Protein AF-A0A8S1M165-F1 (afdb_monomer_lite)

Structure (mmCIF, N/CA/C/O backbone):
data_AF-A0A8S1M165-F1
#
_entry.id   AF-A0A8S1M165-F1
#
loop_
_atom_site.group_PDB
_atom_site.id
_atom_site.type_symbol
_atom_site.label_atom_id
_atom_site.label_alt_id
_atom_site.label_comp_id
_atom_site.label_asym_id
_atom_site.label_entity_id
_atom_site.label_seq_id
_atom_site.pdbx_PDB_ins_code
_atom_site.Cartn_x
_atom_site.Cartn_y
_atom_site.Cartn_z
_atom_site.occupancy
_atom_site.B_iso_or_equiv
_atom_site.auth_seq_id
_atom_site.auth_comp_id
_atom_site.auth_asym_id
_atom_site.auth_atom_id
_atom_site.pdbx_PDB_model_num
ATOM 1 N N . MET A 1 1 ? 0.242 -37.759 -35.349 1.00 85.38 1 MET A N 1
ATOM 2 C CA . MET A 1 1 ? -0.205 -36.376 -35.624 1.00 85.38 1 MET A CA 1
ATOM 3 C C . MET A 1 1 ? 0.015 -35.544 -34.368 1.00 85.38 1 MET A C 1
ATOM 5 O O . MET A 1 1 ? -0.413 -35.962 -33.298 1.00 85.38 1 MET A O 1
ATOM 9 N N . LEU A 1 2 ? 0.739 -34.436 -34.485 1.00 94.19 2 LEU A N 1
ATOM 10 C CA . LEU A 1 2 ? 1.015 -33.481 -33.417 1.00 94.19 2 LEU A CA 1
ATOM 11 C C . LEU A 1 2 ? -0.098 -32.427 -33.395 1.00 94.19 2 LEU A C 1
ATOM 13 O O . LEU A 1 2 ? -0.348 -31.721 -34.373 1.00 94.19 2 LEU A O 1
ATOM 17 N N . THR A 1 3 ? -0.787 -32.370 -32.271 1.00 96.94 3 THR A N 1
ATOM 18 C CA . THR A 1 3 ? -1.912 -31.498 -31.935 1.00 96.94 3 THR A CA 1
ATOM 19 C C . THR A 1 3 ? -1.492 -30.553 -30.809 1.00 96.94 3 THR A C 1
ATOM 21 O O . THR A 1 3 ? -0.460 -30.761 -30.172 1.00 96.94 3 THR A O 1
ATOM 24 N N . LEU A 1 4 ? -2.322 -29.553 -30.507 1.00 96.88 4 LEU A N 1
ATOM 25 C CA . LEU A 1 4 ? -2.114 -28.652 -29.363 1.00 96.88 4 LEU A CA 1
ATOM 26 C C . LEU A 1 4 ? -2.026 -29.371 -27.999 1.00 96.88 4 LEU A C 1
ATOM 28 O O . LEU A 1 4 ? -1.458 -28.811 -27.069 1.00 96.88 4 LEU A O 1
ATOM 32 N N . GLU A 1 5 ? -2.543 -30.598 -27.873 1.00 96.19 5 GLU A N 1
ATOM 33 C CA . GLU A 1 5 ? -2.545 -31.364 -26.613 1.00 96.19 5 GLU A CA 1
ATOM 34 C C . GLU A 1 5 ? -1.280 -32.215 -26.424 1.00 96.19 5 GLU A C 1
ATOM 36 O O . GLU A 1 5 ? -0.883 -32.486 -25.295 1.00 96.19 5 GLU A O 1
ATOM 41 N N . ASN A 1 6 ? -0.639 -32.646 -27.517 1.00 96.38 6 ASN A N 1
ATOM 42 C CA . ASN A 1 6 ? 0.440 -33.642 -27.483 1.00 96.38 6 ASN A CA 1
ATOM 43 C C . ASN A 1 6 ? 1.737 -33.199 -28.184 1.00 96.38 6 ASN A C 1
ATOM 45 O O . ASN A 1 6 ? 2.637 -34.020 -28.370 1.00 96.38 6 ASN A O 1
ATOM 49 N N . PHE A 1 7 ? 1.856 -31.932 -28.591 1.00 97.31 7 PHE A N 1
ATOM 50 C CA . PHE A 1 7 ? 3.114 -31.423 -29.134 1.00 97.31 7 PHE A CA 1
ATOM 51 C C . PHE A 1 7 ? 4.170 -31.242 -28.039 1.00 97.31 7 PHE A C 1
ATOM 53 O O . PHE A 1 7 ? 3.879 -30.920 -26.884 1.00 97.31 7 PHE A O 1
ATOM 60 N N . ASN A 1 8 ? 5.435 -31.437 -28.408 1.00 96.19 8 ASN A N 1
ATOM 61 C CA . ASN A 1 8 ? 6.540 -31.232 -27.484 1.00 96.19 8 ASN A CA 1
ATOM 62 C C . ASN A 1 8 ? 6.800 -29.730 -27.316 1.00 96.19 8 ASN A C 1
ATOM 64 O O . ASN A 1 8 ? 7.435 -29.106 -28.164 1.00 96.19 8 ASN A O 1
ATOM 68 N N . GLN A 1 9 ? 6.367 -29.178 -26.184 1.00 96.19 9 GLN A N 1
ATOM 69 C CA . GLN A 1 9 ? 6.498 -27.755 -25.863 1.00 96.19 9 GLN A CA 1
ATOM 70 C C . GLN A 1 9 ? 7.952 -27.267 -25.755 1.00 96.19 9 GLN A C 1
ATOM 72 O O . GLN A 1 9 ? 8.159 -26.071 -25.630 1.00 96.19 9 GLN A O 1
ATOM 77 N N . ILE A 1 10 ? 8.960 -28.144 -25.754 1.00 95.31 10 ILE A N 1
ATOM 78 C CA . ILE A 1 10 ? 10.381 -27.780 -25.600 1.00 95.31 10 ILE A CA 1
ATOM 79 C C . ILE A 1 10 ? 11.141 -27.913 -26.934 1.00 95.31 10 ILE A C 1
ATOM 81 O O . ILE A 1 10 ? 12.233 -27.370 -27.095 1.00 95.31 10 ILE A O 1
ATOM 85 N N . SER A 1 11 ? 10.587 -28.637 -27.909 1.00 93.19 11 SER A N 1
ATOM 86 C CA . SER A 1 11 ? 11.270 -28.945 -29.166 1.00 93.19 11 SER A CA 1
ATOM 87 C C . SER A 1 11 ? 10.949 -27.924 -30.253 1.00 93.19 11 SER A C 1
ATOM 89 O O . SER A 1 11 ? 9.800 -27.788 -30.653 1.00 93.19 11 SER A O 1
ATOM 91 N N . PHE A 1 12 ? 11.990 -27.312 -30.821 1.00 92.38 12 PHE A N 1
ATOM 92 C CA . PHE A 1 12 ? 11.902 -26.451 -32.011 1.00 92.38 12 PHE A CA 1
ATOM 93 C C . PHE A 1 12 ? 11.950 -27.218 -33.340 1.00 92.38 12 PHE A C 1
ATOM 95 O O . PHE A 1 12 ? 12.007 -26.603 -34.400 1.00 92.38 12 PHE A O 1
ATOM 102 N N . LYS A 1 13 ? 11.972 -28.559 -33.314 1.00 93.56 13 LYS A N 1
ATOM 103 C CA . LYS A 1 13 ? 12.016 -29.363 -34.544 1.00 93.56 13 LYS A CA 1
ATOM 104 C C . LYS A 1 13 ? 10.663 -29.295 -35.274 1.00 93.56 13 LYS A C 1
ATOM 106 O O . LYS A 1 13 ? 9.666 -29.705 -34.677 1.00 93.56 13 LYS A O 1
ATOM 111 N N . PRO A 1 14 ? 10.609 -28.830 -36.536 1.00 89.12 14 PRO A N 1
ATOM 112 C CA . PRO A 1 14 ? 9.386 -28.870 -37.327 1.00 89.12 14 PRO A CA 1
ATOM 113 C C . PRO A 1 14 ? 9.046 -30.312 -37.767 1.00 89.12 14 PRO A C 1
ATOM 115 O O . PRO A 1 14 ? 9.956 -31.127 -37.933 1.00 89.12 14 PRO A O 1
ATOM 118 N N . PRO A 1 15 ? 7.760 -30.632 -38.003 1.00 87.56 15 PRO A N 1
ATOM 119 C CA . PRO A 1 15 ? 6.600 -29.786 -37.729 1.00 87.56 15 PRO A CA 1
ATOM 120 C C . PRO A 1 15 ? 6.274 -29.770 -36.228 1.00 87.56 15 PRO A C 1
ATOM 122 O O . PRO A 1 15 ? 6.202 -30.816 -35.593 1.00 87.56 15 PRO A O 1
ATOM 125 N N . ILE A 1 16 ? 6.049 -28.580 -35.669 1.00 93.00 16 ILE A N 1
ATOM 126 C CA . ILE A 1 16 ? 5.735 -28.404 -34.240 1.00 93.00 16 ILE A CA 1
ATOM 127 C C . ILE A 1 16 ? 4.311 -28.901 -33.968 1.00 93.00 16 ILE A C 1
ATOM 129 O O . ILE A 1 16 ? 4.068 -29.697 -33.067 1.00 93.00 16 ILE A O 1
ATOM 133 N N . ILE A 1 17 ? 3.375 -28.470 -34.811 1.00 96.50 17 ILE A N 1
ATOM 134 C CA . ILE A 1 17 ? 1.977 -28.892 -34.835 1.00 96.50 17 ILE A CA 1
ATOM 135 C C . ILE A 1 17 ? 1.651 -29.204 -36.294 1.00 96.50 17 ILE A C 1
ATOM 137 O O . ILE A 1 17 ? 1.947 -28.400 -37.173 1.00 96.50 17 ILE A O 1
ATOM 141 N N . ASN A 1 18 ? 1.056 -30.366 -36.566 1.00 96.38 18 ASN A N 1
ATOM 142 C CA . ASN A 1 18 ? 0.672 -30.767 -37.927 1.00 96.38 18 ASN A CA 1
ATOM 143 C C . ASN A 1 18 ? -0.808 -31.149 -38.066 1.00 96.38 18 ASN A C 1
ATOM 145 O O . ASN A 1 18 ? -1.246 -31.546 -39.141 1.00 96.38 18 ASN A O 1
ATOM 149 N N . SER A 1 19 ? -1.593 -31.028 -36.996 1.00 97.06 19 SER A N 1
ATOM 150 C CA . SER A 1 19 ? -3.038 -31.218 -37.065 1.00 97.06 19 SER A CA 1
ATOM 151 C C . SER A 1 19 ? -3.718 -29.997 -37.705 1.00 97.06 19 SER A C 1
ATOM 153 O O . SER A 1 19 ? -3.606 -28.909 -37.138 1.00 97.06 19 SER A O 1
ATOM 155 N N . PRO A 1 20 ? -4.478 -30.135 -38.815 1.00 96.50 20 PRO A N 1
ATOM 156 C CA . PRO A 1 20 ? -5.150 -29.018 -39.480 1.00 96.50 20 PRO A CA 1
ATOM 157 C C . PRO A 1 20 ? -6.078 -28.240 -38.551 1.00 96.50 20 PRO A C 1
ATOM 159 O O . PRO A 1 20 ? -6.105 -27.016 -38.589 1.00 96.50 20 PRO A O 1
ATOM 162 N N . ARG A 1 21 ? -6.789 -28.935 -37.652 1.00 96.81 21 ARG A N 1
ATOM 163 C CA . ARG A 1 21 ? -7.673 -28.295 -36.664 1.00 96.81 21 ARG A CA 1
ATOM 164 C C . ARG A 1 21 ? -6.884 -27.460 -35.657 1.00 96.81 21 ARG A C 1
ATOM 166 O O . ARG A 1 21 ? -7.301 -26.363 -35.308 1.00 96.81 21 ARG A O 1
ATOM 173 N N . SER A 1 22 ? -5.730 -27.959 -35.214 1.00 97.81 22 SER A N 1
ATOM 174 C CA . SER A 1 22 ? -4.823 -27.208 -34.342 1.00 97.81 22 SER A CA 1
ATOM 175 C C . SER A 1 22 ? -4.198 -26.008 -35.054 1.00 97.81 22 SER A C 1
ATOM 177 O O . SER A 1 22 ? -4.137 -24.936 -34.468 1.00 97.81 22 SER A O 1
ATOM 179 N N . ILE A 1 23 ? -3.797 -26.160 -36.319 1.00 97.62 23 ILE A N 1
ATOM 180 C CA . ILE A 1 23 ? -3.259 -25.060 -37.132 1.00 97.62 23 ILE A CA 1
ATOM 181 C C . ILE A 1 23 ? -4.326 -23.978 -37.341 1.00 97.62 23 ILE A C 1
ATOM 183 O O . ILE A 1 23 ? -4.050 -22.802 -37.116 1.00 97.62 23 ILE A O 1
ATOM 187 N N . LYS A 1 24 ? -5.561 -24.366 -37.687 1.00 97.12 24 LYS A N 1
ATOM 188 C CA . LYS A 1 24 ? -6.696 -23.443 -37.836 1.00 97.12 24 LYS A CA 1
ATOM 189 C C . LYS A 1 24 ? -7.010 -22.721 -36.521 1.00 97.12 24 LYS A C 1
ATOM 191 O O . LYS A 1 24 ? -7.273 -21.525 -36.541 1.00 97.12 24 LYS A O 1
ATOM 196 N N . ALA A 1 25 ? -6.920 -23.402 -35.375 1.00 97.88 25 ALA A N 1
ATOM 197 C CA . ALA A 1 25 ? -7.085 -22.765 -34.067 1.00 97.88 25 ALA A CA 1
ATOM 198 C C . ALA A 1 25 ? -6.016 -21.692 -33.800 1.00 97.88 25 ALA A C 1
ATOM 200 O O . ALA A 1 25 ? -6.363 -20.583 -33.401 1.00 97.88 25 ALA A O 1
ATOM 201 N N . CYS A 1 26 ? -4.741 -21.985 -34.082 1.00 97.56 26 CYS A N 1
ATOM 202 C CA . CYS A 1 26 ? -3.658 -21.004 -33.969 1.00 97.56 26 CYS A CA 1
ATOM 203 C C . CYS A 1 26 ? -3.875 -19.797 -34.899 1.00 97.56 26 CYS A C 1
ATOM 205 O O . CYS A 1 26 ? -3.722 -18.657 -34.468 1.00 97.56 26 CYS A O 1
ATOM 207 N N . GLN A 1 27 ? -4.310 -20.035 -36.144 1.00 97.44 27 GLN A N 1
ATOM 208 C CA . GLN A 1 27 ? -4.636 -18.974 -37.106 1.00 97.44 27 GLN A CA 1
ATOM 209 C C . GLN A 1 27 ? -5.774 -18.068 -36.618 1.00 97.44 27 GLN A C 1
ATOM 211 O O . GLN A 1 27 ? -5.649 -16.851 -36.705 1.00 97.44 27 GLN A O 1
ATOM 216 N N . ILE A 1 28 ? -6.852 -18.637 -36.061 1.00 96.88 28 ILE A N 1
ATOM 217 C CA . ILE A 1 28 ? -7.971 -17.863 -35.489 1.00 96.88 28 ILE A CA 1
ATOM 218 C C . ILE A 1 28 ? -7.503 -17.004 -34.308 1.00 96.88 28 ILE A C 1
ATOM 220 O O . ILE A 1 28 ? -7.963 -15.876 -34.153 1.00 96.88 28 ILE A O 1
ATOM 224 N N . CYS A 1 29 ? -6.587 -17.516 -33.484 1.00 97.00 29 CYS A N 1
ATOM 225 C CA . CYS A 1 29 ? -6.006 -16.758 -32.375 1.00 97.00 29 CYS A CA 1
ATOM 226 C C . CYS A 1 29 ? -4.960 -15.719 -32.817 1.00 97.00 29 CYS A C 1
ATOM 228 O O . CYS A 1 29 ? -4.547 -14.910 -31.991 1.00 97.00 29 CYS A O 1
ATOM 230 N N . GLY A 1 30 ? -4.514 -15.735 -34.079 1.00 96.75 30 GLY A N 1
ATOM 231 C CA . GLY A 1 30 ? -3.434 -14.873 -34.568 1.00 96.75 30 GLY A CA 1
ATOM 232 C C . GLY A 1 30 ? -2.058 -15.227 -33.994 1.00 96.75 30 GLY A C 1
ATOM 233 O O . GLY A 1 30 ? -1.243 -14.336 -33.783 1.00 96.75 30 GLY A O 1
ATOM 234 N N . VAL A 1 31 ? -1.817 -16.510 -33.706 1.00 97.12 31 VAL A N 1
ATOM 235 C CA . VAL A 1 31 ? -0.613 -17.012 -33.022 1.00 97.12 31 VAL A CA 1
ATOM 236 C C . VAL A 1 31 ? 0.120 -17.991 -33.930 1.00 97.12 31 VAL A C 1
ATOM 238 O O . VAL A 1 31 ? -0.502 -18.853 -34.556 1.00 97.12 31 VAL A O 1
ATOM 241 N N . LEU A 1 32 ? 1.447 -17.901 -33.985 1.00 96.94 32 LEU A N 1
ATOM 242 C CA . LEU A 1 32 ? 2.264 -18.863 -34.728 1.00 96.94 32 LEU A CA 1
ATOM 243 C C . LEU A 1 32 ? 2.535 -20.123 -33.879 1.00 96.94 32 LEU A C 1
ATOM 245 O O . LEU A 1 32 ? 2.792 -20.002 -32.679 1.00 96.94 32 LEU A O 1
ATOM 249 N N . PRO A 1 33 ? 2.531 -21.347 -34.448 1.00 97.19 33 PRO A N 1
ATOM 250 C CA . PRO A 1 33 ? 2.866 -22.568 -33.702 1.00 97.19 33 PRO A CA 1
ATOM 251 C C . PRO A 1 33 ? 4.210 -22.496 -32.955 1.00 97.19 33 PRO A C 1
ATOM 253 O O . PRO A 1 33 ? 4.350 -23.059 -31.870 1.00 97.19 33 PRO A O 1
ATOM 256 N N . GLU A 1 34 ? 5.182 -21.767 -33.504 1.00 96.50 34 GLU A N 1
ATOM 257 C CA . GLU A 1 34 ? 6.499 -21.504 -32.921 1.00 96.50 34 GLU A CA 1
ATOM 258 C C . GLU A 1 34 ? 6.432 -20.706 -31.611 1.00 96.50 34 GLU A C 1
ATOM 260 O O . GLU A 1 34 ? 7.295 -20.867 -30.746 1.00 96.50 34 GLU A O 1
ATOM 265 N N . GLU A 1 35 ? 5.418 -19.856 -31.435 1.00 95.31 35 GLU A N 1
ATOM 266 C CA . GLU A 1 35 ? 5.234 -19.027 -30.236 1.00 95.31 35 GLU A CA 1
ATOM 267 C C . GLU A 1 35 ? 4.712 -19.834 -29.047 1.00 95.31 35 GLU A C 1
ATOM 269 O O . GLU A 1 35 ? 4.896 -19.433 -27.898 1.00 95.31 35 GLU A O 1
ATOM 274 N N . LEU A 1 36 ? 4.111 -20.999 -29.306 1.00 97.00 36 LEU A N 1
ATOM 275 C CA . LEU A 1 36 ? 3.617 -21.907 -28.272 1.00 97.00 36 LEU A CA 1
ATOM 276 C C . LEU A 1 36 ? 4.732 -22.757 -27.643 1.00 97.00 36 LEU A C 1
ATOM 278 O O . LEU A 1 36 ? 4.492 -23.425 -26.629 1.00 97.00 36 LEU A O 1
ATOM 282 N N . ILE A 1 37 ? 5.948 -22.719 -28.200 1.00 97.12 37 ILE A N 1
ATOM 283 C CA . ILE A 1 37 ? 7.124 -23.406 -27.661 1.00 97.12 37 ILE A CA 1
ATOM 284 C C . ILE A 1 37 ? 7.704 -22.619 -26.484 1.00 97.12 37 ILE A C 1
ATOM 286 O O . ILE A 1 37 ? 7.906 -21.405 -26.515 1.00 97.12 37 ILE A O 1
ATOM 290 N N . ARG A 1 38 ? 8.035 -23.347 -25.423 1.00 97.06 38 ARG A N 1
ATOM 291 C CA . ARG A 1 38 ? 8.764 -22.859 -24.262 1.00 97.06 38 ARG A CA 1
ATOM 292 C C . ARG A 1 38 ? 10.209 -22.532 -24.636 1.00 97.06 38 ARG A C 1
ATOM 294 O O . ARG A 1 38 ? 11.060 -23.410 -24.761 1.00 97.06 38 ARG A O 1
ATOM 301 N N . ILE A 1 39 ? 10.498 -21.241 -24.730 1.00 96.88 39 ILE A N 1
ATOM 302 C CA . ILE A 1 39 ? 11.848 -20.718 -24.955 1.00 96.88 39 ILE A CA 1
ATOM 303 C C . ILE A 1 39 ? 12.683 -20.726 -23.669 1.00 96.88 39 ILE A C 1
ATOM 305 O O . ILE A 1 39 ? 12.184 -20.541 -22.554 1.00 96.88 39 ILE A O 1
ATOM 309 N N . SER A 1 40 ? 13.995 -20.905 -23.809 1.00 97.50 40 SER A N 1
ATOM 310 C CA . SER A 1 40 ? 14.926 -20.804 -22.677 1.00 97.50 40 SER A CA 1
ATOM 311 C C . SER A 1 40 ? 15.275 -19.344 -22.353 1.00 97.50 40 SER A C 1
ATOM 313 O O . SER A 1 40 ? 15.199 -18.464 -23.209 1.00 97.50 40 SER A O 1
ATOM 315 N N . ILE A 1 41 ? 15.765 -19.065 -21.136 1.00 97.12 41 ILE A N 1
ATOM 316 C CA . ILE A 1 41 ? 16.264 -17.719 -20.775 1.00 97.12 41 ILE A CA 1
ATOM 317 C C . ILE A 1 41 ? 17.387 -17.258 -21.724 1.00 97.12 41 ILE A C 1
ATOM 319 O O . ILE A 1 41 ? 17.506 -16.067 -22.001 1.00 97.12 41 ILE A O 1
ATOM 323 N N . LYS A 1 42 ? 18.232 -18.179 -22.211 1.00 97.06 42 LYS A N 1
ATOM 324 C CA . LYS A 1 42 ? 19.320 -17.850 -23.148 1.00 97.06 42 LYS A CA 1
ATOM 325 C C . LYS A 1 42 ? 18.772 -17.371 -24.492 1.00 97.06 42 LYS A C 1
ATOM 327 O O . LYS A 1 42 ? 19.297 -16.421 -25.056 1.00 97.06 42 LYS A O 1
ATOM 332 N N . GLU A 1 43 ? 17.705 -17.996 -24.965 1.00 96.06 43 GLU A N 1
ATOM 333 C CA . GLU A 1 43 ? 17.059 -17.643 -26.225 1.00 96.06 43 GLU A CA 1
ATOM 334 C C . GLU A 1 43 ? 16.247 -16.348 -26.106 1.00 96.06 43 GLU A C 1
ATOM 336 O O . GLU A 1 43 ? 16.339 -15.478 -26.966 1.00 96.06 43 GLU A O 1
ATOM 341 N N . LEU A 1 44 ? 15.543 -16.152 -24.986 1.00 96.44 44 LEU A N 1
ATOM 342 C CA . LEU A 1 44 ? 14.832 -14.903 -24.701 1.00 96.44 44 LEU A CA 1
ATOM 343 C C . LEU A 1 44 ? 15.779 -13.687 -24.691 1.00 96.44 44 LEU A C 1
ATOM 345 O O . LEU A 1 44 ? 15.412 -12.615 -25.175 1.00 96.44 44 LEU A O 1
ATOM 349 N N . LYS A 1 45 ? 17.007 -13.872 -24.183 1.00 97.00 45 LYS A N 1
ATOM 350 C CA . LYS A 1 45 ? 18.090 -12.875 -24.251 1.00 97.00 45 LYS A CA 1
ATOM 351 C C . LYS A 1 45 ? 18.524 -12.573 -25.677 1.00 97.00 45 LYS A C 1
ATOM 353 O O . LYS A 1 45 ? 18.789 -11.420 -25.990 1.00 97.00 45 LYS A O 1
ATOM 358 N N . LEU A 1 46 ? 18.610 -13.602 -26.518 1.00 96.75 46 LEU A N 1
ATOM 359 C CA . LEU A 1 46 ? 19.000 -13.463 -27.917 1.00 96.75 46 LEU A CA 1
ATOM 360 C C . LEU A 1 46 ? 17.946 -12.682 -28.714 1.00 96.75 46 LEU A C 1
ATOM 362 O O . LEU A 1 46 ? 18.310 -11.850 -29.535 1.00 96.75 46 LEU A O 1
ATOM 366 N N . ARG A 1 47 ? 16.654 -12.906 -28.429 1.00 94.94 47 ARG A N 1
ATOM 367 C CA . ARG A 1 47 ? 15.539 -12.185 -29.071 1.00 94.94 47 ARG A CA 1
ATOM 368 C C . ARG A 1 47 ? 15.431 -10.718 -28.645 1.00 94.94 47 ARG A C 1
ATOM 370 O O . ARG A 1 47 ? 14.897 -9.919 -29.400 1.00 94.94 47 ARG A O 1
ATOM 377 N N . ASN A 1 48 ? 15.925 -10.359 -27.458 1.00 95.44 48 ASN A N 1
ATOM 378 C CA . ASN A 1 48 ? 15.831 -8.999 -26.915 1.00 95.44 48 ASN A CA 1
ATOM 379 C C . ASN A 1 48 ? 17.214 -8.459 -26.497 1.00 95.44 48 ASN A C 1
ATOM 381 O O . ASN A 1 48 ? 17.442 -8.223 -25.305 1.00 95.44 48 ASN A O 1
ATOM 385 N N . PRO A 1 49 ? 18.153 -8.267 -27.444 1.00 95.62 49 PRO A N 1
ATOM 386 C CA . PRO A 1 49 ? 19.534 -7.901 -27.123 1.00 95.62 49 PRO A CA 1
ATOM 387 C C . PRO A 1 49 ? 19.661 -6.501 -26.499 1.00 95.62 49 PRO A C 1
ATOM 389 O O . PRO A 1 49 ? 20.594 -6.248 -25.734 1.00 95.62 49 PRO A O 1
ATOM 392 N N . ASP A 1 50 ? 18.706 -5.609 -26.770 1.00 95.81 50 ASP A N 1
ATOM 393 C CA . ASP A 1 50 ? 18.722 -4.224 -26.287 1.00 95.81 50 ASP A CA 1
ATOM 394 C C . ASP A 1 50 ? 18.399 -4.107 -24.789 1.00 95.81 50 ASP A C 1
ATOM 396 O O . ASP A 1 50 ? 18.787 -3.143 -24.119 1.00 95.81 50 ASP A O 1
ATOM 400 N N . LEU A 1 51 ? 17.731 -5.116 -24.219 1.00 94.19 51 LEU A N 1
ATOM 401 C CA . LEU A 1 51 ? 17.352 -5.130 -22.812 1.00 94.19 51 LEU A CA 1
ATOM 402 C C . LEU A 1 51 ? 18.546 -5.521 -21.933 1.00 94.19 51 LEU A C 1
ATOM 404 O O . LEU A 1 51 ? 18.855 -6.691 -21.719 1.00 94.19 51 LEU A O 1
ATOM 408 N N . ARG A 1 52 ? 19.203 -4.531 -21.324 1.00 93.25 52 ARG A N 1
ATOM 409 C CA . ARG A 1 52 ? 20.283 -4.760 -20.344 1.00 93.25 52 ARG A CA 1
ATOM 410 C C . ARG A 1 52 ? 19.744 -5.120 -18.954 1.00 93.25 52 ARG A C 1
ATOM 412 O O . ARG A 1 52 ? 19.971 -4.407 -17.979 1.00 93.25 52 ARG A O 1
ATOM 419 N N . LEU A 1 53 ? 19.023 -6.238 -18.851 1.00 94.62 53 LEU A N 1
ATOM 420 C CA . LEU A 1 53 ? 18.473 -6.735 -17.586 1.00 94.62 53 LEU A CA 1
ATOM 421 C C . LEU A 1 53 ? 19.502 -7.553 -16.789 1.00 94.62 53 LEU A C 1
ATOM 423 O O . LEU A 1 53 ? 20.323 -8.291 -17.340 1.00 94.62 53 LEU A O 1
ATOM 427 N N . ASN A 1 54 ? 19.425 -7.469 -15.459 1.00 95.69 54 ASN A N 1
ATOM 428 C CA . ASN A 1 54 ? 20.205 -8.332 -14.569 1.00 95.69 54 ASN A CA 1
ATOM 429 C C . ASN A 1 54 ? 19.661 -9.783 -14.578 1.00 95.69 54 ASN A C 1
ATOM 431 O O . ASN A 1 54 ? 18.586 -10.067 -15.112 1.00 95.69 54 ASN A O 1
ATOM 435 N N . LYS A 1 55 ? 20.384 -10.734 -13.962 1.00 95.69 55 LYS A N 1
ATOM 436 C CA . LYS A 1 55 ? 19.992 -12.165 -13.920 1.00 95.69 55 LYS A CA 1
ATOM 437 C C . LYS A 1 55 ? 18.565 -12.389 -13.392 1.00 95.69 55 LYS A C 1
ATOM 439 O O . LYS A 1 55 ? 17.923 -13.355 -13.789 1.00 95.69 55 LYS A O 1
ATOM 444 N N . GLN A 1 56 ? 18.079 -11.528 -12.499 1.00 93.19 56 GLN A N 1
ATOM 445 C CA . GLN A 1 56 ? 16.738 -11.637 -11.919 1.00 93.19 56 GLN A CA 1
ATOM 446 C C . GLN A 1 56 ? 15.665 -11.048 -12.836 1.00 93.19 56 GLN A C 1
ATOM 448 O O . GLN A 1 56 ? 14.639 -11.689 -13.028 1.00 93.19 56 GLN A O 1
ATOM 453 N N . GLY A 1 57 ? 15.930 -9.903 -13.467 1.00 94.81 57 GLY A N 1
ATOM 454 C CA . GLY A 1 57 ? 15.056 -9.300 -14.472 1.00 94.81 57 GLY A CA 1
ATOM 455 C C . GLY A 1 57 ? 14.787 -10.263 -15.622 1.00 94.81 57 GLY A C 1
ATOM 456 O O . GLY A 1 57 ? 13.637 -10.468 -15.985 1.00 94.81 57 GLY A O 1
ATOM 457 N N . TRP A 1 58 ? 15.815 -10.978 -16.090 1.00 96.81 58 TRP A N 1
ATOM 458 C CA . TRP A 1 58 ? 15.642 -12.039 -17.087 1.00 96.81 58 TRP A CA 1
ATOM 459 C C . TRP A 1 58 ? 14.781 -13.211 -16.607 1.00 96.81 58 TRP A C 1
ATOM 461 O O . TRP A 1 58 ? 14.019 -13.758 -17.395 1.00 96.81 58 TRP A O 1
ATOM 471 N N . LYS A 1 59 ? 14.867 -13.599 -15.326 1.00 95.94 59 LYS A N 1
ATOM 472 C CA . LYS A 1 59 ? 13.985 -14.636 -14.761 1.00 95.94 59 LYS A CA 1
ATOM 473 C C . LYS A 1 59 ? 12.531 -14.167 -14.699 1.00 95.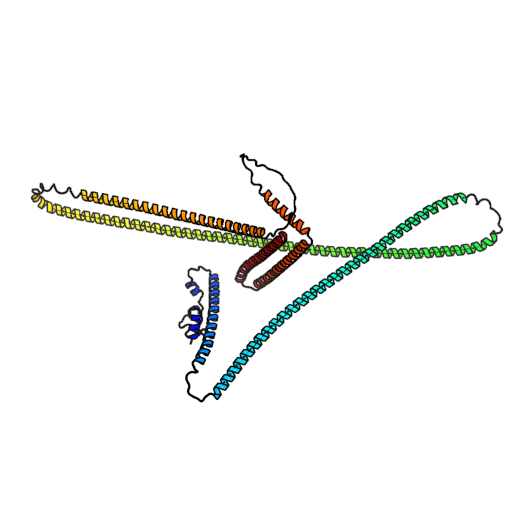94 59 LYS A C 1
ATOM 475 O O . LYS A 1 59 ? 11.646 -14.960 -14.986 1.00 95.94 59 LYS A O 1
ATOM 480 N N . ILE A 1 60 ? 12.290 -12.911 -14.319 1.00 94.12 60 ILE A N 1
ATOM 481 C CA . ILE A 1 60 ? 10.941 -12.329 -14.247 1.00 94.12 60 ILE A CA 1
ATOM 482 C C . ILE A 1 60 ? 10.344 -12.218 -15.647 1.00 94.12 60 ILE A C 1
ATOM 484 O O . ILE A 1 60 ? 9.241 -12.696 -15.876 1.00 94.12 60 ILE A O 1
ATOM 488 N N . MET A 1 61 ? 11.098 -11.657 -16.592 1.00 95.88 61 MET A N 1
ATOM 489 C CA . MET A 1 61 ? 10.670 -11.529 -17.982 1.00 95.88 61 MET A CA 1
ATOM 490 C C . MET A 1 61 ? 10.380 -12.899 -18.605 1.00 95.88 61 MET A C 1
ATOM 492 O O . MET A 1 61 ? 9.374 -13.063 -19.283 1.00 95.88 61 MET A O 1
ATOM 496 N N . TRP A 1 62 ? 11.207 -13.906 -18.311 1.00 97.56 62 TRP A N 1
ATOM 497 C CA . TRP A 1 62 ? 10.959 -15.282 -18.736 1.00 97.56 62 TRP A CA 1
ATOM 498 C C . TRP A 1 62 ? 9.703 -15.886 -18.100 1.00 97.56 62 TRP A C 1
ATOM 500 O O . TRP A 1 62 ? 8.918 -16.498 -18.811 1.00 97.56 62 TRP A O 1
ATOM 510 N N . LYS A 1 63 ? 9.461 -15.676 -16.797 1.00 96.56 63 LYS A N 1
ATOM 511 C CA . LYS A 1 63 ? 8.215 -16.113 -16.141 1.00 96.56 63 LYS A CA 1
ATOM 512 C C . LYS A 1 63 ? 6.986 -15.457 -16.766 1.00 96.56 63 LYS A C 1
ATOM 514 O O . LYS A 1 63 ? 6.002 -16.139 -17.007 1.00 96.56 63 LYS A O 1
ATOM 519 N N . HIS A 1 64 ? 7.052 -14.153 -17.033 1.00 96.62 64 HIS A N 1
ATOM 520 C CA . HIS A 1 64 ? 5.968 -13.424 -17.684 1.00 96.62 64 HIS A CA 1
ATOM 521 C C . HIS A 1 64 ? 5.707 -13.959 -19.097 1.00 96.62 64 HIS A C 1
ATOM 523 O O . HIS A 1 64 ? 4.563 -14.211 -19.453 1.00 96.62 64 HIS A O 1
ATOM 529 N N . HIS A 1 65 ? 6.764 -14.202 -19.875 1.00 96.62 65 HIS A N 1
ATOM 530 C CA . HIS A 1 65 ? 6.645 -14.797 -21.203 1.00 96.62 65 HIS A CA 1
ATOM 531 C C . HIS A 1 65 ? 6.076 -16.225 -21.152 1.00 96.62 65 HIS A C 1
ATOM 533 O O . HIS A 1 65 ? 5.257 -16.583 -21.990 1.00 96.62 65 HIS A O 1
ATOM 539 N N . GLU A 1 66 ? 6.482 -17.044 -20.178 1.00 97.62 66 GLU A N 1
ATOM 540 C CA . GLU A 1 66 ? 5.945 -18.398 -19.990 1.00 97.62 66 GLU A CA 1
ATOM 541 C C . GLU A 1 66 ? 4.466 -18.371 -19.596 1.00 97.62 66 GLU A C 1
ATOM 543 O O . GLU A 1 66 ? 3.685 -19.157 -20.118 1.00 97.62 66 GLU A O 1
ATOM 548 N N . PHE A 1 67 ? 4.074 -17.439 -18.728 1.00 97.19 67 PHE A N 1
ATOM 549 C CA . PHE A 1 67 ? 2.679 -17.241 -18.346 1.00 97.19 67 PHE A CA 1
ATOM 550 C C . PHE A 1 67 ? 1.824 -16.834 -19.553 1.00 97.19 67 PHE A C 1
ATOM 552 O O . PHE A 1 67 ? 0.838 -17.495 -19.855 1.00 97.19 67 PHE A O 1
ATOM 559 N N . ARG A 1 68 ? 2.261 -15.826 -20.322 1.00 97.06 68 ARG A N 1
ATOM 560 C CA . ARG A 1 68 ? 1.569 -15.395 -21.549 1.00 97.06 68 ARG A CA 1
ATOM 561 C C . ARG A 1 68 ? 1.465 -16.524 -22.570 1.00 97.06 68 ARG A C 1
ATOM 563 O O . ARG A 1 68 ? 0.418 -16.708 -23.170 1.00 97.06 68 ARG A O 1
ATOM 570 N N . ARG A 1 69 ? 2.522 -17.325 -22.731 1.00 97.19 69 ARG A N 1
ATOM 571 C CA . ARG A 1 69 ? 2.503 -18.517 -23.590 1.00 97.19 69 ARG A CA 1
ATOM 572 C C . ARG A 1 69 ? 1.442 -19.527 -23.140 1.00 97.19 69 ARG A C 1
ATOM 574 O O . ARG A 1 69 ? 0.761 -20.086 -23.993 1.00 97.19 69 ARG A O 1
ATOM 581 N N . GLN A 1 70 ? 1.311 -19.776 -21.835 1.00 97.50 70 GLN A N 1
ATOM 582 C CA . GLN A 1 70 ? 0.304 -20.694 -21.290 1.00 97.50 70 GLN A CA 1
ATOM 583 C C . GLN A 1 70 ? -1.121 -20.191 -21.542 1.00 97.50 70 GLN A C 1
ATOM 585 O O . GLN A 1 70 ? -1.930 -20.964 -22.046 1.00 97.50 70 GLN A O 1
ATOM 590 N N . GLU A 1 71 ? -1.394 -18.905 -21.296 1.00 97.38 71 GLU A N 1
ATOM 591 C CA . GLU A 1 71 ? -2.691 -18.281 -21.616 1.00 97.38 71 GLU A CA 1
ATOM 592 C C . GLU A 1 71 ? -3.026 -18.431 -23.107 1.00 97.38 71 GLU A C 1
ATOM 594 O O . GLU A 1 71 ? -4.120 -18.854 -23.483 1.00 97.38 71 GLU A O 1
ATOM 599 N N . THR A 1 72 ? -2.057 -18.139 -23.977 1.00 97.12 72 THR A N 1
ATOM 600 C CA . THR A 1 72 ? -2.228 -18.262 -25.426 1.00 97.12 72 THR A CA 1
ATOM 601 C C . THR A 1 72 ? -2.468 -19.712 -25.857 1.00 97.12 72 THR A C 1
ATOM 603 O O . THR A 1 72 ? -3.302 -19.971 -26.727 1.00 97.12 72 THR A O 1
ATOM 606 N N . LEU A 1 73 ? -1.760 -20.672 -25.254 1.00 97.69 73 LEU A N 1
ATOM 607 C CA . LEU A 1 73 ? -1.950 -22.098 -25.518 1.00 97.69 73 LEU A CA 1
ATOM 608 C C . LEU A 1 73 ? -3.355 -22.557 -25.110 1.00 97.69 73 LEU A C 1
ATOM 610 O O . LEU A 1 73 ? -4.005 -23.266 -25.875 1.00 97.69 73 LEU A O 1
ATOM 614 N N . GLU A 1 74 ? -3.831 -22.135 -23.940 1.00 97.81 74 GLU A N 1
ATOM 615 C CA . GLU A 1 74 ? -5.175 -22.443 -23.452 1.00 97.81 74 GLU A CA 1
ATOM 616 C C . GLU A 1 74 ? -6.252 -21.874 -24.383 1.00 97.81 74 GLU A C 1
ATOM 618 O O . GLU A 1 74 ? -7.169 -22.593 -24.785 1.00 97.81 74 GLU A O 1
ATOM 623 N N . LEU A 1 75 ? -6.088 -20.628 -24.832 1.00 97.38 75 LEU A N 1
ATOM 624 C CA . LEU A 1 75 ? -6.985 -20.015 -25.809 1.00 97.38 75 LEU A CA 1
ATOM 625 C C . LEU A 1 75 ? -7.017 -20.806 -27.129 1.00 97.38 75 LEU A C 1
ATOM 627 O O . LEU A 1 75 ? -8.089 -21.074 -27.677 1.00 97.38 75 LEU A O 1
ATOM 631 N N . CYS A 1 76 ? -5.854 -21.236 -27.631 1.00 97.75 76 CYS A N 1
ATOM 632 C CA . CYS A 1 76 ? -5.772 -22.076 -28.829 1.00 97.75 76 CYS A CA 1
ATOM 633 C C . CYS A 1 76 ? -6.443 -23.445 -28.619 1.00 97.75 76 CYS A C 1
ATOM 635 O O . CYS A 1 76 ? -7.105 -23.948 -29.529 1.00 97.75 76 CYS A O 1
ATOM 637 N N . LEU A 1 77 ? -6.313 -24.052 -27.434 1.00 97.88 77 LEU A N 1
ATOM 638 C CA . LEU A 1 77 ? -6.995 -25.303 -27.088 1.00 97.88 77 LEU A CA 1
ATOM 639 C C . LEU A 1 77 ? -8.517 -25.132 -27.098 1.00 97.88 77 LEU A C 1
ATOM 641 O O . LEU A 1 77 ? -9.212 -25.938 -27.719 1.00 97.88 77 LEU A O 1
ATOM 645 N N . GLN A 1 78 ? -9.031 -24.054 -26.504 1.00 97.44 78 GLN A N 1
ATOM 646 C CA . GLN A 1 78 ? -10.459 -23.729 -26.525 1.00 97.44 78 GLN A CA 1
ATOM 647 C C . GLN A 1 78 ? -10.972 -23.530 -27.958 1.00 97.44 78 GLN A C 1
ATOM 649 O O . GLN A 1 78 ? -11.987 -24.113 -28.343 1.00 97.44 78 GLN A O 1
ATOM 654 N N . LYS A 1 79 ? -10.245 -22.779 -28.798 1.00 97.38 79 LYS A N 1
ATOM 655 C CA . LYS A 1 79 ? -10.615 -22.597 -30.214 1.00 97.38 79 LYS A CA 1
ATOM 656 C C . LYS A 1 79 ? -10.550 -23.892 -31.015 1.00 97.38 79 LYS A C 1
ATOM 658 O O . LYS A 1 79 ? -11.396 -24.111 -31.877 1.00 97.38 79 LYS A O 1
ATOM 663 N N . ARG A 1 80 ? -9.602 -24.785 -30.723 1.00 96.62 80 ARG A N 1
ATOM 664 C CA . ARG A 1 80 ? -9.569 -26.121 -31.333 1.00 96.62 80 ARG A CA 1
ATOM 665 C C . ARG A 1 80 ? -10.801 -26.937 -30.954 1.00 96.62 80 ARG A C 1
ATOM 667 O O . ARG A 1 80 ? -11.361 -27.581 -31.835 1.00 96.62 80 ARG A O 1
ATOM 674 N N . LEU A 1 81 ? -11.203 -26.934 -29.682 1.00 96.38 81 LEU A N 1
ATOM 675 C CA . LEU A 1 81 ? -12.412 -27.633 -29.235 1.00 96.38 81 LEU A CA 1
ATOM 676 C C . LEU A 1 81 ? -13.651 -27.092 -29.949 1.00 96.38 81 LEU A C 1
ATOM 678 O O . LEU A 1 81 ? -14.433 -27.883 -30.466 1.00 96.38 81 LEU A O 1
ATOM 682 N N . PHE A 1 82 ? -13.755 -25.769 -30.081 1.00 96.06 82 PHE A N 1
ATOM 683 C CA . PHE A 1 82 ? -14.817 -25.130 -30.852 1.00 96.06 82 PHE A CA 1
ATOM 684 C C . PHE A 1 82 ? -14.836 -25.601 -32.315 1.00 96.06 82 PHE A C 1
ATOM 686 O O . PHE A 1 82 ? -15.872 -26.041 -32.790 1.00 96.06 82 PHE A O 1
ATOM 693 N N . ILE A 1 83 ? -13.689 -25.622 -33.011 1.00 95.44 83 ILE A N 1
ATOM 694 C CA . ILE A 1 83 ? -13.601 -26.130 -34.398 1.00 95.44 83 ILE A CA 1
ATOM 695 C C . ILE A 1 83 ? -14.023 -27.604 -34.496 1.00 95.44 83 ILE A C 1
ATOM 697 O O . ILE A 1 83 ? -14.604 -28.015 -35.497 1.00 95.44 83 ILE A O 1
ATOM 701 N N . ILE A 1 84 ? -13.680 -28.424 -33.498 1.00 93.19 84 ILE A N 1
ATOM 702 C CA . ILE A 1 84 ? -14.080 -29.837 -33.470 1.00 93.19 84 ILE A CA 1
ATOM 703 C C . ILE A 1 84 ? -15.599 -29.953 -33.319 1.00 93.19 84 ILE A C 1
ATOM 705 O O . ILE A 1 84 ? -16.192 -30.777 -34.005 1.00 93.19 84 ILE A O 1
ATOM 709 N N . GLN A 1 85 ? -16.205 -29.137 -32.456 1.00 91.25 85 GLN A N 1
ATOM 710 C CA . GLN A 1 85 ? -17.650 -29.118 -32.233 1.00 91.25 85 GLN A CA 1
ATOM 711 C C . GLN A 1 85 ? -18.399 -28.624 -33.474 1.00 91.25 85 GLN A C 1
ATOM 713 O O . GLN A 1 85 ? -19.262 -29.336 -33.973 1.00 91.25 85 GLN A O 1
ATOM 718 N N . THR A 1 86 ? -18.007 -27.483 -34.047 1.00 87.50 86 THR A N 1
ATOM 719 C CA . THR A 1 86 ? -18.675 -26.939 -35.241 1.00 87.50 86 THR A CA 1
ATOM 720 C C . THR A 1 86 ? -18.472 -27.822 -36.470 1.00 87.50 86 THR A C 1
ATOM 722 O O . THR A 1 86 ? -19.391 -28.007 -37.257 1.00 87.50 86 THR A O 1
ATOM 725 N N . GLY A 1 87 ? -17.289 -28.427 -36.629 1.00 81.19 87 GLY A N 1
ATOM 726 C CA . GLY A 1 87 ? -17.036 -29.365 -37.725 1.00 81.19 87 GLY A CA 1
ATOM 727 C C . GLY A 1 87 ? -17.885 -30.639 -37.640 1.00 81.19 87 GLY A C 1
ATOM 728 O O . GLY A 1 87 ? -18.223 -31.205 -38.670 1.00 81.19 87 GLY A O 1
ATOM 729 N N . GLN A 1 88 ? -18.267 -31.080 -36.435 1.00 77.31 88 GLN A N 1
ATOM 730 C CA . GLN A 1 88 ? -19.182 -32.218 -36.270 1.00 77.31 88 GLN A CA 1
ATOM 731 C C . GLN A 1 88 ? -20.623 -31.878 -36.669 1.00 77.31 88 GLN A C 1
ATOM 733 O O . GLN A 1 88 ? -21.335 -32.763 -37.134 1.00 77.31 88 GLN A O 1
ATOM 738 N N . GLU A 1 89 ? -21.043 -30.622 -36.519 1.00 69.50 89 GLU A N 1
ATOM 739 C CA . GLU A 1 89 ? -22.367 -30.154 -36.946 1.00 69.50 89 GLU A CA 1
ATOM 740 C C . GLU A 1 89 ? -22.435 -29.992 -38.475 1.00 69.50 89 GLU A C 1
ATOM 742 O O . GLU A 1 89 ? -23.414 -30.399 -39.098 1.00 69.50 89 GLU A O 1
ATOM 747 N N . GLU A 1 90 ? -21.369 -29.488 -39.105 1.00 62.72 90 GLU A N 1
ATOM 748 C CA . GLU A 1 90 ? -21.289 -29.357 -40.569 1.00 62.72 90 GLU A CA 1
ATOM 749 C C . GLU A 1 90 ? -21.212 -30.726 -41.280 1.00 62.72 90 GLU A C 1
ATOM 751 O O . GLU A 1 90 ? -21.902 -30.933 -42.282 1.00 62.72 90 GLU A O 1
ATOM 756 N N . AS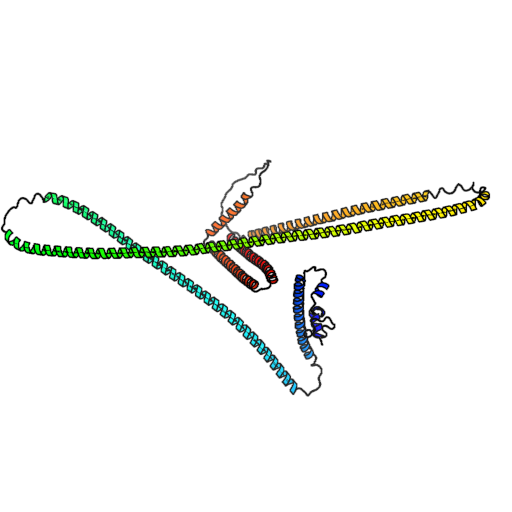P A 1 91 ? -20.466 -31.697 -40.733 1.00 54.81 91 ASP A N 1
ATOM 757 C CA . ASP A 1 91 ? -20.384 -33.062 -41.285 1.00 54.81 91 ASP A CA 1
ATOM 758 C C . ASP A 1 91 ? -21.716 -33.840 -41.142 1.00 54.81 91 ASP A C 1
ATOM 760 O O . ASP A 1 91 ? -22.009 -34.724 -41.951 1.00 54.81 91 ASP A O 1
ATOM 764 N N . GLN A 1 92 ? -22.568 -33.495 -40.165 1.00 54.38 92 GLN A N 1
ATOM 765 C CA . GLN A 1 92 ? -23.919 -34.066 -40.029 1.00 54.38 92 GLN A CA 1
ATOM 766 C C . GLN A 1 92 ? -24.924 -33.473 -41.027 1.00 54.38 92 GLN A C 1
ATOM 768 O O . GLN A 1 92 ? -25.837 -34.173 -41.462 1.00 54.38 92 GLN A O 1
ATOM 773 N N . ILE A 1 93 ? -24.733 -32.222 -41.454 1.00 52.56 93 ILE A N 1
ATOM 774 C CA . ILE A 1 93 ? -25.591 -31.571 -42.457 1.00 52.56 93 ILE A CA 1
ATOM 775 C C . ILE A 1 93 ? -25.203 -32.006 -43.883 1.00 52.56 93 ILE A C 1
ATOM 777 O O . ILE A 1 93 ? -26.053 -32.025 -44.776 1.00 52.56 93 ILE A O 1
ATOM 781 N N . HIS A 1 94 ? -23.947 -32.411 -44.116 1.00 45.91 94 HIS A N 1
ATOM 782 C CA . HIS A 1 94 ? -23.480 -32.806 -45.451 1.00 45.91 94 HIS A CA 1
ATOM 783 C C . HIS A 1 94 ? -23.610 -34.305 -45.782 1.00 45.91 94 HIS A C 1
ATOM 785 O O . HIS A 1 94 ? -23.598 -34.652 -46.960 1.00 45.91 94 HIS A O 1
ATOM 791 N N . ASN A 1 95 ? -23.846 -35.181 -44.796 1.00 42.12 95 ASN A N 1
ATOM 792 C CA . ASN A 1 95 ? -24.074 -36.621 -45.018 1.00 42.12 95 ASN A CA 1
ATOM 793 C C . ASN A 1 95 ? -25.556 -37.043 -45.134 1.00 42.12 95 ASN A C 1
ATOM 795 O O . ASN A 1 95 ? -25.846 -38.233 -45.221 1.00 42.12 95 ASN A O 1
ATOM 799 N N . GLN A 1 96 ? -26.504 -36.098 -45.204 1.00 44.25 96 GLN A N 1
ATOM 800 C CA . GLN A 1 96 ? -27.918 -36.363 -45.545 1.00 44.25 96 GLN A CA 1
ATOM 801 C C . GLN A 1 96 ? -28.268 -36.028 -47.010 1.00 44.25 96 GLN A C 1
ATOM 803 O O . GLN A 1 96 ? -29.417 -35.737 -47.342 1.00 44.25 96 GLN A O 1
ATOM 808 N N . LYS A 1 97 ? -27.280 -36.086 -47.913 1.00 40.53 97 LYS A N 1
ATOM 809 C CA . LYS A 1 97 ? -27.480 -36.032 -49.373 1.00 40.53 97 LYS A CA 1
ATOM 810 C C . LYS A 1 97 ? -26.628 -37.071 -50.115 1.00 40.53 97 LYS A C 1
ATOM 812 O O . LYS A 1 97 ? -25.890 -36.736 -51.032 1.00 40.53 97 LYS A O 1
ATOM 817 N N . SER A 1 98 ? -26.757 -38.338 -49.739 1.00 36.69 98 SER A N 1
ATOM 818 C CA . SER A 1 98 ? -26.491 -39.466 -50.645 1.00 36.69 98 SER A CA 1
ATOM 819 C C . SER A 1 98 ? -27.082 -40.738 -50.044 1.00 36.69 98 SER A C 1
ATOM 821 O O . SER A 1 98 ? -26.535 -41.305 -49.101 1.00 36.69 98 SER A O 1
ATOM 823 N N . GLU A 1 99 ? -28.247 -41.110 -50.565 1.00 38.22 99 GLU A N 1
ATOM 824 C CA . GLU A 1 99 ? -28.963 -42.361 -50.324 1.00 38.22 99 GLU A CA 1
ATOM 825 C C . GLU A 1 99 ? -28.159 -43.604 -50.752 1.00 38.22 99 GLU A C 1
ATOM 827 O O . GLU A 1 99 ? -27.219 -43.502 -51.540 1.00 38.22 99 GLU A O 1
ATOM 832 N N . SER A 1 100 ? -28.656 -44.763 -50.293 1.00 35.53 100 SER A N 1
ATOM 833 C CA . SER A 1 100 ? -28.274 -46.161 -50.578 1.00 35.53 100 SER A CA 1
ATOM 834 C C . SER A 1 100 ? -27.115 -46.706 -49.727 1.00 35.53 100 SER A C 1
ATOM 836 O O . SER A 1 100 ? -25.997 -46.231 -49.834 1.00 35.53 100 SER A O 1
ATOM 838 N N . GLU A 1 101 ? -27.245 -47.707 -48.846 1.00 34.72 101 GLU A N 1
ATOM 839 C CA . GLU A 1 101 ? -28.219 -48.795 -48.629 1.00 34.72 101 GLU A CA 1
ATOM 840 C C . GLU A 1 101 ? -28.147 -49.184 -47.129 1.00 34.72 101 GLU A C 1
ATOM 842 O O . GLU A 1 101 ? -27.069 -49.376 -46.574 1.00 34.72 101 GLU A O 1
ATOM 847 N N . PHE A 1 102 ? -29.224 -49.115 -46.345 1.00 46.56 102 PHE A N 1
ATOM 848 C CA . PHE A 1 102 ? -30.227 -50.175 -46.170 1.00 46.56 102 PHE A CA 1
ATOM 849 C C . PHE A 1 102 ? -29.665 -51.522 -45.662 1.00 46.56 102 PHE A C 1
ATOM 851 O O . PHE A 1 102 ? -29.81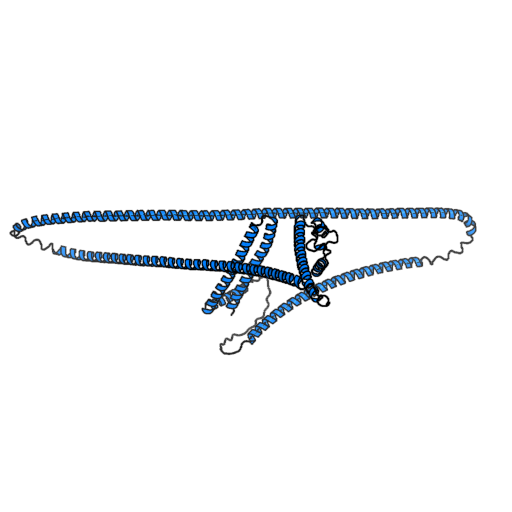2 -52.506 -46.370 1.00 46.56 102 PHE A O 1
ATOM 858 N N . GLN A 1 103 ? -29.051 -51.595 -44.457 1.00 42.59 103 GLN A N 1
ATOM 859 C CA . GLN A 1 103 ? -29.046 -52.832 -43.620 1.00 42.59 103 GLN A CA 1
ATOM 860 C C . GLN A 1 103 ? -28.347 -52.789 -42.233 1.00 42.59 103 GLN A C 1
ATOM 862 O O . GLN A 1 103 ? -28.045 -53.844 -41.682 1.00 42.59 103 GLN A O 1
ATOM 867 N N . MET A 1 104 ? -28.113 -51.632 -41.595 1.00 43.28 104 MET A N 1
ATOM 868 C CA . MET A 1 104 ? -27.489 -51.598 -40.247 1.00 43.28 104 MET A CA 1
ATOM 869 C C . MET A 1 104 ? -28.165 -50.652 -39.235 1.00 43.28 104 MET A C 1
ATOM 871 O O . MET A 1 104 ? -27.536 -50.202 -38.280 1.00 43.28 104 MET A O 1
ATOM 875 N N . GLN A 1 105 ? -29.463 -50.370 -39.392 1.00 44.44 105 GLN A N 1
ATOM 876 C CA . GLN A 1 105 ? -30.175 -49.415 -38.527 1.00 44.44 105 GLN A CA 1
ATOM 877 C C . GLN A 1 105 ? -30.346 -49.880 -37.062 1.00 44.44 105 GLN A C 1
ATOM 879 O O . GLN A 1 105 ? -30.251 -49.071 -36.150 1.00 44.44 105 GLN A O 1
ATOM 884 N N . SER A 1 106 ? -30.526 -51.173 -36.768 1.00 48.56 106 SER A N 1
ATOM 885 C CA . SER A 1 106 ? -30.950 -51.566 -35.407 1.00 48.56 106 SER A CA 1
ATOM 886 C C . SER A 1 106 ? -29.845 -51.551 -34.335 1.00 48.56 106 SER A C 1
ATOM 888 O O . SER A 1 106 ? -30.162 -51.457 -33.149 1.00 48.56 106 SER A O 1
ATOM 890 N N . ALA A 1 107 ? -28.566 -51.678 -34.709 1.00 49.97 107 ALA A N 1
ATOM 891 C CA . ALA A 1 107 ? -27.456 -51.758 -33.748 1.00 49.97 107 ALA A CA 1
ATOM 892 C C . ALA A 1 107 ? -26.799 -50.393 -33.479 1.00 49.97 107 ALA A C 1
ATOM 894 O O . ALA A 1 107 ? -26.320 -50.142 -32.370 1.00 49.97 107 ALA A O 1
ATOM 895 N N . PHE A 1 108 ? -26.806 -49.498 -34.472 1.00 51.38 108 PHE A N 1
ATOM 896 C CA . PHE A 1 108 ? -26.309 -48.132 -34.308 1.00 51.38 108 PHE A CA 1
ATOM 897 C C . PHE A 1 108 ? -27.281 -47.268 -33.507 1.00 51.38 108 PHE A C 1
ATOM 899 O O . PHE A 1 108 ? -26.824 -46.547 -32.622 1.00 51.38 108 PHE A O 1
ATOM 906 N N . ASP A 1 109 ? -28.593 -47.444 -33.686 1.00 54.72 109 ASP A N 1
ATOM 907 C CA . ASP A 1 109 ? -29.597 -46.716 -32.903 1.00 54.72 109 ASP A CA 1
ATOM 908 C C . ASP A 1 109 ? -29.487 -47.036 -31.401 1.00 54.72 109 ASP A C 1
ATOM 910 O O . ASP A 1 109 ? -29.570 -46.138 -30.569 1.00 54.72 109 ASP A O 1
ATOM 914 N N . GLN A 1 110 ? -29.180 -48.282 -31.013 1.00 56.50 110 GLN A N 1
ATOM 915 C CA . GLN A 1 110 ? -28.949 -48.625 -29.599 1.00 56.50 110 GLN A CA 1
ATOM 916 C C . GLN A 1 110 ? -27.661 -48.003 -29.033 1.00 56.50 110 GLN A C 1
ATOM 918 O O . GLN A 1 110 ? -27.638 -47.576 -27.875 1.00 56.50 110 GLN A O 1
ATOM 923 N N . GLN A 1 111 ? -26.590 -47.909 -29.829 1.00 64.88 111 GLN A N 1
ATOM 924 C CA . GLN A 1 111 ? -25.352 -47.251 -29.399 1.00 64.88 111 GLN A CA 1
ATOM 925 C C . GLN A 1 111 ? -25.478 -45.726 -29.356 1.00 64.88 111 GLN A C 1
ATOM 927 O O . GLN A 1 111 ? -24.883 -45.092 -28.481 1.00 64.88 111 GLN A O 1
ATOM 932 N N . GLU A 1 112 ? -26.242 -45.122 -30.264 1.00 70.44 112 GLU A N 1
ATOM 933 C CA . GLU A 1 112 ? -26.552 -43.695 -30.221 1.00 70.44 112 GLU A CA 1
ATOM 934 C C . GLU A 1 112 ? -27.467 -43.365 -29.048 1.00 70.44 112 GLU A C 1
ATOM 936 O O . GLU A 1 112 ? -27.154 -42.444 -28.295 1.00 70.44 112 GLU A O 1
ATOM 941 N N . ILE A 1 113 ? -28.498 -44.174 -28.790 1.00 69.06 113 ILE A N 1
ATOM 942 C CA . ILE A 1 113 ? -29.341 -44.037 -27.598 1.00 69.06 113 ILE A CA 1
ATOM 943 C C . ILE A 1 113 ? -28.491 -44.148 -26.326 1.00 69.06 113 ILE A C 1
ATOM 945 O O . ILE A 1 113 ? -28.627 -43.308 -25.439 1.00 69.06 113 ILE A O 1
ATOM 949 N N . HIS A 1 114 ? -27.551 -45.096 -26.241 1.00 71.62 114 HIS A N 1
ATOM 950 C CA . HIS A 1 114 ? -26.661 -45.210 -25.079 1.00 71.62 114 HIS A CA 1
ATOM 951 C C . HIS A 1 114 ? -25.718 -44.001 -24.935 1.00 71.62 114 HIS A C 1
ATOM 953 O O . HIS A 1 114 ? -25.469 -43.527 -23.828 1.00 71.62 114 HIS A O 1
ATOM 959 N N . LYS A 1 115 ? -25.197 -43.451 -26.039 1.00 79.69 115 LYS A N 1
ATOM 960 C CA . LYS A 1 115 ? -24.355 -42.239 -26.013 1.00 79.69 115 LYS A CA 1
ATOM 961 C C . LYS A 1 115 ? -25.151 -40.990 -25.637 1.00 79.69 115 LYS A C 1
ATOM 963 O O . LYS A 1 115 ? -24.627 -40.140 -24.917 1.00 79.69 115 LYS A O 1
ATOM 968 N N . ILE A 1 116 ? -26.400 -40.884 -26.083 1.00 74.56 116 ILE A N 1
ATOM 969 C CA . ILE A 1 116 ? -27.334 -39.825 -25.686 1.00 74.56 116 ILE A CA 1
ATOM 970 C C . ILE A 1 116 ? -27.658 -39.966 -24.193 1.00 74.56 116 ILE A C 1
ATOM 972 O O . ILE A 1 116 ? -27.560 -38.994 -23.448 1.00 74.56 116 ILE A O 1
ATOM 976 N N . GLN A 1 117 ? -27.936 -41.178 -23.712 1.00 74.19 117 GLN A N 1
ATOM 977 C CA . GLN A 1 117 ? -28.134 -41.458 -22.287 1.00 74.19 117 GLN A CA 1
ATOM 978 C C . GLN A 1 117 ? -26.888 -41.137 -21.447 1.00 74.19 117 GLN A C 1
ATOM 980 O O . GLN A 1 117 ? -27.001 -40.549 -20.375 1.00 74.19 117 GLN A O 1
ATOM 985 N N . GLU A 1 118 ? -25.679 -41.439 -21.924 1.00 81.06 118 GLU A N 1
ATOM 986 C CA . GLU A 1 118 ? -24.453 -41.036 -21.229 1.00 81.06 118 GLU A CA 1
ATOM 987 C C . GLU A 1 118 ? -24.226 -39.522 -21.231 1.00 81.06 118 GLU A C 1
ATOM 989 O O . GLU A 1 118 ? -23.804 -38.977 -20.209 1.00 81.06 118 GLU A O 1
ATOM 994 N N . ARG A 1 119 ? -24.490 -38.830 -22.348 1.00 79.44 119 ARG A N 1
ATOM 995 C CA . ARG A 1 119 ? -24.385 -37.363 -22.416 1.00 79.44 119 ARG A CA 1
ATOM 996 C C . ARG A 1 119 ? -25.371 -36.703 -21.470 1.00 79.44 119 ARG A C 1
ATOM 998 O O . ARG A 1 119 ? -24.940 -35.946 -20.609 1.00 79.44 119 ARG A O 1
ATOM 1005 N N . THR A 1 120 ? -26.643 -37.077 -21.547 1.00 74.56 120 THR A N 1
ATOM 1006 C CA . THR A 1 120 ? -27.674 -36.588 -20.624 1.00 74.56 120 THR A CA 1
ATOM 1007 C C . THR A 1 120 ? -27.332 -36.917 -19.172 1.00 74.56 120 THR A C 1
ATOM 1009 O O . THR A 1 120 ? -27.481 -36.058 -18.314 1.00 74.56 120 THR A O 1
ATOM 1012 N N . LYS A 1 121 ? -26.766 -38.095 -18.866 1.00 81.56 121 LYS A N 1
ATOM 1013 C CA . LYS A 1 121 ? -26.287 -38.426 -17.513 1.00 81.56 121 LYS A CA 1
ATOM 1014 C C . LYS A 1 121 ? -25.129 -37.529 -17.062 1.00 81.56 121 LYS A C 1
ATOM 1016 O O . LYS A 1 121 ? -25.108 -37.115 -15.906 1.00 81.56 121 LYS A O 1
ATOM 1021 N N . ARG A 1 122 ? -24.168 -37.208 -17.935 1.00 83.19 122 ARG A N 1
ATOM 1022 C CA . ARG A 1 122 ? -23.057 -36.288 -17.612 1.00 83.19 122 ARG A CA 1
ATOM 1023 C C . ARG A 1 122 ? -23.532 -34.850 -17.453 1.00 83.19 122 ARG A C 1
ATOM 1025 O O . ARG A 1 122 ? -23.102 -34.190 -16.514 1.00 83.19 122 ARG A O 1
ATOM 1032 N N . GLU A 1 123 ? -24.422 -34.385 -18.318 1.00 76.75 123 GLU A N 1
ATOM 1033 C CA . GLU A 1 123 ? -25.049 -33.064 -18.222 1.00 76.75 123 GLU A CA 1
ATOM 1034 C C . GLU A 1 123 ? -25.877 -32.949 -16.943 1.00 76.75 123 GLU A C 1
ATOM 1036 O O . GLU A 1 123 ? -25.763 -31.963 -16.222 1.00 76.75 123 GLU A O 1
ATOM 1041 N N . LEU A 1 124 ? -26.623 -33.997 -16.588 1.00 83.19 124 LEU A N 1
ATOM 1042 C CA . LEU A 1 124 ? -27.389 -34.062 -15.348 1.00 83.19 124 LEU A CA 1
ATOM 1043 C C . LEU A 1 124 ? -26.472 -34.070 -14.117 1.00 83.19 124 LEU A C 1
ATOM 1045 O O . LEU A 1 124 ? -26.760 -33.377 -13.146 1.00 83.19 124 LEU A O 1
ATOM 1049 N N . LEU A 1 125 ? -25.324 -34.756 -14.165 1.00 84.94 125 LEU A N 1
ATOM 1050 C CA . LEU A 1 125 ? -24.311 -34.699 -13.103 1.00 84.94 125 LEU A CA 1
ATOM 1051 C C . LEU A 1 125 ? -23.639 -33.324 -12.996 1.00 84.94 125 LEU A C 1
ATOM 1053 O O . LEU A 1 125 ? -23.411 -32.843 -11.886 1.00 84.94 125 LEU A O 1
ATOM 1057 N N . GLN A 1 126 ? -23.333 -32.674 -14.121 1.00 77.69 126 GLN A N 1
ATOM 1058 C CA . GLN A 1 126 ? -22.784 -31.316 -14.130 1.00 77.69 126 GLN A CA 1
ATOM 1059 C C . GLN A 1 126 ? -23.798 -30.310 -13.586 1.00 77.69 126 GLN A C 1
ATOM 1061 O O . GLN A 1 126 ? -23.452 -29.493 -12.737 1.00 77.69 126 GLN A O 1
ATOM 1066 N N . MET A 1 127 ? -25.060 -30.419 -13.995 1.00 79.88 127 MET A N 1
ATOM 1067 C CA . MET A 1 127 ? -26.151 -29.595 -13.487 1.00 79.88 127 MET A CA 1
ATOM 1068 C C . MET A 1 127 ? -26.362 -29.821 -11.987 1.00 79.88 127 MET A C 1
ATOM 1070 O O . MET A 1 127 ? -26.464 -28.858 -11.232 1.00 79.88 127 MET A O 1
ATOM 1074 N N . GLN A 1 128 ? -26.329 -31.074 -11.526 1.00 85.19 128 GLN A N 1
ATOM 1075 C CA . GLN A 1 128 ? -26.413 -31.411 -10.105 1.00 85.19 128 GLN A CA 1
ATOM 1076 C C . GLN A 1 128 ? -25.211 -30.864 -9.319 1.00 85.19 128 GLN A C 1
ATOM 1078 O O . GLN A 1 128 ? -25.366 -30.432 -8.177 1.00 85.19 128 GLN A O 1
ATOM 1083 N N . HIS A 1 129 ? -24.014 -30.846 -9.909 1.00 83.19 129 HIS A N 1
ATOM 1084 C CA . HIS A 1 129 ? -22.834 -30.254 -9.284 1.00 83.19 129 HIS A CA 1
ATOM 1085 C C . HIS A 1 129 ? -22.948 -28.731 -9.174 1.00 83.19 129 HIS A C 1
ATOM 1087 O O . HIS A 1 129 ? -22.708 -28.192 -8.096 1.00 83.19 129 HIS A O 1
ATOM 1093 N N . VAL A 1 130 ? -23.384 -28.051 -10.239 1.00 85.38 130 VAL A N 1
ATOM 1094 C CA . VAL A 1 130 ? -23.663 -26.607 -10.222 1.00 85.38 130 VAL A CA 1
ATOM 1095 C C . VAL A 1 130 ? -24.746 -26.286 -9.194 1.00 85.38 130 VAL A C 1
ATOM 1097 O O . VAL A 1 130 ? -24.586 -25.354 -8.412 1.00 85.38 130 VAL A O 1
ATOM 1100 N N . GLN A 1 131 ? -25.804 -27.095 -9.114 1.00 84.88 131 GLN A N 1
ATOM 1101 C CA . GLN A 1 131 ? -26.867 -26.936 -8.123 1.00 84.88 131 GLN A CA 1
ATOM 1102 C C . GLN A 1 131 ? -26.348 -27.109 -6.689 1.00 84.88 131 GLN A C 1
ATOM 1104 O O . GLN A 1 131 ? -26.701 -26.312 -5.823 1.00 84.88 131 GLN A O 1
ATOM 1109 N N . LYS A 1 132 ? -25.470 -28.090 -6.435 1.00 86.00 132 LYS A N 1
ATOM 1110 C CA . LYS A 1 132 ? -24.798 -28.252 -5.135 1.00 86.00 132 LYS A CA 1
ATOM 1111 C C . LYS A 1 132 ? -23.902 -27.061 -4.804 1.00 86.00 132 LYS A C 1
ATOM 1113 O O . LYS A 1 132 ? -23.955 -26.567 -3.686 1.00 86.00 132 LYS A O 1
ATOM 1118 N N . LEU A 1 133 ? -23.134 -26.555 -5.769 1.00 85.12 133 LEU A N 1
ATOM 1119 C CA . LEU A 1 133 ? -22.297 -25.369 -5.570 1.00 85.12 133 LEU A CA 1
ATOM 1120 C C . LEU A 1 133 ? -23.150 -24.134 -5.251 1.00 85.12 133 LEU A C 1
ATOM 1122 O O . LEU A 1 133 ? -22.822 -23.365 -4.351 1.00 85.12 133 LEU A O 1
ATOM 1126 N N . GLN A 1 134 ? -24.278 -23.975 -5.945 1.00 81.19 134 GLN A N 1
ATOM 1127 C CA . GLN A 1 134 ? -25.240 -22.908 -5.687 1.00 81.19 134 GLN A CA 1
ATOM 1128 C C . GLN A 1 134 ? -25.853 -23.040 -4.285 1.00 81.19 134 GLN A C 1
ATOM 1130 O O . GLN A 1 134 ? -25.974 -22.044 -3.575 1.00 81.19 134 GLN A O 1
ATOM 1135 N N . GLN A 1 135 ? -26.199 -24.260 -3.859 1.00 82.50 135 GLN A N 1
ATOM 1136 C CA . GLN A 1 135 ? -26.673 -24.542 -2.501 1.00 82.50 135 GLN A CA 1
ATOM 1137 C C . GLN A 1 135 ? -25.603 -24.216 -1.454 1.00 82.50 135 GLN A C 1
ATOM 1139 O O . GLN A 1 135 ? -25.909 -23.517 -0.496 1.00 82.50 135 GLN A O 1
ATOM 1144 N N . GLU A 1 136 ? -24.345 -24.608 -1.658 1.00 84.81 136 GLU A N 1
ATOM 1145 C CA . GLU A 1 136 ? -23.244 -24.275 -0.746 1.00 84.81 136 GLU A CA 1
ATOM 1146 C C . GLU A 1 136 ? -22.995 -22.765 -0.647 1.00 84.81 136 GLU A C 1
ATOM 1148 O O . GLU A 1 136 ? -22.733 -22.244 0.441 1.00 84.81 136 GLU A O 1
ATOM 1153 N N . ILE A 1 137 ? -23.079 -22.040 -1.767 1.00 80.81 137 ILE A N 1
ATOM 1154 C CA . ILE A 1 137 ? -22.982 -20.574 -1.784 1.00 80.81 137 ILE A CA 1
ATOM 1155 C C . ILE A 1 137 ? -24.142 -19.970 -0.989 1.00 80.81 137 ILE A C 1
ATOM 1157 O O . ILE A 1 137 ? -23.920 -19.105 -0.138 1.00 80.81 137 ILE A O 1
ATOM 1161 N N . ASN A 1 138 ? -25.363 -20.455 -1.210 1.00 83.12 138 ASN A N 1
ATOM 1162 C CA . ASN A 1 138 ? -26.545 -19.993 -0.493 1.00 83.12 138 ASN A CA 1
ATOM 1163 C C . ASN A 1 138 ? -26.453 -20.299 1.009 1.00 83.12 138 ASN A C 1
ATOM 1165 O O . ASN A 1 138 ? -26.746 -19.427 1.820 1.00 83.12 138 ASN A O 1
ATOM 1169 N N . GLU A 1 139 ? -25.972 -21.479 1.402 1.00 87.62 139 GLU A N 1
ATOM 1170 C CA . GLU A 1 139 ? -25.751 -21.850 2.802 1.00 87.62 139 GLU A CA 1
ATOM 1171 C C . GLU A 1 139 ? -24.661 -21.004 3.464 1.00 87.62 139 GLU A C 1
ATOM 1173 O O . GLU A 1 139 ? -24.819 -20.580 4.610 1.00 87.62 139 GLU A O 1
ATOM 1178 N N . LYS A 1 140 ? -23.556 -20.717 2.765 1.00 82.81 140 LYS A N 1
ATOM 1179 C CA . LYS A 1 140 ? -22.502 -19.821 3.268 1.00 82.81 140 LYS A CA 1
ATOM 1180 C C . LYS A 1 140 ? -23.025 -18.401 3.451 1.00 82.81 140 LYS A C 1
ATOM 1182 O O . LYS A 1 140 ? -22.744 -17.780 4.478 1.00 82.81 140 LYS A O 1
ATOM 1187 N N . ASN A 1 141 ? -23.809 -17.907 2.498 1.00 80.44 141 ASN A N 1
ATOM 1188 C CA . ASN A 1 141 ? -24.441 -16.595 2.588 1.00 80.44 141 ASN A CA 1
ATOM 1189 C C . ASN A 1 141 ? -25.460 -16.545 3.733 1.00 80.44 141 ASN A C 1
ATOM 1191 O O . ASN A 1 141 ? -25.426 -15.605 4.526 1.00 80.44 141 ASN A O 1
ATOM 1195 N N . LEU A 1 142 ? -26.278 -17.589 3.896 1.00 88.00 142 LEU A N 1
ATOM 1196 C CA . LEU A 1 142 ? -27.240 -17.709 4.991 1.00 88.00 142 LEU A CA 1
ATOM 1197 C C . LEU A 1 142 ? -26.537 -17.766 6.353 1.00 88.00 142 LEU A C 1
ATOM 1199 O O . LEU A 1 142 ? -26.905 -17.023 7.256 1.00 88.00 142 LEU A O 1
ATOM 1203 N N . LYS A 1 143 ? -25.469 -18.562 6.501 1.00 83.88 143 LYS A N 1
ATOM 1204 C CA . LYS A 1 143 ? -24.652 -18.605 7.728 1.00 83.88 143 LYS A CA 1
ATOM 1205 C C . LYS A 1 143 ? -24.016 -17.251 8.035 1.00 83.88 143 LYS A C 1
ATOM 1207 O O . LYS A 1 143 ? -23.982 -16.833 9.190 1.00 83.88 143 LYS A O 1
ATOM 1212 N N . LYS A 1 144 ? -23.530 -16.535 7.015 1.00 81.00 144 LYS A N 1
ATOM 1213 C CA . LYS A 1 144 ? -22.971 -15.185 7.179 1.00 81.00 144 LYS A CA 1
ATOM 1214 C C . LYS A 1 144 ? -24.046 -14.188 7.621 1.00 81.00 144 LYS A C 1
ATOM 1216 O O . LYS A 1 144 ? -23.776 -13.363 8.490 1.00 81.00 144 LYS A O 1
ATOM 1221 N N . GLN A 1 145 ? -25.256 -14.289 7.073 1.00 80.94 145 GLN A N 1
ATOM 1222 C CA . GLN A 1 145 ? -26.402 -13.471 7.465 1.00 80.94 145 GLN A CA 1
ATOM 1223 C C . GLN A 1 145 ? -26.863 -13.782 8.895 1.00 80.94 145 GLN A C 1
ATOM 1225 O O . GLN A 1 145 ? -27.023 -12.858 9.686 1.00 80.94 145 GLN A O 1
ATOM 1230 N N . GLN A 1 146 ? -26.983 -15.058 9.266 1.00 84.56 146 GLN A N 1
ATOM 1231 C CA . GLN A 1 146 ? -27.313 -15.484 10.629 1.00 84.56 146 GLN A CA 1
ATOM 1232 C C . GLN A 1 146 ? -26.271 -15.002 11.639 1.00 84.56 146 GLN A C 1
ATOM 1234 O O . GLN A 1 146 ? -26.630 -14.482 12.688 1.00 84.56 146 GLN A O 1
ATOM 1239 N N . LYS A 1 147 ? -24.977 -15.089 11.306 1.00 84.81 147 LYS A N 1
ATOM 1240 C CA . LYS A 1 147 ? -23.910 -14.570 12.169 1.00 84.81 147 LYS A CA 1
ATOM 1241 C C . LYS A 1 147 ? -24.004 -13.051 12.350 1.00 84.81 147 LYS A C 1
ATOM 1243 O O . LYS A 1 147 ? -23.779 -12.560 13.449 1.00 84.81 147 LYS A O 1
ATOM 1248 N N . ARG A 1 148 ? -24.366 -12.301 11.300 1.00 76.75 148 ARG A N 1
ATOM 1249 C CA . ARG A 1 148 ? -24.623 -10.853 11.409 1.00 76.75 148 ARG A CA 1
ATOM 1250 C C . ARG A 1 148 ? -25.817 -10.559 12.315 1.00 76.75 148 ARG A C 1
ATOM 1252 O O . ARG A 1 148 ? -25.697 -9.708 13.185 1.00 76.75 148 ARG A O 1
ATOM 1259 N N . GLN A 1 149 ? -26.911 -11.303 12.159 1.00 81.38 149 GLN A N 1
ATOM 1260 C CA . GLN A 1 149 ? -28.091 -11.175 13.018 1.00 81.38 149 GLN A CA 1
ATOM 1261 C C . GLN A 1 149 ? -27.785 -11.525 14.480 1.00 81.38 149 GLN A C 1
ATOM 1263 O O . GLN A 1 149 ? -28.254 -10.829 15.370 1.00 81.38 149 GLN A O 1
ATOM 1268 N N . GLN A 1 150 ? -26.970 -12.551 14.743 1.00 82.38 150 GLN A N 1
ATOM 1269 C CA . GLN A 1 150 ? -26.533 -12.902 16.099 1.00 82.38 150 GLN A CA 1
ATOM 1270 C C . GLN A 1 150 ? -25.704 -11.784 16.733 1.00 82.38 150 GLN A C 1
ATOM 1272 O O . GLN A 1 150 ? -26.011 -11.362 17.841 1.00 82.38 150 GLN A O 1
ATOM 1277 N N . ILE A 1 151 ? -24.715 -11.245 16.012 1.00 83.75 151 ILE A N 1
ATOM 1278 C CA . ILE A 1 151 ? -23.899 -10.118 16.494 1.00 83.75 151 ILE A CA 1
ATOM 1279 C C . ILE A 1 151 ? -24.775 -8.885 16.761 1.00 83.75 151 ILE A C 1
ATOM 1281 O O . ILE A 1 151 ? -24.571 -8.162 17.733 1.00 83.75 151 ILE A O 1
ATOM 1285 N N . GLU A 1 152 ? -25.771 -8.632 15.914 1.00 81.12 152 GLU A N 1
ATOM 1286 C CA . GLU A 1 152 ? -26.700 -7.518 16.094 1.00 81.12 152 GLU A CA 1
ATOM 1287 C C . GLU A 1 152 ? -27.628 -7.723 17.301 1.00 81.12 152 GLU A C 1
ATOM 1289 O O . GLU A 1 152 ? -27.826 -6.792 18.082 1.00 81.12 152 GLU A O 1
ATOM 1294 N N . GLN A 1 153 ? -28.124 -8.944 17.518 1.00 81.50 153 GLN A N 1
ATOM 1295 C CA . GLN A 1 153 ? -28.885 -9.310 18.716 1.00 81.50 153 GLN A CA 1
ATOM 1296 C C . GLN A 1 153 ? -28.041 -9.181 19.988 1.00 81.50 153 GLN A C 1
ATOM 1298 O O . GLN A 1 153 ? -28.517 -8.623 20.975 1.00 81.50 153 GLN A O 1
ATOM 1303 N N . GLU A 1 154 ? -26.783 -9.626 19.969 1.00 81.81 154 GLU A N 1
ATOM 1304 C CA . GLU A 1 154 ? -25.841 -9.452 21.081 1.00 81.81 154 GLU A CA 1
ATOM 1305 C C . GLU A 1 154 ? -25.614 -7.966 21.380 1.00 81.81 154 GLU A C 1
ATOM 1307 O O . GLU A 1 154 ? -25.699 -7.545 22.533 1.00 81.81 154 GLU A O 1
ATOM 1312 N N . ARG A 1 155 ? -25.432 -7.138 20.344 1.00 81.06 155 ARG A N 1
ATOM 1313 C CA . ARG A 1 155 ? -25.290 -5.683 20.491 1.00 81.06 155 ARG A CA 1
ATOM 1314 C C . ARG A 1 155 ? -26.543 -5.043 21.094 1.00 81.06 155 ARG A C 1
ATOM 1316 O O . ARG A 1 155 ? -26.429 -4.155 21.939 1.00 81.06 155 ARG A O 1
ATOM 1323 N N . GLN A 1 156 ? -27.737 -5.483 20.694 1.00 80.56 156 GLN A N 1
ATOM 1324 C CA . GLN A 1 156 ? -29.001 -5.010 21.270 1.00 80.56 156 GLN A CA 1
ATOM 1325 C C . GLN A 1 156 ? -29.164 -5.446 22.736 1.00 80.56 156 GLN A C 1
ATOM 1327 O O . GLN A 1 156 ? -29.576 -4.640 23.573 1.00 80.56 156 GLN A O 1
ATOM 1332 N N . GLN A 1 157 ? -28.793 -6.683 23.077 1.00 81.81 157 GLN A N 1
ATOM 1333 C CA . GLN A 1 157 ? -28.793 -7.174 24.459 1.00 81.81 157 GLN A CA 1
ATOM 1334 C C . GLN A 1 157 ? -27.790 -6.415 25.333 1.00 81.81 157 GLN A C 1
ATOM 1336 O O . GLN A 1 157 ? -28.118 -6.036 26.457 1.00 81.81 157 GLN A O 1
ATOM 1341 N N . GLU A 1 158 ? -26.597 -6.123 24.816 1.00 82.94 158 GLU A N 1
ATOM 1342 C CA . GLU A 1 158 ? -25.593 -5.321 25.514 1.00 82.94 158 GLU A CA 1
ATOM 1343 C C . GLU A 1 158 ? -26.098 -3.891 25.762 1.00 82.94 158 GLU A C 1
ATOM 1345 O O . GLU A 1 158 ? -25.953 -3.357 26.864 1.00 82.94 158 GLU A O 1
ATOM 1350 N N . GLN A 1 159 ? -26.763 -3.279 24.776 1.00 79.56 159 GLN A N 1
ATOM 1351 C CA . GLN A 1 159 ? -27.398 -1.970 24.943 1.00 79.56 159 GLN A CA 1
ATOM 1352 C C . GLN A 1 159 ? -28.507 -1.992 26.001 1.00 79.56 159 GLN A C 1
ATOM 1354 O O . GLN A 1 159 ? -28.590 -1.062 26.806 1.00 79.56 159 GLN A O 1
ATOM 1359 N N . LEU A 1 160 ? -29.330 -3.043 26.041 1.00 83.69 160 LEU A N 1
ATOM 1360 C CA . LEU A 1 160 ? -30.358 -3.223 27.069 1.00 83.69 160 LEU A CA 1
ATOM 1361 C C . LEU A 1 160 ? -29.747 -3.398 28.461 1.00 83.69 160 LEU A C 1
ATOM 1363 O O . LEU A 1 160 ? -30.166 -2.717 29.393 1.00 83.69 160 LEU A O 1
ATOM 1367 N N . LEU A 1 161 ? -28.716 -4.233 28.606 1.00 85.19 161 LEU A N 1
ATOM 1368 C CA . LEU A 1 161 ? -27.992 -4.403 29.869 1.00 85.19 161 LEU A CA 1
ATOM 1369 C C . LEU A 1 161 ? -27.352 -3.092 30.333 1.00 85.19 161 LEU A C 1
ATOM 1371 O O . LEU A 1 161 ? -27.385 -2.769 31.520 1.00 85.19 161 LEU A O 1
ATOM 1375 N N . LYS A 1 162 ? -26.806 -2.304 29.403 1.00 83.50 162 LYS A N 1
ATOM 1376 C CA . LYS A 1 162 ? -26.226 -0.994 29.704 1.00 83.50 162 LYS A CA 1
ATOM 1377 C C . LYS A 1 162 ? -27.289 0.012 30.153 1.00 83.50 162 LYS A C 1
ATOM 1379 O O . LYS A 1 162 ? -27.042 0.741 31.113 1.00 83.50 162 LYS A O 1
ATOM 1384 N N . LYS A 1 163 ? -28.467 0.026 29.515 1.00 81.50 163 LYS A N 1
ATOM 1385 C CA . LYS A 1 163 ? -29.619 0.837 29.948 1.00 81.50 163 LYS A CA 1
ATOM 1386 C C . LYS A 1 163 ? -30.107 0.415 31.333 1.00 81.50 163 LYS A C 1
ATOM 1388 O O . LYS A 1 163 ? -30.183 1.263 32.213 1.00 81.50 163 LYS A O 1
ATOM 1393 N N . LEU A 1 164 ? -30.308 -0.884 31.560 1.00 85.38 164 LEU A N 1
ATOM 1394 C CA . LEU A 1 164 ? -30.746 -1.430 32.847 1.00 85.38 164 LEU A CA 1
ATOM 1395 C C . LEU A 1 164 ? -29.761 -1.089 33.974 1.00 85.38 164 LEU A C 1
ATOM 1397 O O . LEU A 1 164 ? -30.165 -0.693 35.063 1.00 85.38 164 LEU A O 1
ATOM 1401 N N . LYS A 1 165 ? -28.454 -1.196 33.711 1.00 85.75 165 LYS A N 1
ATOM 1402 C CA . LYS A 1 165 ? -27.414 -0.822 34.676 1.00 85.75 165 LYS A CA 1
ATOM 1403 C C . LYS A 1 165 ? -27.420 0.680 34.967 1.00 85.75 165 LYS A C 1
ATOM 1405 O O . LYS A 1 165 ? -27.317 1.073 36.123 1.00 85.75 165 LYS A O 1
ATOM 1410 N N . SER A 1 166 ? -27.589 1.510 33.937 1.00 76.12 166 SER A N 1
ATOM 1411 C CA . SER A 1 166 ? -27.722 2.963 34.090 1.00 76.12 166 SER A CA 1
ATOM 1412 C C . SER A 1 166 ? -28.957 3.336 34.913 1.00 76.12 166 SER A C 1
ATOM 1414 O O . SER A 1 166 ? -28.866 4.204 35.776 1.00 76.12 166 SER A O 1
ATOM 1416 N N . GLU A 1 167 ? -30.089 2.668 34.688 1.00 82.31 167 GLU A N 1
ATOM 1417 C CA . GLU A 1 167 ? -31.322 2.859 35.458 1.00 82.31 167 GLU A CA 1
ATOM 1418 C C . GLU A 1 167 ? -31.166 2.394 36.908 1.00 82.31 167 GLU A C 1
ATOM 1420 O O . GLU A 1 167 ? -31.571 3.111 37.818 1.00 82.31 167 GLU A O 1
ATOM 1425 N N . GLN A 1 168 ? -30.517 1.252 37.159 1.00 78.69 168 GLN A N 1
ATOM 1426 C CA . GLN A 1 168 ? -30.194 0.802 38.518 1.00 78.69 168 GLN A CA 1
ATOM 1427 C C . GLN A 1 168 ? -29.263 1.778 39.245 1.00 78.69 168 GLN A C 1
ATOM 1429 O O . GLN A 1 168 ? -29.483 2.086 40.417 1.00 78.69 168 GLN A O 1
ATOM 1434 N N . ASP A 1 169 ? -28.244 2.298 38.560 1.00 77.88 169 ASP A N 1
ATOM 1435 C CA . ASP A 1 169 ? -27.334 3.299 39.116 1.00 77.88 169 ASP A CA 1
ATOM 1436 C C . ASP A 1 169 ? -28.040 4.645 39.349 1.00 77.88 169 ASP A C 1
ATOM 1438 O O . ASP A 1 169 ? -27.685 5.391 40.263 1.00 77.88 169 ASP A O 1
ATOM 1442 N N . GLN A 1 170 ? -29.047 4.982 38.543 1.00 83.69 170 GLN A N 1
ATOM 1443 C CA . GLN A 1 170 ? -29.881 6.165 38.747 1.00 83.69 170 GLN A CA 1
ATOM 1444 C C . GLN A 1 170 ? -30.828 5.981 39.938 1.00 83.69 170 GLN A C 1
ATOM 1446 O O . GLN A 1 170 ? -30.795 6.793 40.856 1.00 83.69 170 GLN A O 1
ATOM 1451 N N . MET A 1 171 ? -31.530 4.849 40.015 1.00 78.56 171 MET A N 1
ATOM 1452 C CA . MET A 1 171 ? -32.352 4.449 41.162 1.00 78.56 171 MET A CA 1
ATOM 1453 C C . MET A 1 171 ? -31.558 4.437 42.470 1.00 78.56 171 MET A C 1
ATOM 1455 O O . MET A 1 171 ? -32.034 4.945 43.481 1.00 78.56 171 MET A O 1
ATOM 1459 N N . ARG A 1 172 ? -30.325 3.913 42.469 1.00 84.25 172 ARG A N 1
ATOM 1460 C CA . ARG A 1 172 ? -29.447 3.964 43.646 1.00 84.25 172 ARG A CA 1
ATOM 1461 C C . ARG A 1 172 ? -29.115 5.393 44.057 1.00 84.25 172 ARG A C 1
ATOM 1463 O O . ARG A 1 172 ? -29.155 5.695 45.245 1.00 84.25 172 ARG A O 1
ATOM 1470 N N . ARG A 1 173 ? -28.784 6.257 43.093 1.00 79.12 173 ARG A N 1
ATOM 1471 C CA . ARG A 1 173 ? -28.485 7.673 43.357 1.00 79.12 173 ARG A CA 1
ATOM 1472 C C . ARG A 1 173 ? -29.703 8.410 43.901 1.00 79.12 173 ARG A C 1
ATOM 1474 O O . ARG A 1 173 ? -29.551 9.222 44.806 1.00 79.12 173 ARG A O 1
ATOM 1481 N N . ASP A 1 174 ? -30.892 8.102 43.401 1.00 77.69 174 ASP A N 1
ATOM 1482 C CA . ASP A 1 174 ? -32.130 8.728 43.858 1.00 77.69 174 ASP A CA 1
ATOM 1483 C C . ASP A 1 174 ? -32.547 8.214 45.248 1.00 77.69 174 ASP A C 1
ATOM 1485 O O . ASP A 1 174 ? -32.925 9.015 46.101 1.00 77.69 174 ASP A O 1
ATOM 1489 N N . GLN A 1 175 ? -32.368 6.921 45.544 1.00 76.50 175 GLN A N 1
ATOM 1490 C CA . GLN A 1 175 ? -32.550 6.366 46.896 1.00 76.50 175 GLN A CA 1
ATOM 1491 C C . GLN A 1 175 ? -31.554 6.953 47.906 1.00 76.50 175 GLN A C 1
ATOM 1493 O O . GLN A 1 175 ? -31.924 7.263 49.037 1.00 76.50 175 GLN A O 1
ATOM 1498 N N . GLU A 1 176 ? -30.293 7.132 47.508 1.00 80.62 176 GLU A N 1
ATOM 1499 C CA . GLU A 1 176 ? -29.261 7.741 48.351 1.00 80.62 176 GLU A CA 1
ATOM 1500 C C . GLU A 1 176 ? -29.548 9.227 48.610 1.00 80.62 176 GLU A C 1
ATOM 1502 O O . GLU A 1 176 ? -29.407 9.691 49.742 1.00 80.62 176 GLU A O 1
ATOM 1507 N N . LYS A 1 177 ? -30.032 9.962 47.598 1.00 81.94 177 LYS A N 1
ATOM 1508 C CA . LYS A 1 177 ? -30.516 11.341 47.762 1.00 81.94 177 LYS A CA 1
ATOM 1509 C C . LYS A 1 177 ? -31.696 11.416 48.725 1.00 81.94 177 LYS A C 1
ATOM 1511 O O . LYS A 1 177 ? -31.637 12.202 49.661 1.00 81.94 177 LYS A O 1
ATOM 1516 N N . GLN A 1 178 ? -32.712 10.568 48.559 1.00 78.19 178 GLN A N 1
ATOM 1517 C CA . GLN A 1 178 ? -33.870 10.541 49.460 1.00 78.19 178 GLN A CA 1
ATOM 1518 C C . GLN A 1 178 ? -33.474 10.202 50.903 1.00 78.19 178 GLN A C 1
ATOM 1520 O O . GLN A 1 178 ? -33.972 10.820 51.842 1.00 78.19 178 GLN A O 1
ATOM 1525 N N . LEU A 1 179 ? -32.554 9.253 51.102 1.00 80.69 179 LEU A N 1
ATOM 1526 C CA . LEU A 1 179 ? -32.057 8.905 52.433 1.00 80.69 179 LEU A CA 1
ATOM 1527 C C . LEU A 1 179 ? -31.274 10.066 53.067 1.00 80.69 179 LEU A C 1
ATOM 1529 O O . LEU A 1 179 ? -31.433 10.341 54.258 1.00 80.69 179 LEU A O 1
ATOM 1533 N N . ASN A 1 180 ? -30.457 10.766 52.278 1.00 78.81 180 ASN A N 1
ATOM 1534 C CA . ASN A 1 180 ? -29.719 11.938 52.739 1.00 78.81 180 ASN A CA 1
ATOM 1535 C C . ASN A 1 180 ? -30.650 13.107 53.075 1.00 78.81 180 ASN A C 1
ATOM 1537 O O . ASN A 1 180 ? -30.484 13.706 54.134 1.00 78.81 180 ASN A O 1
ATOM 1541 N N . GLU A 1 181 ? -31.666 13.377 52.254 1.00 78.50 181 GLU A N 1
ATOM 1542 C CA . GLU A 1 181 ? -32.690 14.386 52.545 1.00 78.50 181 GLU A CA 1
ATOM 1543 C C . GLU A 1 181 ? -33.462 14.051 53.829 1.00 78.50 181 GLU A C 1
ATOM 1545 O O . GLU A 1 181 ? -33.678 14.925 54.668 1.00 78.50 181 GLU A O 1
ATOM 1550 N N . GLN A 1 182 ? -33.821 12.782 54.055 1.00 75.19 182 GLN A N 1
ATOM 1551 C CA . GLN A 1 182 ? -34.465 12.353 55.303 1.00 75.19 182 GLN A CA 1
ATOM 1552 C C . GLN A 1 182 ? -33.551 12.526 56.523 1.00 75.19 182 GLN A C 1
ATOM 1554 O O . GLN A 1 182 ? -34.005 12.984 57.576 1.00 75.19 182 GLN A O 1
ATOM 1559 N N . LEU A 1 183 ? -32.265 12.187 56.400 1.00 78.56 183 LEU A N 1
ATOM 1560 C CA . LEU A 1 183 ? -31.275 12.388 57.461 1.00 78.56 183 LEU A CA 1
ATOM 1561 C C . LEU A 1 183 ? -31.045 13.875 57.751 1.00 78.56 183 LEU A C 1
ATOM 1563 O O . LEU A 1 183 ? -30.895 14.260 58.912 1.00 78.56 183 LEU A O 1
ATOM 1567 N N . GLU A 1 184 ? -31.037 14.716 56.722 1.00 76.38 184 GLU A N 1
ATOM 1568 C CA . GLU A 1 184 ? -30.882 16.160 56.856 1.00 76.38 184 GLU A CA 1
ATOM 1569 C C . GLU A 1 184 ? -32.116 16.799 57.504 1.00 76.38 184 GLU A C 1
ATOM 1571 O O . GLU A 1 184 ? -31.977 17.571 58.453 1.00 76.38 184 GLU A O 1
ATOM 1576 N N . GLN A 1 185 ? -33.324 16.383 57.114 1.00 75.25 185 GLN A N 1
ATOM 1577 C CA . GLN A 1 185 ? -34.565 16.786 57.780 1.00 75.25 185 GLN A CA 1
ATOM 1578 C C . GLN A 1 185 ? -34.613 16.328 59.245 1.00 75.25 185 GLN A C 1
ATOM 1580 O O . GLN A 1 185 ? -35.070 17.077 60.110 1.00 75.25 185 GLN A O 1
ATOM 1585 N N . GLN A 1 186 ? -34.126 15.124 59.565 1.00 73.38 186 GLN A N 1
ATOM 1586 C CA . GLN A 1 186 ? -34.019 14.670 60.956 1.00 73.38 186 GLN A CA 1
ATOM 1587 C C . GLN A 1 186 ? -33.014 15.504 61.755 1.00 73.38 186 GLN A C 1
ATOM 1589 O O . GLN A 1 186 ? -33.316 15.885 62.885 1.00 73.38 186 GLN A O 1
ATOM 1594 N N . LYS A 1 187 ? -31.858 15.843 61.171 1.00 79.00 187 LYS A N 1
ATOM 1595 C CA . LYS A 1 187 ? -30.881 16.741 61.804 1.00 79.00 187 LYS A CA 1
ATOM 1596 C C . LYS A 1 187 ? -31.463 18.130 62.046 1.00 79.00 187 LYS A C 1
ATOM 1598 O O . LYS A 1 187 ? -31.314 18.657 63.142 1.00 79.00 187 LYS A O 1
ATOM 1603 N N . GLN A 1 188 ? -32.172 18.701 61.074 1.00 70.88 188 GLN A N 1
ATOM 1604 C CA . GLN A 1 188 ? -32.831 19.999 61.240 1.00 70.88 188 GLN A CA 1
ATOM 1605 C C . GLN A 1 188 ? -33.905 19.960 62.337 1.00 70.88 188 GLN A C 1
ATOM 1607 O O . GLN A 1 188 ? -33.962 20.869 63.162 1.00 70.88 188 GLN A O 1
ATOM 1612 N N . LYS A 1 189 ? -34.699 18.883 62.422 1.00 76.50 189 LYS A N 1
ATOM 1613 C CA . LYS A 1 189 ? -35.666 18.691 63.518 1.00 76.50 189 LYS A CA 1
ATOM 1614 C C . LYS A 1 189 ? -34.989 18.561 64.884 1.00 76.50 189 LYS A C 1
ATOM 1616 O O . LYS A 1 189 ? -35.486 19.140 65.844 1.00 76.50 189 LYS A O 1
ATOM 1621 N N . GLN A 1 190 ? -33.866 17.848 64.980 1.00 70.50 190 GLN A N 1
ATOM 1622 C CA . GLN A 1 190 ? -33.098 17.739 66.227 1.00 70.50 190 GLN A CA 1
ATOM 1623 C C . GLN A 1 190 ? -32.525 19.091 66.661 1.00 70.50 190 GLN A C 1
ATOM 1625 O O . GLN A 1 190 ? -32.649 19.453 67.826 1.00 70.50 190 GLN A O 1
ATOM 1630 N N . ILE A 1 191 ? -31.977 19.868 65.722 1.00 73.94 191 ILE A N 1
ATOM 1631 C CA . ILE A 1 191 ? -31.454 21.213 65.997 1.00 73.94 191 ILE A CA 1
ATOM 1632 C C . ILE A 1 191 ? -32.580 22.147 66.465 1.00 73.94 191 ILE A C 1
ATOM 1634 O O . ILE A 1 191 ? -32.410 22.864 67.449 1.00 73.94 191 ILE A O 1
ATOM 1638 N N . ALA A 1 192 ? -33.750 22.106 65.821 1.00 73.44 192 ALA A N 1
ATOM 1639 C CA . ALA A 1 192 ? -34.908 22.904 66.225 1.00 73.44 192 ALA A CA 1
ATOM 1640 C C . ALA A 1 192 ? -35.442 22.502 67.615 1.00 73.44 192 ALA A C 1
ATOM 1642 O O . ALA A 1 192 ? -35.770 23.365 68.428 1.00 73.44 192 ALA A O 1
ATOM 1643 N N . GLN A 1 193 ? -35.485 21.201 67.923 1.00 71.56 193 GLN A N 1
ATOM 1644 C CA . GLN A 1 193 ? -35.870 20.705 69.249 1.00 71.56 193 GLN A CA 1
ATOM 1645 C C . GLN A 1 193 ? -34.872 21.121 70.334 1.00 71.56 193 GLN A C 1
ATOM 1647 O O . GLN A 1 193 ? -35.285 21.513 71.423 1.00 71.56 193 GLN A O 1
ATOM 1652 N N . GLU A 1 194 ? -33.572 21.083 70.040 1.00 75.19 194 GLU A N 1
ATOM 1653 C CA . GLU A 1 194 ? -32.526 21.514 70.969 1.00 75.19 194 GLU A CA 1
ATOM 1654 C C . GLU A 1 194 ? -32.596 23.027 71.236 1.00 75.19 194 GLU A C 1
ATOM 1656 O O . GLU A 1 194 ? -32.431 23.471 72.373 1.00 75.19 194 GLU A O 1
ATOM 1661 N N . GLN A 1 195 ? -32.893 23.831 70.210 1.00 68.38 195 GLN A N 1
ATOM 1662 C CA . GLN A 1 195 ? -33.108 25.273 70.363 1.00 68.38 195 GLN A CA 1
ATOM 1663 C C . GLN A 1 195 ? -34.347 25.576 71.215 1.00 68.38 195 GLN A C 1
ATOM 1665 O O . GLN A 1 195 ? -34.261 26.391 72.133 1.00 68.38 195 GLN A O 1
ATOM 1670 N N . TYR A 1 196 ? -35.452 24.861 70.990 1.00 73.00 196 TYR A N 1
ATOM 1671 C CA . TYR A 1 196 ? -36.675 25.000 71.783 1.00 73.00 196 TYR A CA 1
ATOM 1672 C C . TYR A 1 196 ? -36.478 24.592 73.255 1.00 73.00 196 TYR A C 1
ATOM 1674 O O . TYR A 1 196 ? -36.957 25.269 74.165 1.00 73.00 196 TYR A O 1
ATOM 1682 N N . GLN A 1 197 ? -35.712 23.527 73.520 1.00 68.25 197 GLN A N 1
ATOM 1683 C CA . GLN A 1 197 ? -35.370 23.114 74.888 1.00 68.25 197 GLN A CA 1
ATOM 1684 C C . GLN A 1 197 ? -34.502 24.153 75.608 1.00 68.25 197 GLN A C 1
ATOM 1686 O O . GLN A 1 197 ? -34.777 24.484 76.762 1.00 68.25 197 GLN A O 1
ATOM 1691 N N . LYS A 1 198 ? -33.508 24.730 74.921 1.00 71.44 198 LYS A N 1
ATOM 1692 C CA . LYS A 1 198 ? -32.672 25.808 75.478 1.00 71.44 198 LYS A CA 1
ATOM 1693 C C . LYS A 1 198 ? -33.470 27.078 75.773 1.00 71.44 198 LYS A C 1
ATOM 1695 O O . LYS A 1 198 ? -33.116 27.827 76.681 1.00 71.44 198 LYS A O 1
ATOM 1700 N N . GLU A 1 199 ? -34.530 27.340 75.018 1.00 66.62 199 GLU A N 1
ATOM 1701 C CA . GLU A 1 199 ? -35.412 28.484 75.245 1.00 66.62 199 GLU A CA 1
ATOM 1702 C C . GLU A 1 199 ? -36.347 28.254 76.445 1.00 66.62 199 GLU A C 1
ATOM 1704 O O . GLU A 1 199 ? -36.454 29.121 77.314 1.00 66.62 199 GLU A O 1
ATOM 1709 N N . LEU A 1 200 ? -36.911 27.049 76.585 1.00 65.88 200 LEU A N 1
ATOM 1710 C CA . LEU A 1 200 ? -37.678 26.648 77.771 1.00 65.88 200 LEU A CA 1
ATOM 1711 C C . LEU A 1 200 ? -36.838 26.675 79.057 1.00 65.88 200 LEU A C 1
ATOM 1713 O O . LEU A 1 200 ? -37.319 27.145 80.089 1.00 65.88 200 LEU A O 1
ATOM 1717 N N . GLU A 1 201 ? -35.579 26.231 79.011 1.00 63.50 201 GLU A N 1
ATOM 1718 C CA . GLU A 1 201 ? -34.676 26.296 80.169 1.00 63.50 201 GLU A CA 1
ATOM 1719 C C . GLU A 1 201 ? -34.368 27.738 80.591 1.00 63.50 201 GLU A C 1
ATOM 1721 O O . GLU A 1 201 ? -34.331 28.034 81.788 1.00 63.50 201 GLU A O 1
ATOM 1726 N N . LYS A 1 202 ? -34.221 28.666 79.636 1.00 61.38 202 LYS A N 1
ATOM 1727 C CA . LYS A 1 202 ? -34.034 30.095 79.936 1.00 61.38 202 LYS A CA 1
ATOM 1728 C C . LYS A 1 202 ? -35.265 30.710 80.604 1.00 61.38 202 LYS A C 1
ATOM 1730 O O . LYS A 1 202 ? -35.117 31.500 81.536 1.00 61.38 202 LYS A O 1
ATOM 1735 N N . VAL A 1 203 ? -36.468 30.314 80.187 1.00 60.44 203 VAL A N 1
ATOM 1736 C CA . VAL A 1 203 ? -37.729 30.771 80.798 1.00 60.44 203 VAL A CA 1
ATOM 1737 C C . VAL A 1 203 ? -37.912 30.182 82.204 1.00 60.44 203 VAL A C 1
ATOM 1739 O O . VAL A 1 203 ? -38.259 30.905 83.138 1.00 60.44 203 VAL A O 1
ATOM 1742 N N . GLN A 1 204 ? -37.596 28.899 82.408 1.00 55.88 204 GLN A N 1
ATOM 1743 C CA . GLN A 1 204 ? -37.704 28.247 83.721 1.00 55.88 204 GLN A CA 1
ATOM 1744 C C . GLN A 1 204 ? -36.675 28.760 84.742 1.00 55.88 204 GLN A C 1
ATOM 1746 O O . GLN A 1 204 ? -36.990 28.866 85.931 1.00 55.88 204 GLN A O 1
ATOM 1751 N N . GLN A 1 205 ? -35.468 29.132 84.305 1.00 53.94 205 GLN A N 1
ATOM 1752 C CA . GLN A 1 205 ? -34.472 29.770 85.177 1.00 53.94 205 GLN A CA 1
ATOM 1753 C C . GLN A 1 205 ? -34.858 31.206 85.570 1.00 53.94 205 GLN A C 1
ATOM 1755 O O . GLN A 1 205 ? -34.476 31.660 86.649 1.00 53.94 205 GLN A O 1
ATOM 1760 N N . GLY A 1 206 ? -35.656 31.901 84.751 1.00 55.28 206 GLY A N 1
ATOM 1761 C CA . GLY A 1 206 ? -36.238 33.202 85.096 1.00 55.28 206 GLY A CA 1
ATOM 1762 C C . GLY A 1 206 ? -37.314 33.111 86.185 1.00 55.28 206 GLY A C 1
ATOM 1763 O O . GLY A 1 206 ? -37.318 33.919 87.111 1.00 55.28 206 GLY A O 1
ATOM 1764 N N . ILE A 1 207 ? -38.170 32.084 86.126 1.00 54.47 207 ILE A N 1
ATOM 1765 C CA . ILE A 1 207 ? -39.257 31.864 87.099 1.00 54.47 207 ILE A CA 1
ATOM 1766 C C . ILE A 1 207 ? -38.713 31.406 88.465 1.00 54.47 207 ILE A C 1
ATOM 1768 O O . ILE A 1 207 ? -39.161 31.899 89.501 1.00 54.47 207 ILE A O 1
ATOM 1772 N N . LYS A 1 208 ? -37.688 30.538 88.493 1.00 54.16 208 LYS A N 1
ATOM 1773 C CA . LYS A 1 208 ? -37.061 30.078 89.751 1.00 54.16 208 LYS A CA 1
ATOM 1774 C C . LYS A 1 208 ? -36.404 31.206 90.550 1.00 54.16 208 LYS A C 1
ATOM 1776 O O . LYS A 1 208 ? -36.560 31.255 91.765 1.00 54.16 208 LYS A O 1
ATOM 1781 N N . ARG A 1 209 ? -35.766 32.169 89.877 1.00 52.47 209 ARG A N 1
ATOM 1782 C CA . ARG A 1 209 ? -35.145 33.331 90.540 1.00 52.47 209 ARG A CA 1
ATOM 1783 C C . ARG A 1 209 ? -36.159 34.293 91.172 1.00 52.47 209 ARG A C 1
ATOM 1785 O O . ARG A 1 209 ? -35.800 35.006 92.101 1.00 52.47 209 ARG A O 1
ATOM 1792 N N . GLN A 1 210 ? -37.412 34.312 90.705 1.00 49.16 210 GLN A N 1
ATOM 1793 C CA . GLN A 1 210 ? -38.485 35.117 91.310 1.00 49.16 210 GLN A CA 1
ATOM 1794 C C . GLN A 1 210 ? -39.191 34.410 92.477 1.00 49.16 210 GLN A C 1
ATOM 1796 O O . GLN A 1 210 ? -39.636 35.081 93.405 1.00 49.16 210 GLN A O 1
ATOM 1801 N N . GLN A 1 211 ? -39.269 33.077 92.459 1.00 51.00 211 GLN A N 1
ATOM 1802 C CA . GLN A 1 211 ? -39.898 32.291 93.529 1.00 51.00 211 GLN A CA 1
ATOM 1803 C C . GLN A 1 211 ? -38.981 32.114 94.754 1.00 51.00 211 GLN A C 1
ATOM 1805 O O . GLN A 1 211 ? -39.463 32.155 95.885 1.00 51.00 211 GLN A O 1
ATOM 1810 N N . GLU A 1 212 ? -37.660 32.030 94.558 1.00 49.78 212 GLU A N 1
ATOM 1811 C CA . GLU A 1 212 ? -36.683 31.917 95.657 1.00 49.78 212 GLU A CA 1
ATOM 1812 C C . GLU A 1 212 ? -36.631 33.174 96.549 1.00 49.78 212 GLU A C 1
ATOM 1814 O O . GLU A 1 212 ? -36.439 33.061 97.756 1.00 49.78 212 GLU A O 1
ATOM 1819 N N . LEU A 1 213 ? -36.927 34.360 96.002 1.00 48.69 213 LEU A N 1
ATOM 1820 C CA . LEU A 1 213 ? -37.011 35.619 96.761 1.00 48.69 213 LEU A CA 1
ATOM 1821 C C . LEU A 1 213 ? -38.307 35.773 97.586 1.00 48.69 213 LEU A C 1
ATOM 1823 O O . LEU A 1 213 ? -38.358 36.619 98.476 1.00 48.69 213 LEU A O 1
ATOM 1827 N N . GLN A 1 214 ? -39.353 34.976 97.326 1.00 48.44 214 GLN A N 1
ATOM 1828 C CA . GLN A 1 214 ? -40.638 35.052 98.046 1.00 48.44 214 GLN A CA 1
ATOM 1829 C C . GLN A 1 214 ? -40.815 33.978 99.132 1.00 48.44 214 GLN A C 1
ATOM 1831 O O . GLN A 1 214 ? -41.595 34.183 100.067 1.00 48.44 214 GLN A O 1
ATOM 1836 N N . GLU A 1 215 ? -40.110 32.847 99.049 1.00 51.78 215 GLU A N 1
ATOM 1837 C CA . GLU A 1 215 ? -40.292 31.728 99.986 1.00 51.78 215 GLU A CA 1
ATOM 1838 C C . GLU A 1 215 ? -39.431 31.804 101.257 1.00 51.78 215 GLU A C 1
ATOM 1840 O O . GLU A 1 215 ? -39.758 31.155 102.256 1.00 51.78 215 GLU A O 1
ATOM 1845 N N . GLU A 1 216 ? -38.391 32.639 101.280 1.00 46.16 216 GLU A N 1
ATOM 1846 C CA . GLU A 1 216 ? -37.525 32.797 102.458 1.00 46.16 216 GLU A CA 1
ATOM 1847 C C . GLU A 1 216 ? -38.186 33.626 103.583 1.00 46.16 216 GLU A C 1
ATOM 1849 O O . GLU A 1 216 ? -37.840 33.487 104.756 1.00 46.16 216 GLU A O 1
ATOM 1854 N N . CYS A 1 217 ? -39.231 34.402 103.263 1.00 45.28 217 CYS A N 1
ATOM 1855 C CA . CYS A 1 217 ? -39.968 35.223 104.231 1.00 45.28 217 CYS A CA 1
ATOM 1856 C C . CYS A 1 217 ? -41.088 34.491 104.997 1.00 45.28 217 CYS A C 1
ATOM 1858 O O . CYS A 1 217 ? -41.584 35.039 105.975 1.00 45.28 217 CYS A O 1
ATOM 1860 N N . LYS A 1 218 ? -41.509 33.278 104.598 1.00 47.44 218 LYS A N 1
ATOM 1861 C CA . LYS A 1 218 ? -42.713 32.620 105.168 1.00 47.44 218 LYS A CA 1
ATOM 1862 C C . LYS A 1 218 ? -42.447 31.428 106.094 1.00 47.44 218 LYS A C 1
ATOM 1864 O O . LYS A 1 218 ? -43.381 30.908 106.692 1.00 47.44 218 LYS A O 1
ATOM 1869 N N . ARG A 1 219 ? -41.198 30.968 106.236 1.00 48.34 219 ARG A N 1
ATOM 1870 C CA . ARG A 1 219 ? -40.890 29.707 106.950 1.00 48.34 219 ARG A CA 1
ATOM 1871 C C . ARG A 1 219 ? -40.536 29.857 108.436 1.00 48.34 219 ARG A C 1
ATOM 1873 O O . ARG A 1 219 ? -40.236 28.850 109.069 1.00 48.34 219 ARG A O 1
ATOM 1880 N N . LYS A 1 220 ? -40.575 31.068 109.006 1.00 44.84 220 LYS A N 1
ATOM 1881 C CA . LYS A 1 220 ? -40.173 31.309 110.407 1.00 44.84 220 LYS A CA 1
ATOM 1882 C C . LYS A 1 220 ? -41.313 31.373 111.437 1.00 44.84 220 LYS A C 1
ATOM 1884 O O . LYS A 1 220 ? -40.998 31.347 112.620 1.00 44.84 220 LYS A O 1
ATOM 1889 N N . ASP A 1 221 ? -42.588 31.344 111.036 1.00 38.31 221 ASP A N 1
ATOM 1890 C CA . ASP A 1 221 ? -43.693 31.634 111.976 1.00 38.31 221 ASP A CA 1
ATOM 1891 C C . ASP A 1 221 ? -44.486 30.446 112.532 1.00 38.31 221 ASP A C 1
ATOM 1893 O O . ASP A 1 221 ? -45.304 30.645 113.426 1.00 38.31 221 ASP A O 1
ATOM 1897 N N . GLU A 1 222 ? -44.223 29.202 112.129 1.00 43.81 222 GLU A N 1
ATOM 1898 C CA . GLU A 1 222 ? -44.939 28.058 112.713 1.00 43.81 222 GLU A CA 1
ATOM 1899 C C . GLU A 1 222 ? -43.985 26.940 113.148 1.00 43.81 222 GLU A C 1
ATOM 1901 O O . GLU A 1 222 ? -44.101 25.765 112.798 1.00 43.81 222 GLU A O 1
ATOM 1906 N N . GLU A 1 223 ? -43.093 27.292 114.085 1.00 45.09 223 GLU A N 1
ATOM 1907 C CA . GLU A 1 223 ? -43.091 26.486 115.304 1.00 45.09 223 GLU A CA 1
ATOM 1908 C C . GLU A 1 223 ? -44.556 26.294 115.693 1.00 45.09 223 GLU A C 1
ATOM 1910 O O . GLU A 1 223 ? -45.246 27.293 115.874 1.00 45.09 223 GLU A O 1
ATOM 1915 N N . LYS A 1 224 ? -44.987 25.047 115.883 1.00 45.69 224 LYS A N 1
ATOM 1916 C CA . LYS A 1 224 ? -46.058 24.612 116.798 1.00 45.69 224 LYS A CA 1
ATOM 1917 C C . LYS A 1 224 ? -47.079 23.712 116.094 1.00 45.69 224 LYS A C 1
ATOM 1919 O O . LYS A 1 224 ? -47.775 24.111 115.187 1.00 45.69 224 LYS A O 1
ATOM 1924 N N . LYS A 1 225 ? -47.322 22.489 116.544 1.00 41.47 225 LYS A N 1
ATOM 1925 C CA . LYS A 1 225 ? -46.875 21.879 117.797 1.00 41.47 225 LYS A CA 1
ATOM 1926 C C . LYS A 1 225 ? -47.179 20.379 117.720 1.00 41.47 225 LYS A C 1
ATOM 1928 O O . LYS A 1 225 ? -48.276 19.928 118.025 1.00 41.47 225 LYS A O 1
ATOM 1933 N N . ILE A 1 226 ? -46.168 19.611 117.323 1.00 51.59 226 ILE A N 1
ATOM 1934 C CA . ILE A 1 226 ? -45.611 18.511 118.135 1.00 51.59 226 ILE A CA 1
ATOM 1935 C C . ILE A 1 226 ? -46.473 17.236 118.350 1.00 51.59 226 ILE A C 1
ATOM 1937 O O . ILE A 1 226 ? -45.913 16.195 118.669 1.00 51.59 226 ILE A O 1
ATOM 1941 N N . LYS A 1 227 ? -47.782 17.199 118.061 1.00 45.81 227 LYS A N 1
ATOM 1942 C CA . LYS A 1 227 ? -48.598 15.963 118.186 1.00 45.81 227 LYS A CA 1
ATOM 1943 C C . LYS A 1 227 ? -48.681 15.098 116.919 1.00 45.81 227 LYS A C 1
ATOM 1945 O O . LYS A 1 227 ? -48.931 13.905 117.013 1.00 45.81 227 LYS A O 1
ATOM 1950 N N . LEU A 1 228 ? -48.364 15.648 115.745 1.00 44.91 228 LEU A N 1
ATOM 1951 C CA . LEU A 1 228 ? -48.249 14.890 114.482 1.00 44.91 228 LEU A CA 1
ATOM 1952 C C . LEU A 1 228 ? -46.899 14.141 114.359 1.00 44.91 228 LEU A C 1
ATOM 1954 O O . LEU A 1 228 ? -46.599 13.503 113.351 1.00 44.91 228 LEU A O 1
ATOM 1958 N N . GLN A 1 229 ? -46.044 14.258 115.378 1.00 46.38 229 GLN A N 1
ATOM 1959 C CA . GLN A 1 229 ? -44.639 13.860 115.335 1.00 46.38 229 GLN A CA 1
ATOM 1960 C C . GLN A 1 229 ? -44.422 12.366 115.636 1.00 46.38 229 GLN A C 1
ATOM 1962 O O . GLN A 1 229 ? -43.433 11.807 115.172 1.00 46.38 229 GLN A O 1
ATOM 1967 N N . GLN A 1 230 ? -45.366 11.706 116.318 1.00 48.81 230 GLN A N 1
ATOM 1968 C CA . GLN A 1 230 ? -45.262 10.284 116.685 1.00 48.81 230 GLN A CA 1
ATOM 1969 C C . GLN A 1 230 ? -45.762 9.337 115.575 1.00 48.81 230 GLN A C 1
ATOM 1971 O O . GLN A 1 230 ? -45.149 8.304 115.341 1.00 48.81 230 GLN A O 1
ATOM 1976 N N . PHE A 1 231 ? -46.769 9.733 114.786 1.00 48.62 231 PHE A N 1
ATOM 1977 C CA . PHE A 1 231 ? -47.233 8.960 113.616 1.00 48.62 231 PHE A CA 1
ATOM 1978 C C . PHE A 1 231 ? -46.277 9.069 112.409 1.00 48.62 231 PHE A C 1
ATOM 1980 O O . PHE A 1 231 ? -46.162 8.167 111.583 1.00 48.62 231 PHE A O 1
ATOM 1987 N N . ARG A 1 232 ? -45.523 10.173 112.323 1.00 50.78 232 ARG A N 1
ATOM 1988 C CA . ARG A 1 232 ? -44.522 10.400 111.271 1.00 50.78 232 ARG A CA 1
ATOM 1989 C C . ARG A 1 232 ? -43.288 9.506 111.386 1.00 50.78 232 ARG A C 1
ATOM 1991 O O . ARG A 1 232 ? -42.627 9.325 110.375 1.00 50.78 232 ARG A O 1
ATOM 1998 N N . GLN A 1 233 ? -42.933 8.984 112.560 1.00 52.88 233 GLN A N 1
ATOM 1999 C CA . GLN A 1 233 ? -41.713 8.174 112.705 1.00 52.88 233 GLN A CA 1
ATOM 2000 C C . GLN A 1 233 ? -41.859 6.765 112.109 1.00 52.88 233 GLN A C 1
ATOM 2002 O O . GLN A 1 233 ? -40.912 6.274 111.498 1.00 52.88 233 GLN A O 1
ATOM 2007 N N . GLU A 1 234 ? -43.044 6.151 112.181 1.00 54.94 234 GLU A N 1
ATOM 2008 C CA . GLU A 1 234 ? -43.296 4.840 111.559 1.00 54.94 234 GLU A CA 1
ATOM 2009 C C . GLU A 1 234 ? -43.456 4.923 110.033 1.00 54.94 234 GLU A C 1
ATOM 2011 O O . GLU A 1 234 ? -42.939 4.067 109.312 1.00 54.94 234 GLU A O 1
ATOM 2016 N N . LEU A 1 235 ? -44.096 5.984 109.527 1.00 56.66 235 LEU A N 1
ATOM 2017 C CA . LEU A 1 235 ? -44.167 6.271 108.089 1.00 56.66 235 LEU A CA 1
ATOM 2018 C C . LEU A 1 235 ? -42.792 6.633 107.515 1.00 56.66 235 LEU A C 1
ATOM 2020 O O . LEU A 1 235 ? -42.407 6.061 106.502 1.00 56.66 235 LEU A O 1
ATOM 2024 N N . LYS A 1 236 ? -41.997 7.460 108.209 1.00 56.19 236 LYS A N 1
ATOM 2025 C CA . LYS A 1 236 ? -40.635 7.818 107.779 1.00 56.19 236 LYS A CA 1
ATOM 2026 C C . LYS A 1 236 ? -39.702 6.624 107.670 1.00 56.19 236 LYS A C 1
ATOM 2028 O O . LYS A 1 236 ? -38.879 6.611 106.771 1.00 56.19 236 LYS A O 1
ATOM 2033 N N . ASN A 1 237 ? -39.808 5.626 108.545 1.00 63.25 237 ASN A N 1
ATOM 2034 C CA . ASN A 1 237 ? -38.935 4.454 108.456 1.00 63.25 237 ASN A CA 1
ATOM 2035 C C . ASN A 1 237 ? -39.289 3.563 107.252 1.00 63.25 237 ASN A C 1
ATOM 2037 O O . ASN A 1 237 ? -38.385 3.037 106.606 1.00 63.25 237 ASN A O 1
ATOM 2041 N N . LYS A 1 238 ? -40.578 3.444 106.899 1.00 62.00 238 LYS A N 1
ATOM 2042 C CA . LYS A 1 238 ? -41.019 2.729 105.686 1.00 62.00 238 LYS A CA 1
ATOM 2043 C C . LYS A 1 238 ? -40.768 3.526 104.404 1.00 62.00 238 LYS A C 1
ATOM 2045 O O . LYS A 1 238 ? -40.356 2.945 103.406 1.00 62.00 238 LYS A O 1
ATOM 2050 N N . GLU A 1 239 ? -40.968 4.841 104.433 1.00 60.12 239 GLU A N 1
ATOM 2051 C CA . GLU A 1 239 ? -40.637 5.747 103.328 1.00 60.12 239 GLU A CA 1
ATOM 2052 C C . GLU A 1 239 ? -39.129 5.777 103.083 1.00 60.12 239 GLU A C 1
ATOM 2054 O O . GLU A 1 239 ? -38.719 5.646 101.940 1.00 60.12 239 GLU A O 1
ATOM 2059 N N . LEU A 1 240 ? -38.302 5.825 104.132 1.00 70.56 240 LEU A N 1
ATOM 2060 C CA . LEU A 1 240 ? -36.844 5.793 104.018 1.00 70.56 240 LEU A CA 1
ATOM 2061 C C . LEU A 1 240 ? -36.344 4.456 103.455 1.00 70.56 240 LEU A C 1
ATOM 2063 O O . LEU A 1 240 ? -35.447 4.450 102.618 1.00 70.56 240 LEU A O 1
ATOM 2067 N N . GLN A 1 241 ? -36.933 3.324 103.859 1.00 68.75 241 GLN A N 1
ATOM 2068 C CA . GLN A 1 241 ? -36.610 2.016 103.272 1.00 68.75 241 GLN A CA 1
ATOM 2069 C C . GLN A 1 241 ? -37.030 1.930 101.799 1.00 68.75 241 GLN A C 1
ATOM 2071 O O . GLN A 1 241 ? -36.256 1.466 100.964 1.00 68.75 241 GLN A O 1
ATOM 2076 N N . HIS A 1 242 ? -38.219 2.427 101.451 1.00 72.50 242 HIS A N 1
ATOM 2077 C CA . HIS A 1 242 ? -38.686 2.443 100.066 1.00 72.50 242 HIS A CA 1
ATOM 2078 C C . HIS A 1 242 ? -37.886 3.418 99.186 1.00 72.50 242 HIS A C 1
ATOM 2080 O O . HIS A 1 242 ? -37.586 3.116 98.033 1.00 72.50 242 HIS A O 1
ATOM 2086 N N . GLU A 1 243 ? -37.484 4.562 99.736 1.00 74.31 243 GLU A N 1
ATOM 2087 C CA . GLU A 1 243 ? -36.642 5.563 99.083 1.00 74.31 243 GLU A CA 1
ATOM 2088 C C . GLU A 1 243 ? -35.226 5.021 98.853 1.00 74.31 243 GLU A C 1
ATOM 2090 O O . GLU A 1 243 ? -34.695 5.156 97.752 1.00 74.31 243 GLU A O 1
ATOM 2095 N N . GLN A 1 244 ? -34.652 4.305 99.826 1.00 72.69 244 GLN A N 1
ATOM 2096 C CA . GLN A 1 244 ? -33.376 3.600 99.664 1.00 72.69 244 GLN A CA 1
ATOM 2097 C C . GLN A 1 244 ? -33.458 2.484 98.609 1.00 72.69 244 GLN A C 1
ATOM 2099 O O . GLN A 1 244 ? -32.557 2.365 97.777 1.00 72.69 244 GLN A O 1
ATOM 2104 N N . GLU A 1 245 ? -34.545 1.706 98.562 1.00 75.00 245 GLU A N 1
ATOM 2105 C CA . GLU A 1 245 ? -34.757 0.690 97.519 1.00 75.00 245 GLU A CA 1
ATOM 2106 C C . GLU A 1 245 ? -34.954 1.293 96.121 1.00 75.00 245 GLU A C 1
ATOM 2108 O O . GLU A 1 245 ? -34.455 0.751 95.128 1.00 75.00 245 GLU A O 1
ATOM 2113 N N . LEU A 1 246 ? -35.676 2.413 96.015 1.00 72.88 246 LEU A N 1
ATOM 2114 C CA . LEU A 1 246 ? -35.872 3.134 94.758 1.00 72.88 246 LEU A CA 1
ATOM 2115 C C . LEU A 1 246 ? -34.567 3.762 94.266 1.00 72.88 246 LEU A C 1
ATOM 2117 O O . LEU A 1 246 ? -34.270 3.671 93.073 1.00 72.88 246 LEU A O 1
ATOM 2121 N N . LEU A 1 247 ? -33.768 4.340 95.166 1.00 75.31 247 LEU A N 1
ATOM 2122 C CA . LEU A 1 247 ? -32.437 4.856 94.854 1.00 75.31 247 LEU A CA 1
ATOM 2123 C C . LEU A 1 247 ? -31.516 3.732 94.375 1.00 75.31 247 LEU A C 1
ATOM 2125 O O . LEU A 1 247 ? -30.931 3.853 93.300 1.00 75.31 247 LEU A O 1
ATOM 2129 N N . TYR A 1 248 ? -31.489 2.595 95.072 1.00 79.75 248 TYR A N 1
ATOM 2130 C CA . TYR A 1 248 ? -30.693 1.437 94.666 1.00 79.75 248 TYR A CA 1
ATOM 2131 C C . TYR A 1 248 ? -31.124 0.872 93.300 1.00 79.75 248 TYR A C 1
ATOM 2133 O O . TYR A 1 248 ? -30.290 0.602 92.432 1.00 79.75 248 TYR A O 1
ATOM 2141 N N . LYS A 1 249 ? -32.435 0.748 93.038 1.00 80.69 249 LYS A N 1
ATOM 2142 C CA . LYS A 1 249 ? -32.952 0.337 91.716 1.00 80.69 249 LYS A CA 1
ATOM 2143 C C . LYS A 1 249 ? -32.603 1.341 90.617 1.00 80.69 249 LYS A C 1
ATOM 2145 O O . LYS A 1 249 ? -32.288 0.926 89.499 1.00 80.69 249 LYS A O 1
ATOM 2150 N N . LYS A 1 250 ? -32.647 2.641 90.914 1.00 75.88 250 LYS A N 1
ATOM 2151 C CA . LYS A 1 250 ? -32.299 3.714 89.975 1.00 75.88 250 LYS A CA 1
ATOM 2152 C C . LYS A 1 250 ? -30.807 3.697 89.643 1.00 75.88 250 LYS A C 1
ATOM 2154 O O . LYS A 1 250 ? -30.459 3.763 88.467 1.00 75.88 250 LYS A O 1
ATOM 2159 N N . GLU A 1 251 ? -29.941 3.515 90.635 1.00 79.19 251 GLU A N 1
ATOM 2160 C CA . GLU A 1 251 ? -28.495 3.356 90.440 1.00 79.19 251 GLU A CA 1
ATOM 2161 C C . GLU A 1 251 ? -28.163 2.095 89.634 1.00 79.19 251 GLU A C 1
ATOM 2163 O O . GLU A 1 251 ? -27.361 2.146 88.700 1.00 79.19 251 GLU A O 1
ATOM 2168 N N . LEU A 1 252 ? -28.840 0.975 89.910 1.00 81.50 252 LEU A N 1
ATOM 2169 C CA . LEU A 1 252 ? -28.663 -0.272 89.165 1.00 81.50 252 LEU A CA 1
ATOM 2170 C C . LEU A 1 252 ? -29.097 -0.140 87.694 1.00 81.50 252 LEU A C 1
ATOM 2172 O O . LEU A 1 252 ? -28.427 -0.660 86.795 1.00 81.50 252 LEU A O 1
ATOM 2176 N N . LEU A 1 253 ? -30.207 0.557 87.430 1.00 77.38 253 LEU A N 1
ATOM 2177 C CA . LEU A 1 253 ? -30.670 0.856 86.072 1.00 77.38 253 LEU A CA 1
ATOM 2178 C C . LEU A 1 253 ? -29.694 1.779 85.339 1.00 77.38 253 LEU A C 1
ATOM 2180 O O . LEU A 1 253 ? -29.287 1.449 84.226 1.00 77.38 253 LEU A O 1
ATOM 2184 N N . GLN A 1 254 ? -29.241 2.859 85.981 1.00 76.81 254 GLN A N 1
ATOM 2185 C CA . GLN A 1 254 ? -28.242 3.771 85.417 1.00 76.81 254 GLN A CA 1
ATOM 2186 C C . GLN A 1 254 ? -26.912 3.064 85.136 1.00 76.81 254 GLN A C 1
ATOM 2188 O O . GLN A 1 254 ? -26.270 3.322 84.118 1.00 76.81 254 GLN A O 1
ATOM 2193 N N . TYR A 1 255 ? -26.496 2.136 85.998 1.00 83.25 255 TYR A N 1
ATOM 2194 C CA . TYR A 1 255 ? -25.299 1.331 85.782 1.00 83.25 255 TYR A CA 1
ATOM 2195 C C . TYR A 1 255 ? -25.446 0.402 84.565 1.00 83.25 255 TYR A C 1
ATOM 2197 O O . TYR A 1 255 ? -24.562 0.352 83.705 1.00 83.25 255 TYR A O 1
ATOM 2205 N N . LYS A 1 256 ? -26.587 -0.291 84.429 1.00 82.88 256 LYS A N 1
ATOM 2206 C CA . LYS A 1 256 ? -26.882 -1.136 83.256 1.00 82.88 256 LYS A CA 1
ATOM 2207 C C . LYS A 1 256 ? -26.999 -0.320 81.966 1.00 82.88 256 LYS A C 1
ATOM 2209 O O . LYS A 1 256 ? -26.560 -0.783 80.914 1.00 82.88 256 LYS A O 1
ATOM 2214 N N . GLU A 1 257 ? -27.555 0.883 82.035 1.00 77.38 257 GLU A N 1
ATOM 2215 C CA . GLU A 1 257 ? -27.665 1.807 80.906 1.00 77.38 257 GLU A CA 1
ATOM 2216 C C . GLU A 1 257 ? -26.290 2.325 80.466 1.00 77.38 257 GLU A C 1
ATOM 2218 O O . GLU A 1 257 ? -25.956 2.237 79.284 1.00 77.38 257 GLU A O 1
ATOM 2223 N N . LYS A 1 258 ? -25.426 2.712 81.416 1.00 80.81 258 LYS A N 1
ATOM 2224 C CA . LYS A 1 258 ? -24.019 3.051 81.148 1.00 80.81 258 LYS A CA 1
ATOM 2225 C C . LYS A 1 258 ? -23.265 1.893 80.490 1.00 80.81 258 LYS A C 1
ATOM 2227 O O . LYS A 1 258 ? -22.537 2.121 79.528 1.00 80.81 258 LYS A O 1
ATOM 2232 N N . GLN A 1 259 ? -23.469 0.648 80.933 1.00 78.69 259 GLN A N 1
ATOM 2233 C CA . GLN A 1 259 ? -22.850 -0.519 80.288 1.00 78.69 259 GLN A CA 1
ATOM 2234 C C . GLN A 1 259 ? -23.360 -0.764 78.859 1.00 78.69 259 GLN A C 1
ATOM 2236 O O . GLN A 1 259 ? -22.573 -1.118 77.979 1.00 78.69 259 GLN A O 1
ATOM 2241 N N . ARG A 1 260 ? -24.664 -0.586 78.604 1.00 78.81 260 ARG A N 1
ATOM 2242 C CA . ARG A 1 260 ? -25.240 -0.711 77.253 1.00 78.81 260 ARG A CA 1
ATOM 2243 C C . ARG A 1 260 ? -24.691 0.363 76.319 1.00 78.81 260 ARG A C 1
ATOM 2245 O O . ARG A 1 260 ? -24.255 0.029 75.219 1.00 78.81 260 ARG A O 1
ATOM 2252 N N . LEU A 1 261 ? -24.641 1.611 76.785 1.00 80.12 261 LEU A N 1
ATOM 2253 C CA . LEU A 1 261 ? -24.096 2.739 76.034 1.00 80.12 261 LEU A CA 1
ATOM 2254 C C . LEU A 1 261 ? -22.601 2.547 75.745 1.00 80.12 261 LEU A C 1
ATOM 2256 O O . LEU A 1 261 ? -22.158 2.742 74.617 1.00 80.12 261 LEU A O 1
ATOM 2260 N N . PHE A 1 262 ? -21.831 2.075 76.730 1.00 86.75 262 PHE A N 1
ATOM 2261 C CA . PHE A 1 262 ? -20.416 1.750 76.555 1.00 86.75 262 PHE A CA 1
ATOM 2262 C C . PHE A 1 262 ? -20.204 0.671 75.482 1.00 86.75 262 PHE A C 1
ATOM 2264 O O . PHE A 1 262 ? -19.410 0.868 74.563 1.00 86.75 262 PHE A O 1
ATOM 2271 N N . LYS A 1 263 ? -20.969 -0.430 75.523 1.00 85.31 263 LYS A N 1
ATOM 2272 C CA . LYS A 1 263 ? -20.911 -1.492 74.499 1.00 85.31 263 LYS A CA 1
ATOM 2273 C C . LYS A 1 263 ? -21.329 -0.997 73.112 1.00 85.31 263 LYS A C 1
ATOM 2275 O O . LYS A 1 263 ? -20.736 -1.395 72.111 1.00 85.31 263 LYS A O 1
ATOM 2280 N N . GLN A 1 264 ? -22.337 -0.130 73.033 1.00 82.44 264 GLN A N 1
ATOM 2281 C CA . GLN A 1 264 ? -22.791 0.450 71.770 1.00 82.44 264 GLN A CA 1
ATOM 2282 C C . GLN A 1 264 ? -21.731 1.375 71.158 1.00 82.44 264 GLN A C 1
ATOM 2284 O O . GLN A 1 264 ? -21.447 1.263 69.964 1.00 82.44 264 GLN A O 1
ATOM 2289 N N . ASN A 1 265 ? -21.097 2.214 71.978 1.00 83.06 265 ASN A N 1
ATOM 2290 C CA . ASN A 1 265 ? -19.997 3.079 71.557 1.00 83.06 265 ASN A CA 1
ATOM 2291 C C . ASN A 1 265 ? -18.779 2.263 71.114 1.00 83.06 265 ASN A C 1
ATOM 2293 O O . ASN A 1 265 ? -18.203 2.551 70.068 1.00 83.06 265 ASN A O 1
ATOM 2297 N N . GLN A 1 266 ? -18.431 1.195 71.837 1.00 83.75 266 GLN A N 1
ATOM 2298 C CA . GLN A 1 266 ? -17.345 0.291 71.451 1.00 83.75 266 GLN A CA 1
ATOM 2299 C C . GLN A 1 266 ? -17.612 -0.352 70.080 1.00 83.75 266 GLN A C 1
ATOM 2301 O O . GLN A 1 266 ? -16.755 -0.314 69.198 1.00 83.75 266 GLN A O 1
ATOM 2306 N N . LYS A 1 267 ? -18.842 -0.827 69.844 1.00 84.88 267 LYS A N 1
ATOM 2307 C CA . LYS A 1 267 ? -19.259 -1.406 68.557 1.00 84.88 267 LYS A CA 1
ATOM 2308 C C . LYS A 1 267 ? -19.259 -0.383 67.413 1.00 84.88 267 LYS A C 1
ATOM 2310 O O . LYS A 1 267 ? -18.912 -0.722 66.282 1.00 84.88 267 LYS A O 1
ATOM 2315 N N . GLN A 1 268 ? -19.642 0.870 67.671 1.00 80.12 268 GLN A N 1
ATOM 2316 C CA . GLN A 1 268 ? -19.528 1.950 66.680 1.00 80.12 268 GLN A CA 1
ATOM 2317 C C . GLN A 1 268 ? -18.066 2.274 66.352 1.00 80.12 268 GLN A C 1
ATOM 2319 O O . GLN A 1 268 ? -17.733 2.503 65.186 1.00 80.12 268 GLN A O 1
ATOM 2324 N N . LEU A 1 269 ? -17.189 2.249 67.356 1.00 84.31 269 LEU A N 1
ATOM 2325 C CA . LEU A 1 269 ? -15.762 2.513 67.197 1.00 84.31 269 LEU A CA 1
ATOM 2326 C C . LEU A 1 269 ? -15.062 1.397 66.403 1.00 84.31 269 LEU A C 1
ATOM 2328 O O . LEU A 1 269 ? -14.216 1.665 65.553 1.00 84.31 269 LEU A O 1
ATOM 2332 N N . GLU A 1 270 ? -15.463 0.144 66.608 1.00 86.38 270 GLU A N 1
ATOM 2333 C CA . GLU A 1 270 ? -15.005 -0.998 65.807 1.00 86.38 270 GLU A CA 1
ATOM 2334 C C . GLU A 1 270 ? -15.488 -0.915 64.355 1.00 86.38 270 GLU A C 1
ATOM 2336 O O . GLU A 1 270 ? -14.696 -1.106 63.434 1.00 86.38 270 GLU A O 1
ATOM 2341 N N . ARG A 1 271 ? -16.756 -0.549 64.122 1.00 83.06 271 ARG A N 1
ATOM 2342 C CA . ARG A 1 271 ? -17.294 -0.348 62.763 1.00 83.06 271 ARG A CA 1
ATOM 2343 C C . ARG A 1 271 ? -16.578 0.770 62.014 1.00 83.06 271 ARG A C 1
ATOM 2345 O O . ARG A 1 271 ? -16.272 0.616 60.835 1.00 83.06 271 ARG A O 1
ATOM 2352 N N . THR A 1 272 ? -16.289 1.881 62.687 1.00 78.44 272 THR A N 1
ATOM 2353 C CA . THR A 1 272 ? -15.540 2.990 62.077 1.00 78.44 272 THR A CA 1
ATOM 2354 C C . THR A 1 272 ? -14.089 2.608 61.798 1.00 78.44 272 THR A C 1
ATOM 2356 O O . THR A 1 272 ? -13.581 2.957 60.735 1.00 78.44 272 THR A O 1
ATOM 2359 N N . LYS A 1 273 ? -13.431 1.839 62.677 1.00 85.88 273 LYS A N 1
ATOM 2360 C CA . LYS A 1 273 ? -12.094 1.281 62.408 1.00 85.88 273 LYS A CA 1
ATOM 2361 C C . LYS A 1 273 ? -12.095 0.325 61.212 1.00 85.88 273 LYS A C 1
ATOM 2363 O O . LYS A 1 273 ? -11.286 0.509 60.308 1.00 85.88 273 LYS A O 1
ATOM 2368 N N . ALA A 1 274 ? -13.031 -0.622 61.159 1.00 84.25 274 ALA A N 1
ATOM 2369 C CA . ALA A 1 274 ? -13.156 -1.567 60.049 1.00 84.25 274 ALA A CA 1
ATOM 2370 C C . ALA A 1 274 ? -13.458 -0.855 58.718 1.00 84.25 274 ALA A C 1
ATOM 2372 O O . ALA A 1 274 ? -12.855 -1.163 57.693 1.00 84.25 274 ALA A O 1
ATOM 2373 N N . SER A 1 275 ? -14.333 0.157 58.735 1.00 85.75 275 SER A N 1
ATOM 2374 C CA . SER A 1 275 ? -14.632 0.971 57.551 1.00 85.75 275 SER A CA 1
ATOM 2375 C C . SER A 1 275 ? -13.413 1.754 57.056 1.00 85.75 275 SER A C 1
ATOM 2377 O O . SER A 1 275 ? -13.207 1.845 55.847 1.00 85.75 275 SER A O 1
ATOM 2379 N N . LYS A 1 276 ? -12.603 2.317 57.965 1.00 85.12 276 LYS A N 1
ATOM 2380 C CA . LYS A 1 276 ? -11.362 3.019 57.601 1.00 85.12 276 LYS A CA 1
ATOM 2381 C C . LYS A 1 276 ? -10.338 2.064 56.990 1.00 85.12 276 LYS A C 1
ATOM 2383 O O . LYS A 1 276 ? -9.790 2.372 55.938 1.00 85.12 276 LYS A O 1
ATOM 2388 N N . GLN A 1 277 ? -10.150 0.885 57.582 1.00 85.62 277 GLN A N 1
ATOM 2389 C CA . GLN A 1 277 ? -9.252 -0.144 57.045 1.00 85.62 277 GLN A CA 1
ATOM 2390 C C . GLN A 1 277 ? -9.686 -0.612 55.648 1.00 85.62 277 GLN A C 1
ATOM 2392 O O . GLN A 1 277 ? -8.862 -0.684 54.740 1.00 85.62 277 GLN A O 1
ATOM 2397 N N . ALA A 1 278 ? -10.985 -0.838 55.433 1.00 83.56 278 ALA A N 1
ATOM 2398 C CA . ALA A 1 278 ? -11.511 -1.201 54.117 1.00 83.56 278 ALA A CA 1
ATOM 2399 C C . ALA A 1 278 ? -11.290 -0.094 53.065 1.00 83.56 278 ALA A C 1
ATOM 2401 O O . ALA A 1 278 ? -10.940 -0.385 51.920 1.00 83.56 278 ALA A O 1
ATOM 2402 N N . GLN A 1 279 ? -11.445 1.183 53.443 1.00 81.00 279 GLN A N 1
ATOM 2403 C CA . GLN A 1 279 ? -11.123 2.316 52.567 1.00 81.00 279 GLN A CA 1
ATOM 2404 C C . GLN A 1 279 ? -9.624 2.402 52.252 1.00 81.00 279 GLN A C 1
ATOM 2406 O O . GLN A 1 279 ? -9.254 2.658 51.107 1.00 81.00 279 GLN A O 1
ATOM 2411 N N . GLU A 1 280 ? -8.751 2.176 53.234 1.00 84.75 280 GLU A N 1
ATOM 2412 C CA . GLU A 1 280 ? -7.298 2.163 53.038 1.00 84.75 280 GLU A CA 1
ATOM 2413 C C . GLU A 1 280 ? -6.858 1.033 52.098 1.00 84.75 280 GLU A C 1
ATOM 2415 O O . GLU A 1 280 ? -6.067 1.272 51.181 1.00 84.75 280 GLU A O 1
ATOM 2420 N N . GLU A 1 281 ? -7.418 -0.170 52.243 1.00 87.69 281 GLU A N 1
ATOM 2421 C CA . GLU A 1 281 ? -7.157 -1.289 51.332 1.00 87.69 281 GLU A CA 1
ATOM 2422 C C . GLU A 1 281 ? -7.645 -1.011 49.908 1.00 87.69 281 GLU A C 1
ATOM 2424 O O . GLU A 1 281 ? -6.924 -1.279 48.941 1.00 87.69 281 GLU A O 1
ATOM 2429 N N . LEU A 1 282 ? -8.844 -0.439 49.758 1.00 87.31 282 LEU A N 1
ATOM 2430 C CA . LEU A 1 282 ? -9.375 -0.046 48.454 1.00 87.31 282 LEU A CA 1
ATOM 2431 C C . LEU A 1 282 ? -8.474 1.004 47.789 1.00 87.31 282 LEU A C 1
ATOM 2433 O O . LEU A 1 282 ? -8.127 0.874 46.614 1.00 87.31 282 LEU A O 1
ATOM 2437 N N . ASN A 1 283 ? -8.033 2.005 48.552 1.00 81.62 283 ASN A N 1
ATOM 2438 C CA . ASN A 1 283 ? -7.109 3.031 48.080 1.00 81.62 283 ASN A CA 1
ATOM 2439 C C . ASN A 1 283 ? -5.747 2.444 47.687 1.00 81.62 283 ASN A C 1
ATOM 2441 O O . ASN A 1 283 ? -5.164 2.865 46.686 1.00 81.62 283 ASN A O 1
ATOM 2445 N N . LYS A 1 284 ? -5.248 1.444 48.423 1.00 87.62 284 LYS A N 1
ATOM 2446 C CA . LYS A 1 284 ? -4.009 0.730 48.090 1.00 87.62 284 LYS A CA 1
ATOM 2447 C C . LYS A 1 284 ? -4.140 -0.032 46.768 1.00 87.62 284 LYS A C 1
ATOM 2449 O O . LYS A 1 284 ? -3.265 0.099 45.915 1.00 87.62 284 LYS A O 1
ATOM 2454 N N . LYS A 1 285 ? -5.254 -0.742 46.550 1.00 86.62 285 LYS A N 1
ATOM 2455 C CA . LYS A 1 285 ? -5.550 -1.422 45.274 1.00 86.62 285 LYS A CA 1
ATOM 2456 C C . LYS A 1 285 ? -5.671 -0.428 44.116 1.00 86.62 285 LYS A C 1
ATOM 2458 O O . LYS A 1 285 ? -5.095 -0.653 43.056 1.00 86.62 285 LYS A O 1
ATOM 2463 N N . LEU A 1 286 ? -6.346 0.704 44.325 1.00 81.44 286 LEU A N 1
ATOM 2464 C CA . LEU A 1 286 ? -6.449 1.775 43.327 1.00 81.44 286 LEU A CA 1
ATOM 2465 C C . LEU A 1 286 ? -5.081 2.359 42.950 1.00 81.44 286 LEU A C 1
ATOM 2467 O O . LEU A 1 286 ? -4.833 2.599 41.770 1.00 81.44 286 LEU A O 1
ATOM 2471 N N . ARG A 1 287 ? -4.178 2.562 43.919 1.00 85.94 287 ARG A N 1
ATOM 2472 C CA . ARG A 1 287 ? -2.801 3.002 43.635 1.00 85.94 287 ARG A CA 1
ATOM 2473 C C . ARG A 1 287 ? -2.033 1.965 42.819 1.00 85.94 287 ARG A C 1
ATOM 2475 O O . ARG A 1 287 ? -1.434 2.341 41.822 1.00 85.94 287 ARG A O 1
ATOM 2482 N N . GLN A 1 288 ? -2.123 0.684 43.175 1.00 86.56 288 GLN A N 1
ATOM 2483 C CA . GLN A 1 288 ? -1.467 -0.397 42.428 1.00 86.56 288 GLN A CA 1
ATOM 2484 C C . GLN A 1 288 ? -1.968 -0.492 40.981 1.00 86.56 288 GLN A C 1
ATOM 2486 O O . GLN A 1 288 ? -1.173 -0.654 40.060 1.00 86.56 288 GLN A O 1
ATOM 2491 N N . VAL A 1 289 ? -3.277 -0.342 40.753 1.00 86.19 289 VAL A N 1
ATOM 2492 C CA . VAL A 1 289 ? -3.844 -0.325 39.393 1.00 86.19 289 VAL A CA 1
ATOM 2493 C C . VAL A 1 289 ? -3.343 0.884 38.600 1.00 86.19 289 VAL A C 1
ATOM 2495 O O . VAL A 1 289 ? -2.962 0.728 37.440 1.00 86.19 289 VAL A O 1
ATOM 2498 N N . LYS A 1 290 ? -3.292 2.073 39.218 1.00 85.00 290 LYS A N 1
ATOM 2499 C CA . LYS A 1 290 ? -2.739 3.279 38.581 1.00 85.00 290 LYS A CA 1
ATOM 2500 C C . LYS A 1 290 ? -1.262 3.111 38.228 1.00 85.00 290 LYS A C 1
ATOM 2502 O O . LYS A 1 290 ? -0.871 3.450 37.119 1.00 85.00 290 LYS A O 1
ATOM 2507 N N . GLU A 1 291 ? -0.468 2.545 39.128 1.00 87.25 291 GLU A N 1
ATOM 2508 C CA . GLU A 1 291 ? 0.960 2.296 38.922 1.00 87.25 291 GLU A CA 1
ATOM 2509 C C . GLU A 1 291 ? 1.201 1.278 37.795 1.00 87.25 291 GLU A C 1
ATOM 2511 O O . GLU A 1 291 ? 2.027 1.504 36.912 1.00 87.25 291 GLU A O 1
ATOM 2516 N N . LEU A 1 292 ? 0.408 0.201 37.736 1.00 88.44 292 LEU A N 1
ATOM 2517 C CA . LEU A 1 292 ? 0.446 -0.759 36.628 1.00 88.44 292 LEU A CA 1
ATOM 2518 C C . LEU A 1 292 ? 0.054 -0.123 35.288 1.00 88.44 292 LEU A C 1
ATOM 2520 O O . LEU A 1 292 ? 0.699 -0.391 34.273 1.00 88.44 292 LEU A O 1
ATOM 2524 N N . GLN A 1 293 ? -0.977 0.728 35.267 1.00 82.38 293 GLN A N 1
ATOM 2525 C CA . GLN A 1 293 ? -1.358 1.471 34.063 1.00 82.38 293 GLN A CA 1
ATOM 2526 C C . GLN A 1 293 ? -0.256 2.437 33.622 1.00 82.38 293 GLN A C 1
ATOM 2528 O O . GLN A 1 293 ? 0.080 2.474 32.440 1.00 82.38 293 GLN A O 1
ATOM 2533 N N . GLN A 1 294 ? 0.349 3.166 34.559 1.00 84.50 294 GLN A N 1
ATOM 2534 C CA . GLN A 1 294 ? 1.427 4.111 34.279 1.00 84.50 294 GLN A CA 1
ATOM 2535 C C . GLN A 1 294 ? 2.674 3.398 33.737 1.00 84.50 294 GLN A C 1
ATOM 2537 O O . GLN A 1 294 ? 3.228 3.818 32.724 1.00 84.50 294 GLN A O 1
ATOM 2542 N N . ASN A 1 295 ? 3.041 2.252 34.315 1.00 89.25 295 ASN A N 1
ATOM 2543 C CA . ASN A 1 295 ? 4.123 1.404 33.808 1.00 89.25 295 ASN A CA 1
ATOM 2544 C C . ASN A 1 295 ? 3.826 0.847 32.409 1.00 89.25 295 ASN A C 1
ATOM 2546 O O . ASN A 1 295 ? 4.731 0.726 31.585 1.00 89.25 295 ASN A O 1
ATOM 2550 N N . LYS A 1 296 ? 2.563 0.523 32.106 1.00 87.31 296 LYS A N 1
ATOM 2551 C CA . LYS A 1 296 ? 2.163 0.069 30.766 1.00 87.31 296 LYS A CA 1
ATOM 2552 C C . LYS A 1 296 ? 2.271 1.193 29.731 1.00 87.31 296 LYS A C 1
ATOM 2554 O O . LYS A 1 296 ? 2.714 0.940 28.614 1.00 87.31 296 LYS A O 1
ATOM 2559 N N . ILE A 1 297 ? 1.911 2.421 30.107 1.00 84.69 297 ILE A N 1
ATOM 2560 C CA . ILE A 1 297 ? 2.078 3.612 29.260 1.00 84.69 297 ILE A CA 1
ATOM 2561 C C . ILE A 1 297 ? 3.565 3.886 29.008 1.00 84.69 297 ILE A C 1
ATOM 2563 O O . ILE A 1 297 ? 3.945 4.068 27.856 1.00 84.69 297 ILE A O 1
ATOM 2567 N N . LEU A 1 298 ? 4.407 3.837 30.045 1.00 89.75 298 LEU A N 1
ATOM 2568 C CA . LEU A 1 298 ? 5.857 4.020 29.908 1.00 89.75 298 LEU A CA 1
ATOM 2569 C C . LEU A 1 298 ? 6.485 2.974 28.979 1.00 89.75 298 LEU A C 1
ATOM 2571 O O . LEU A 1 298 ? 7.234 3.338 28.079 1.00 89.75 298 LEU A O 1
ATOM 2575 N N . LYS A 1 299 ? 6.112 1.695 29.112 1.00 90.12 299 LYS A N 1
ATOM 2576 C CA . LYS A 1 299 ? 6.579 0.642 28.194 1.00 90.12 299 LYS A CA 1
ATOM 2577 C C . LYS A 1 299 ? 6.156 0.890 26.747 1.00 90.12 299 LYS A C 1
ATOM 2579 O O . LYS A 1 299 ? 6.971 0.731 25.847 1.00 90.12 299 LYS A O 1
ATOM 2584 N N . MET A 1 300 ? 4.913 1.319 26.510 1.00 81.19 300 MET A N 1
ATOM 2585 C CA . MET A 1 300 ? 4.473 1.680 25.155 1.00 81.19 300 MET A CA 1
ATOM 2586 C C . MET A 1 300 ? 5.255 2.874 24.595 1.00 81.19 300 MET A C 1
ATOM 2588 O O . MET A 1 300 ? 5.571 2.884 23.407 1.00 81.19 300 MET A O 1
ATOM 2592 N N . GLN A 1 301 ? 5.583 3.866 25.428 1.00 84.25 301 GLN A N 1
ATOM 2593 C CA . GLN A 1 301 ? 6.406 5.008 25.024 1.00 84.25 301 GLN A CA 1
ATOM 2594 C C . GLN A 1 301 ? 7.837 4.580 24.675 1.00 84.25 301 GLN A C 1
ATOM 2596 O O . GLN A 1 301 ? 8.336 4.963 23.620 1.00 84.25 301 GLN A O 1
ATOM 2601 N N . GLU A 1 302 ? 8.471 3.733 25.492 1.00 88.50 302 GLU A N 1
ATOM 2602 C CA . GLU A 1 302 ? 9.797 3.172 25.195 1.00 88.50 302 GLU A CA 1
ATOM 2603 C C . GLU A 1 302 ? 9.793 2.337 23.909 1.00 88.50 302 GLU A C 1
ATOM 2605 O O . GLU A 1 302 ? 10.675 2.492 23.066 1.00 88.50 302 GLU A O 1
ATOM 2610 N N . GLU A 1 303 ? 8.791 1.476 23.707 1.00 87.31 303 GLU A N 1
ATOM 2611 C CA . GLU A 1 303 ? 8.653 0.685 22.479 1.00 87.31 303 GLU A CA 1
ATOM 2612 C C . GLU A 1 303 ? 8.466 1.569 21.244 1.00 87.31 303 GLU A C 1
ATOM 2614 O O . GLU A 1 303 ? 9.079 1.318 20.202 1.00 87.31 303 GLU A O 1
ATOM 2619 N N . TYR A 1 304 ? 7.644 2.613 21.353 1.00 88.44 304 TYR A N 1
ATOM 2620 C CA . TYR A 1 304 ? 7.449 3.587 20.285 1.00 88.44 304 TYR A CA 1
ATOM 2621 C C . TYR A 1 304 ? 8.757 4.308 19.948 1.00 88.44 304 TYR A C 1
ATOM 2623 O O . TYR A 1 304 ? 9.148 4.375 18.782 1.00 88.44 304 TYR A O 1
ATOM 2631 N N . GLN A 1 305 ? 9.486 4.769 20.962 1.00 86.62 305 GLN A N 1
ATOM 2632 C CA . GLN A 1 305 ? 10.743 5.483 20.776 1.00 86.62 305 GLN A CA 1
ATOM 2633 C C . GLN A 1 305 ? 11.840 4.574 20.207 1.00 86.62 305 GLN A C 1
ATOM 2635 O O . GLN A 1 305 ? 12.589 4.977 19.319 1.00 86.62 305 GLN A O 1
ATOM 2640 N N . ASN A 1 306 ? 11.881 3.308 20.623 1.00 89.94 306 ASN A N 1
ATOM 2641 C CA . ASN A 1 306 ? 12.767 2.301 20.045 1.00 89.94 306 ASN A CA 1
ATOM 2642 C C . ASN A 1 306 ? 12.435 2.016 18.574 1.00 89.94 306 ASN A C 1
ATOM 2644 O O . ASN A 1 306 ? 13.348 1.923 17.753 1.00 89.94 306 ASN A O 1
ATOM 2648 N N . LYS A 1 307 ? 11.148 1.928 18.210 1.00 87.31 307 LYS A N 1
ATOM 2649 C CA . LYS A 1 307 ? 10.721 1.793 16.806 1.00 87.31 307 LYS A CA 1
ATOM 2650 C C . LYS A 1 307 ? 11.102 3.018 15.979 1.00 87.31 307 LYS A C 1
ATOM 2652 O O . LYS A 1 307 ? 11.580 2.861 14.856 1.00 87.31 307 LYS A O 1
ATOM 2657 N N . GLN A 1 308 ? 10.950 4.216 16.536 1.00 80.62 308 GLN A N 1
ATOM 2658 C CA . GLN A 1 308 ? 11.346 5.458 15.879 1.00 80.62 308 GLN A CA 1
ATOM 2659 C C . GLN A 1 308 ? 12.864 5.499 15.640 1.00 80.62 308 GLN A C 1
ATOM 2661 O O . GLN A 1 308 ? 13.297 5.699 14.507 1.00 80.62 308 GLN A O 1
ATOM 2666 N N . ASN A 1 309 ? 13.671 5.175 16.654 1.00 88.00 309 ASN A N 1
ATOM 2667 C CA . ASN A 1 309 ? 15.129 5.082 16.538 1.00 88.00 309 ASN A CA 1
ATOM 2668 C C . ASN A 1 309 ? 15.568 4.020 15.514 1.00 88.00 309 ASN A C 1
ATOM 2670 O O . ASN A 1 309 ? 16.506 4.236 14.744 1.00 88.00 309 ASN A O 1
ATOM 2674 N N . LEU A 1 310 ? 14.891 2.866 15.476 1.00 89.31 310 LEU A N 1
ATOM 2675 C CA . LEU A 1 310 ? 15.151 1.818 14.486 1.00 89.31 310 LEU A CA 1
ATOM 2676 C C . LEU A 1 310 ? 14.860 2.322 13.066 1.00 89.31 310 LEU A C 1
ATOM 2678 O O . LEU A 1 310 ? 15.674 2.116 12.166 1.00 89.31 310 LEU A O 1
ATOM 2682 N N . SER A 1 311 ? 13.732 3.009 12.879 1.00 85.88 311 SER A N 1
ATOM 2683 C CA . SER A 1 311 ? 13.342 3.611 11.602 1.00 85.88 311 SER A CA 1
ATOM 2684 C C . SER A 1 311 ? 14.354 4.665 11.145 1.00 85.88 311 SER A C 1
ATOM 2686 O O . SER A 1 311 ? 14.813 4.627 10.004 1.00 85.88 311 SER A O 1
ATOM 2688 N N . GLU A 1 312 ? 14.780 5.560 12.037 1.00 85.88 312 GLU A N 1
ATOM 2689 C CA . GLU A 1 312 ? 15.806 6.564 11.737 1.00 85.88 312 GLU A CA 1
ATOM 2690 C C . GLU A 1 312 ? 17.150 5.926 11.368 1.00 85.88 312 GLU A C 1
ATOM 2692 O O . GLU A 1 312 ? 17.815 6.359 10.425 1.00 85.88 312 GLU A O 1
ATOM 2697 N N . ASN A 1 313 ? 17.552 4.859 12.062 1.00 89.19 313 ASN A N 1
ATOM 2698 C CA . ASN A 1 313 ? 18.773 4.128 11.733 1.00 89.19 313 ASN A CA 1
ATOM 2699 C C . ASN A 1 313 ? 18.678 3.433 10.369 1.00 89.19 313 ASN A C 1
ATOM 2701 O O . ASN A 1 313 ? 19.635 3.473 9.593 1.00 89.19 313 ASN A O 1
ATOM 2705 N N . GLN A 1 314 ? 17.528 2.846 10.031 1.00 83.75 314 GLN A N 1
ATOM 2706 C CA . GLN A 1 314 ? 17.295 2.280 8.700 1.00 83.75 314 GLN A CA 1
ATOM 2707 C C . GLN A 1 314 ? 17.333 3.357 7.612 1.00 83.75 314 GLN A C 1
ATOM 2709 O O . GLN A 1 314 ? 17.930 3.140 6.555 1.00 83.75 314 GLN A O 1
ATOM 2714 N N . GLN A 1 315 ? 16.770 4.536 7.882 1.00 81.94 315 GLN A N 1
ATOM 2715 C CA . GLN A 1 315 ? 16.815 5.673 6.970 1.00 81.94 315 GLN A CA 1
ATOM 2716 C C . GLN A 1 315 ? 18.255 6.161 6.752 1.00 81.94 315 GLN A C 1
ATOM 2718 O O . GLN A 1 315 ? 18.674 6.314 5.605 1.00 81.94 315 GLN A O 1
ATOM 2723 N N . LYS A 1 316 ? 19.058 6.290 7.816 1.00 85.62 316 LYS A N 1
ATOM 2724 C CA . LYS A 1 316 ? 20.489 6.632 7.717 1.00 85.62 316 LYS A CA 1
ATOM 2725 C C . LYS A 1 316 ? 21.270 5.606 6.894 1.00 85.62 316 LYS A C 1
ATOM 2727 O O . LYS A 1 316 ? 22.045 5.985 6.017 1.00 85.62 316 LYS A O 1
ATOM 2732 N N . LEU A 1 317 ? 21.047 4.308 7.119 1.00 85.62 317 LEU A N 1
ATOM 2733 C CA . LEU A 1 317 ? 21.682 3.242 6.331 1.00 85.62 317 LEU A CA 1
ATOM 2734 C C . LEU A 1 317 ? 21.272 3.302 4.854 1.00 85.62 317 LEU A C 1
ATOM 2736 O O . LEU A 1 317 ? 22.104 3.120 3.961 1.00 85.62 317 LEU A O 1
ATOM 2740 N N . PHE A 1 318 ? 20.002 3.596 4.580 1.00 87.75 318 PHE A N 1
ATOM 2741 C CA . PHE A 1 318 ? 19.503 3.765 3.221 1.00 87.75 318 PHE A CA 1
ATOM 2742 C C . PHE A 1 318 ? 20.126 4.982 2.525 1.00 87.75 318 PHE A C 1
ATOM 2744 O O . PHE A 1 318 ? 20.540 4.888 1.367 1.00 87.75 318 PHE A O 1
ATOM 2751 N N . GLU A 1 319 ? 20.246 6.111 3.222 1.00 82.69 319 GLU A N 1
ATOM 2752 C CA . GLU A 1 319 ? 20.891 7.322 2.712 1.00 82.69 319 GLU A CA 1
ATOM 2753 C C . GLU A 1 319 ? 22.378 7.100 2.426 1.00 82.69 319 GLU A C 1
ATOM 2755 O O . GLU A 1 319 ? 22.855 7.467 1.348 1.00 82.69 319 GLU A O 1
ATOM 2760 N N . GLN A 1 320 ? 23.095 6.405 3.314 1.00 88.69 320 GLN A N 1
ATOM 2761 C CA . GLN A 1 320 ? 24.479 5.990 3.075 1.00 88.69 320 GLN A CA 1
ATOM 2762 C C . GLN A 1 320 ? 24.588 5.092 1.835 1.00 88.69 320 GLN A C 1
ATOM 2764 O O . GLN A 1 320 ? 25.414 5.343 0.955 1.00 88.69 320 GLN A O 1
ATOM 2769 N N . ALA A 1 321 ? 23.718 4.086 1.696 1.00 84.12 321 ALA A N 1
ATOM 2770 C CA . ALA A 1 321 ? 23.698 3.207 0.525 1.00 84.12 321 ALA A CA 1
ATOM 2771 C C . ALA A 1 321 ? 23.375 3.966 -0.776 1.00 84.12 321 ALA A C 1
ATOM 2773 O O . ALA A 1 321 ? 23.947 3.679 -1.834 1.00 84.12 321 ALA A O 1
ATOM 2774 N N . LYS A 1 322 ? 22.480 4.959 -0.714 1.00 86.81 322 LYS A N 1
ATOM 2775 C CA . LYS A 1 322 ? 22.170 5.857 -1.834 1.00 86.81 322 LYS A CA 1
ATOM 2776 C C . LYS A 1 322 ? 23.391 6.695 -2.211 1.00 86.81 322 LYS A C 1
ATOM 2778 O O . LYS A 1 322 ? 23.716 6.778 -3.394 1.00 86.81 322 LYS A O 1
ATOM 2783 N N . HIS A 1 323 ? 24.098 7.252 -1.231 1.00 82.81 323 HIS A N 1
ATOM 2784 C CA . HIS A 1 323 ? 25.323 8.015 -1.453 1.00 82.81 323 HIS A CA 1
ATOM 2785 C C . HIS A 1 323 ? 26.422 7.157 -2.103 1.00 82.81 323 HIS A C 1
ATOM 2787 O O . HIS A 1 323 ? 27.006 7.563 -3.109 1.00 82.81 323 HIS A O 1
ATOM 2793 N N . PHE A 1 324 ? 26.636 5.928 -1.620 1.00 87.44 324 PHE A N 1
ATOM 2794 C CA . PHE A 1 324 ? 27.576 4.979 -2.230 1.00 87.44 324 PHE A CA 1
ATOM 2795 C C . PHE A 1 324 ? 27.239 4.667 -3.691 1.00 87.44 324 PHE A C 1
ATOM 2797 O O . PHE A 1 324 ? 28.135 4.675 -4.537 1.00 87.44 324 PHE A O 1
ATOM 2804 N N . LYS A 1 325 ? 25.958 4.457 -4.022 1.00 85.81 325 LYS A N 1
ATOM 2805 C CA . LYS A 1 325 ? 25.529 4.252 -5.416 1.00 85.81 325 LYS A CA 1
ATOM 2806 C C . LYS A 1 325 ? 25.814 5.469 -6.289 1.00 85.81 325 LYS A C 1
ATOM 2808 O O . LYS A 1 325 ? 26.253 5.303 -7.424 1.00 85.81 325 LYS A O 1
ATOM 2813 N N . THR A 1 326 ? 25.602 6.678 -5.775 1.00 80.06 326 THR A N 1
ATOM 2814 C CA . THR A 1 326 ? 25.920 7.914 -6.504 1.00 80.06 326 THR A CA 1
ATOM 2815 C C . THR A 1 326 ? 27.416 8.009 -6.798 1.00 80.06 326 THR A C 1
ATOM 2817 O O . THR A 1 326 ? 27.789 8.266 -7.942 1.00 80.06 326 THR A O 1
ATOM 2820 N N . ILE A 1 327 ? 28.275 7.716 -5.814 1.00 88.50 327 ILE A N 1
ATOM 2821 C CA . ILE A 1 327 ? 29.733 7.658 -6.010 1.00 88.50 327 ILE A CA 1
ATOM 2822 C C . ILE A 1 327 ? 30.101 6.598 -7.057 1.00 88.50 327 ILE A C 1
ATOM 2824 O O . ILE A 1 327 ? 30.932 6.844 -7.930 1.00 88.50 327 ILE A O 1
ATOM 2828 N N . GLU A 1 328 ? 29.491 5.413 -7.004 1.00 87.56 328 GLU A N 1
ATOM 2829 C CA . GLU A 1 328 ? 29.761 4.336 -7.960 1.00 87.56 328 GLU A CA 1
ATOM 2830 C C . GLU A 1 328 ? 29.366 4.733 -9.393 1.00 87.56 328 GLU A C 1
ATOM 2832 O O . GLU A 1 328 ? 30.108 4.477 -10.344 1.00 87.56 328 GLU A O 1
ATOM 2837 N N . VAL A 1 329 ? 28.223 5.406 -9.557 1.00 86.75 329 VAL A N 1
ATOM 2838 C CA . VAL A 1 329 ? 27.776 5.951 -10.846 1.00 86.75 329 VAL A CA 1
ATOM 2839 C C . VAL A 1 329 ? 28.737 7.030 -11.340 1.00 86.75 329 VAL A C 1
ATOM 2841 O O . VAL A 1 329 ? 29.144 6.981 -12.499 1.00 86.75 329 VAL A O 1
ATOM 2844 N N . GLN A 1 330 ? 29.167 7.952 -10.475 1.00 84.75 330 GLN A N 1
ATOM 2845 C CA . GLN A 1 330 ? 30.162 8.968 -10.829 1.00 84.75 330 GLN A CA 1
ATOM 2846 C C . GLN A 1 330 ? 31.483 8.336 -11.279 1.00 84.75 330 GLN A C 1
ATOM 2848 O O . GLN A 1 330 ? 32.017 8.726 -12.316 1.00 84.75 330 GLN A O 1
ATOM 2853 N N . LYS A 1 331 ? 31.971 7.299 -10.583 1.00 89.69 331 LYS A N 1
ATOM 2854 C CA . LYS A 1 331 ? 33.165 6.544 -11.000 1.00 89.69 331 LYS A CA 1
ATOM 2855 C C . LYS A 1 331 ? 32.982 5.884 -12.368 1.00 89.69 331 LYS A C 1
ATOM 2857 O O . LYS A 1 331 ? 33.892 5.941 -13.190 1.00 89.69 331 LYS A O 1
ATOM 2862 N N . LYS A 1 332 ? 31.814 5.299 -12.653 1.00 86.44 332 LYS A N 1
ATOM 2863 C CA . LYS A 1 332 ? 31.517 4.704 -13.972 1.00 86.44 332 LYS A CA 1
ATOM 2864 C C . LYS A 1 332 ? 31.472 5.753 -15.082 1.00 86.44 332 LYS A C 1
ATOM 2866 O O . LYS A 1 332 ? 32.019 5.513 -16.156 1.00 86.44 332 LYS A O 1
ATOM 2871 N N . ILE A 1 333 ? 30.867 6.913 -14.821 1.00 83.25 333 ILE A N 1
ATOM 2872 C CA . ILE A 1 333 ? 30.845 8.045 -15.758 1.00 83.25 333 ILE A CA 1
ATOM 2873 C C . ILE A 1 333 ? 32.273 8.531 -16.027 1.00 83.25 333 ILE A C 1
ATOM 2875 O O . ILE A 1 333 ? 32.644 8.724 -17.184 1.00 83.25 333 ILE A O 1
ATOM 2879 N N . GLN A 1 334 ? 33.094 8.662 -14.983 1.00 86.81 334 GLN A N 1
ATOM 2880 C CA . GLN A 1 334 ? 34.492 9.067 -15.102 1.00 86.81 334 GLN A CA 1
ATOM 2881 C C . GLN A 1 334 ? 35.301 8.065 -15.943 1.00 86.81 334 GLN A C 1
ATOM 2883 O O . GLN A 1 334 ? 35.939 8.458 -16.915 1.00 86.81 334 GLN A O 1
ATOM 2888 N N . GLN A 1 335 ? 35.178 6.763 -15.668 1.00 87.56 335 GLN A N 1
ATOM 2889 C CA . GLN A 1 335 ? 35.818 5.711 -16.468 1.00 87.56 335 GLN A CA 1
ATOM 2890 C C . GLN A 1 335 ? 35.354 5.719 -17.932 1.00 87.56 335 GLN A C 1
ATOM 2892 O O . GLN A 1 335 ? 36.136 5.457 -18.847 1.00 87.56 335 GLN A O 1
ATOM 2897 N N . GLN A 1 336 ? 34.075 6.006 -18.189 1.00 82.56 336 GLN A N 1
ATOM 2898 C CA . GLN A 1 336 ? 33.557 6.117 -19.552 1.00 82.56 336 GLN A CA 1
ATOM 2899 C C . GLN A 1 336 ? 34.123 7.349 -20.270 1.00 82.56 336 GLN A C 1
ATOM 2901 O O . GLN A 1 336 ? 34.458 7.263 -21.453 1.00 82.56 336 GLN A O 1
ATOM 2906 N N . LYS A 1 337 ? 34.273 8.470 -19.558 1.00 83.12 337 LYS A N 1
ATOM 2907 C CA . LYS A 1 337 ? 34.897 9.695 -20.068 1.00 83.12 337 LYS A CA 1
ATOM 2908 C C . LYS A 1 337 ? 36.369 9.466 -20.420 1.00 83.12 337 LYS A C 1
ATOM 2910 O O . LYS A 1 337 ? 36.784 9.852 -21.507 1.00 83.12 337 LYS A O 1
ATOM 2915 N N . GLU A 1 338 ? 37.114 8.763 -19.571 1.00 87.69 338 GLU A N 1
ATOM 2916 C CA . GLU A 1 338 ? 38.510 8.382 -19.826 1.00 87.69 338 GLU A CA 1
ATOM 2917 C C . GLU A 1 338 ? 38.636 7.472 -21.055 1.00 87.69 338 GLU A C 1
ATOM 2919 O O . GLU A 1 338 ? 39.451 7.731 -21.938 1.00 87.69 338 GLU A O 1
ATOM 2924 N N . LYS A 1 339 ? 37.772 6.456 -21.194 1.00 86.75 339 LYS A N 1
ATOM 2925 C CA . LYS A 1 339 ? 37.741 5.602 -22.398 1.00 86.75 339 LYS A CA 1
ATOM 2926 C C . LYS A 1 339 ? 37.428 6.397 -23.667 1.00 86.75 339 LYS A C 1
ATOM 2928 O O . LYS A 1 339 ? 38.010 6.136 -24.720 1.00 86.75 339 LYS A O 1
ATOM 2933 N N . MET A 1 340 ? 36.517 7.365 -23.577 1.00 80.19 340 MET A N 1
ATOM 2934 C CA . MET A 1 340 ? 36.173 8.245 -24.693 1.00 80.19 340 MET A CA 1
ATOM 2935 C C . MET A 1 340 ? 37.348 9.152 -25.073 1.00 80.19 340 MET A C 1
ATOM 2937 O O . MET A 1 340 ? 37.640 9.291 -26.258 1.00 80.19 340 MET A O 1
ATOM 2941 N N . GLN A 1 341 ? 38.059 9.706 -24.086 1.00 85.50 341 GLN A N 1
ATOM 2942 C CA . GLN A 1 341 ? 39.275 10.493 -24.306 1.00 85.50 341 GLN A CA 1
ATOM 2943 C C . GLN A 1 341 ? 40.375 9.657 -24.961 1.00 85.50 341 GLN A C 1
ATOM 2945 O O . GLN A 1 341 ? 40.879 10.057 -26.005 1.00 85.50 341 GLN A O 1
ATOM 2950 N N . GLN A 1 342 ? 40.658 8.455 -24.454 1.00 86.88 342 GLN A N 1
ATOM 2951 C CA . GLN A 1 342 ? 41.636 7.544 -25.061 1.00 86.88 342 GLN A CA 1
ATOM 2952 C C . GLN A 1 342 ? 41.264 7.170 -26.503 1.00 86.88 342 GLN A C 1
ATOM 2954 O O . GLN A 1 342 ? 42.126 7.082 -27.376 1.00 86.88 342 GLN A O 1
ATOM 2959 N N . SER A 1 343 ? 39.976 6.957 -26.789 1.00 82.06 343 SER A N 1
ATOM 2960 C CA . SER A 1 343 ? 39.509 6.702 -28.157 1.00 82.06 343 SER A CA 1
ATOM 2961 C C . SER A 1 343 ? 39.664 7.930 -29.058 1.00 82.06 343 SER A C 1
ATOM 2963 O O . SER A 1 343 ? 40.028 7.791 -30.227 1.00 82.06 343 SER A O 1
ATOM 2965 N N . ALA A 1 344 ? 39.391 9.128 -28.538 1.00 78.94 344 ALA A N 1
ATOM 2966 C CA . ALA A 1 344 ? 39.564 10.379 -29.266 1.00 78.94 344 ALA A CA 1
ATOM 2967 C C . ALA A 1 344 ? 41.047 10.657 -29.557 1.00 78.94 344 ALA A C 1
ATOM 2969 O O . ALA A 1 344 ? 41.382 11.046 -30.674 1.00 78.94 344 ALA A O 1
ATOM 2970 N N . GLU A 1 345 ? 41.935 10.395 -28.600 1.00 84.62 345 GLU A N 1
ATOM 2971 C CA . GLU A 1 345 ? 43.387 10.483 -28.770 1.00 84.62 345 GLU A CA 1
ATOM 2972 C C . GLU A 1 345 ? 43.888 9.486 -29.811 1.00 84.62 345 GLU A C 1
ATOM 2974 O O . GLU A 1 345 ? 44.573 9.891 -30.743 1.00 84.62 345 GLU A O 1
ATOM 2979 N N . LYS A 1 346 ? 43.459 8.217 -29.754 1.00 84.06 346 LYS A N 1
ATOM 2980 C CA . LYS A 1 346 ? 43.779 7.226 -30.798 1.00 84.06 346 LYS A CA 1
ATOM 2981 C C . LYS A 1 346 ? 43.331 7.688 -32.185 1.00 84.06 346 LYS A C 1
ATOM 2983 O O . LYS A 1 346 ? 44.078 7.529 -33.147 1.00 84.06 346 LYS A O 1
ATOM 2988 N N . CYS A 1 347 ? 42.143 8.283 -32.295 1.00 83.94 347 CYS A N 1
ATOM 2989 C CA . CYS A 1 347 ? 41.641 8.830 -33.556 1.00 83.94 347 CYS A CA 1
ATOM 2990 C C . CYS A 1 347 ? 42.495 10.010 -34.049 1.00 83.94 347 CYS A C 1
ATOM 2992 O O . CYS A 1 347 ? 42.865 10.053 -35.223 1.00 83.94 347 CYS A O 1
ATOM 2994 N N . ARG A 1 348 ? 42.875 10.931 -33.152 1.00 80.56 348 ARG A N 1
ATOM 2995 C CA . ARG A 1 348 ? 43.781 12.046 -33.471 1.00 80.56 348 ARG A CA 1
ATOM 2996 C C . ARG A 1 348 ? 45.148 11.543 -33.924 1.00 80.56 348 ARG A C 1
ATOM 2998 O O . ARG A 1 348 ? 45.608 11.961 -34.980 1.00 80.56 348 ARG A O 1
ATOM 3005 N N . SER A 1 349 ? 45.753 10.598 -33.210 1.00 80.94 349 SER A N 1
ATOM 3006 C CA . SER A 1 349 ? 47.037 10.004 -33.596 1.00 80.94 349 SER A CA 1
ATOM 3007 C C . SER A 1 349 ? 46.953 9.312 -34.957 1.00 80.94 349 SER A C 1
ATOM 3009 O O . SER A 1 349 ? 47.830 9.492 -35.793 1.00 80.94 349 SER A O 1
ATOM 3011 N N . GLN A 1 350 ? 45.862 8.594 -35.247 1.00 84.12 350 GLN A N 1
ATOM 3012 C CA . GLN A 1 350 ? 45.645 8.010 -36.576 1.00 84.12 350 GLN A CA 1
ATOM 3013 C C . GLN A 1 350 ? 45.489 9.066 -37.677 1.00 84.12 350 GLN A C 1
ATOM 3015 O O . GLN A 1 350 ? 45.939 8.844 -38.800 1.00 84.12 350 GLN A O 1
ATOM 3020 N N . GLN A 1 351 ? 44.854 10.206 -37.393 1.00 77.69 351 GLN A N 1
ATOM 3021 C CA . GLN A 1 351 ? 44.771 11.320 -38.341 1.00 77.69 351 GLN A CA 1
ATOM 3022 C C . GLN A 1 351 ? 46.141 11.950 -38.593 1.00 77.69 351 GLN A C 1
ATOM 3024 O O . GLN A 1 351 ? 46.467 12.209 -39.748 1.00 77.69 351 GLN A O 1
ATOM 3029 N N . VAL A 1 352 ? 46.955 12.132 -37.550 1.00 80.69 352 VAL A N 1
ATOM 3030 C CA . VAL A 1 352 ? 48.333 12.627 -37.677 1.00 80.69 352 VAL A CA 1
ATOM 3031 C C . VAL A 1 352 ? 49.162 11.674 -38.540 1.00 80.69 352 VAL A C 1
ATOM 3033 O O . VAL A 1 352 ? 49.714 12.111 -39.542 1.00 80.69 352 VAL A O 1
ATOM 3036 N N . ILE A 1 353 ? 49.119 10.364 -38.275 1.00 81.81 353 ILE A N 1
ATOM 3037 C CA . ILE A 1 353 ? 49.814 9.349 -39.089 1.00 81.81 353 ILE A CA 1
ATOM 3038 C C . ILE A 1 353 ? 49.339 9.379 -40.554 1.00 81.81 353 ILE A C 1
ATOM 3040 O O . ILE A 1 353 ? 50.137 9.270 -41.487 1.00 81.81 353 ILE A O 1
ATOM 3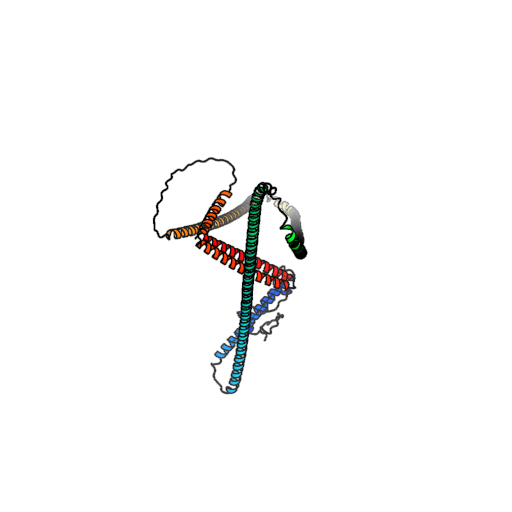044 N N . LYS A 1 354 ? 48.033 9.552 -40.804 1.00 81.56 354 LYS A N 1
ATOM 3045 C CA . LYS A 1 354 ? 47.492 9.695 -42.172 1.00 81.56 354 LYS A CA 1
ATOM 3046 C C . LYS A 1 354 ? 47.992 10.962 -42.869 1.00 81.56 354 LYS A C 1
ATOM 3048 O O . LYS A 1 354 ? 48.235 10.938 -44.074 1.00 81.56 354 LYS A O 1
ATOM 3053 N N . LEU A 1 355 ? 48.128 12.065 -42.139 1.00 79.31 355 LEU A N 1
ATOM 3054 C CA . LEU A 1 355 ? 48.679 13.309 -42.672 1.00 79.31 355 LEU A CA 1
ATOM 3055 C C . LEU A 1 355 ? 50.173 13.163 -42.970 1.00 79.31 355 LEU A C 1
ATOM 3057 O O . LEU A 1 355 ? 50.596 13.513 -44.066 1.00 79.31 355 LEU A O 1
ATOM 3061 N N . GLU A 1 356 ? 50.947 12.580 -42.060 1.00 80.56 356 GLU A N 1
ATOM 3062 C CA . GLU A 1 356 ? 52.380 12.326 -42.236 1.00 80.56 356 GLU A CA 1
ATOM 3063 C C . GLU A 1 356 ? 52.651 11.397 -43.421 1.00 80.56 356 GLU A C 1
ATOM 3065 O O . GLU A 1 356 ? 53.449 11.729 -44.294 1.00 80.56 356 GLU A O 1
ATOM 3070 N N . THR A 1 357 ? 51.916 10.287 -43.534 1.00 81.25 357 THR A N 1
ATOM 3071 C CA . THR A 1 357 ? 52.029 9.373 -44.685 1.00 81.25 357 THR A CA 1
ATOM 3072 C C . THR A 1 357 ? 51.628 10.038 -46.001 1.00 81.25 357 THR A C 1
ATOM 3074 O O . THR A 1 357 ? 52.228 9.757 -47.039 1.00 81.25 357 THR A O 1
ATOM 3077 N N . ASN A 1 358 ? 50.646 10.945 -45.996 1.00 81.81 358 ASN A N 1
ATOM 3078 C CA . ASN A 1 358 ? 50.309 11.740 -47.177 1.00 81.81 358 ASN A CA 1
ATOM 3079 C C . ASN A 1 358 ? 51.412 12.740 -47.532 1.00 81.81 358 ASN A C 1
ATOM 3081 O O . ASN A 1 358 ? 51.768 12.844 -48.706 1.00 81.81 358 ASN A O 1
ATOM 3085 N N . ILE A 1 359 ? 51.985 13.428 -46.542 1.00 80.25 359 ILE A N 1
ATOM 3086 C CA . ILE A 1 359 ? 53.126 14.330 -46.732 1.00 80.25 359 ILE A CA 1
ATOM 3087 C C . ILE A 1 359 ? 54.316 13.550 -47.299 1.00 80.25 359 ILE A C 1
ATOM 3089 O O . ILE A 1 359 ? 54.949 14.006 -48.246 1.00 80.25 359 ILE A O 1
ATOM 3093 N N . GLU A 1 360 ? 54.600 12.354 -46.789 1.00 83.50 360 GLU A N 1
ATOM 3094 C CA . GLU A 1 360 ? 55.691 11.508 -47.272 1.00 83.50 360 GLU A CA 1
ATOM 3095 C C . GLU A 1 360 ? 55.440 10.998 -48.698 1.00 83.50 360 GLU A C 1
ATOM 3097 O O . GLU A 1 360 ? 56.327 11.068 -49.548 1.00 83.50 360 GLU A O 1
ATOM 3102 N N . LYS A 1 361 ? 54.213 10.564 -49.020 1.00 82.06 361 LYS A N 1
ATOM 3103 C CA . LYS A 1 361 ? 53.819 10.230 -50.401 1.00 82.06 361 LYS A CA 1
ATOM 3104 C C . LYS A 1 361 ? 53.979 11.425 -51.336 1.00 82.06 361 LYS A C 1
ATOM 3106 O O . LYS A 1 361 ? 54.400 11.258 -52.479 1.00 82.06 361 LYS A O 1
ATOM 3111 N N . GLN A 1 362 ? 53.660 12.626 -50.862 1.00 76.88 362 GLN A N 1
ATOM 3112 C CA . GLN A 1 362 ? 53.815 13.855 -51.628 1.00 76.88 362 GLN A CA 1
ATOM 3113 C C . GLN A 1 362 ? 55.292 14.224 -51.811 1.00 76.88 362 GLN A C 1
ATOM 3115 O O . GLN A 1 362 ? 55.674 14.599 -52.916 1.00 76.88 362 GLN A O 1
ATOM 3120 N N . LYS A 1 363 ? 56.139 14.029 -50.792 1.00 80.81 363 LYS A N 1
ATOM 3121 C CA . LYS A 1 363 ? 57.600 14.155 -50.902 1.00 80.81 363 LYS A CA 1
ATOM 3122 C C . LYS A 1 363 ? 58.168 13.170 -51.922 1.00 80.81 363 LYS A C 1
ATOM 3124 O O . LYS A 1 363 ? 58.797 13.621 -52.867 1.00 80.81 363 LYS A O 1
ATOM 3129 N N . LYS A 1 364 ? 57.826 11.880 -51.840 1.00 80.25 364 LYS A N 1
ATOM 3130 C CA . LYS A 1 364 ? 58.242 10.852 -52.817 1.00 80.25 364 LYS A CA 1
ATOM 3131 C C . LYS A 1 364 ? 57.755 11.158 -54.234 1.00 80.25 364 LYS A C 1
ATOM 3133 O O . LYS A 1 364 ? 58.476 10.956 -55.205 1.00 80.25 364 LYS A O 1
ATOM 3138 N N . LYS A 1 365 ? 56.533 11.683 -54.380 1.00 81.62 365 LYS A N 1
ATOM 3139 C CA . LYS A 1 365 ? 56.016 12.154 -55.674 1.00 81.62 365 LYS A CA 1
ATOM 3140 C C . LYS A 1 365 ? 56.832 13.336 -56.197 1.00 81.62 365 LYS A C 1
ATOM 3142 O O . LYS A 1 365 ? 57.164 13.351 -57.376 1.00 81.62 365 LYS A O 1
ATOM 3147 N N . ASN A 1 366 ? 57.166 14.294 -55.339 1.00 75.44 366 ASN A N 1
ATOM 3148 C CA . ASN A 1 366 ? 57.979 15.452 -55.701 1.00 75.44 366 ASN A CA 1
ATOM 3149 C C . ASN A 1 366 ? 59.424 15.054 -56.030 1.00 75.44 366 ASN A C 1
ATOM 3151 O O . ASN A 1 366 ? 59.974 15.573 -56.989 1.00 75.44 366 ASN A O 1
ATOM 3155 N N . GLU A 1 367 ? 60.017 14.110 -55.303 1.00 80.69 367 GLU A N 1
ATOM 3156 C CA . GLU A 1 367 ? 61.325 13.518 -55.609 1.00 80.69 367 GLU A CA 1
ATOM 3157 C C . GLU A 1 367 ? 61.295 12.787 -56.948 1.00 80.69 367 GLU A C 1
ATOM 3159 O O . GLU A 1 367 ? 62.171 12.996 -57.774 1.00 80.69 367 GLU A O 1
ATOM 3164 N N . ARG A 1 368 ? 60.239 12.016 -57.233 1.00 76.50 368 ARG A N 1
ATOM 3165 C CA . ARG A 1 368 ? 60.053 11.381 -58.543 1.00 76.50 368 ARG A CA 1
ATOM 3166 C C . ARG A 1 368 ? 59.888 12.411 -59.659 1.00 76.50 368 ARG A C 1
ATOM 3168 O O . ARG A 1 368 ? 60.400 12.200 -60.750 1.00 76.50 368 ARG A O 1
ATOM 3175 N N . ILE A 1 369 ? 59.192 13.520 -59.402 1.00 74.81 369 ILE A N 1
ATOM 3176 C CA . ILE A 1 369 ? 59.085 14.637 -60.351 1.00 74.81 369 ILE A CA 1
ATOM 3177 C C . ILE A 1 369 ? 60.455 15.283 -60.571 1.00 74.81 369 ILE A C 1
ATOM 3179 O O . ILE A 1 369 ? 60.811 15.498 -61.724 1.00 74.81 369 ILE A O 1
ATOM 3183 N N . LYS A 1 370 ? 61.229 15.535 -59.509 1.00 77.81 370 LYS A N 1
ATOM 3184 C CA . LYS A 1 370 ? 62.599 16.058 -59.607 1.00 77.81 370 LYS A CA 1
ATOM 3185 C C . LYS A 1 370 ? 63.503 15.111 -60.387 1.00 77.81 370 LYS A C 1
ATOM 3187 O O . LYS A 1 370 ? 64.149 15.555 -61.318 1.00 77.81 370 LYS A O 1
ATOM 3192 N N . PHE A 1 371 ? 63.458 13.814 -60.103 1.00 76.56 371 PHE A N 1
ATOM 3193 C CA . PHE A 1 371 ? 64.218 12.797 -60.825 1.00 76.56 371 PHE A CA 1
ATOM 3194 C C . PHE A 1 371 ? 63.814 12.716 -62.304 1.00 76.56 371 PHE A C 1
ATOM 3196 O O . PHE A 1 371 ? 64.663 12.639 -63.182 1.00 76.56 371 PHE A O 1
ATOM 3203 N N . ILE A 1 372 ? 62.515 12.802 -62.616 1.00 77.00 372 ILE A N 1
ATOM 3204 C CA . ILE A 1 372 ? 62.034 12.889 -64.005 1.00 77.00 372 ILE A CA 1
ATOM 3205 C C . ILE A 1 372 ? 62.504 14.191 -64.666 1.00 77.00 372 ILE A C 1
ATOM 3207 O O . ILE A 1 372 ? 62.833 14.179 -65.846 1.00 77.00 372 ILE A O 1
ATOM 3211 N N . GLN A 1 373 ? 62.521 15.312 -63.945 1.00 72.38 373 GLN A N 1
ATOM 3212 C CA . GLN A 1 373 ? 63.040 16.586 -64.446 1.00 72.38 373 GLN A CA 1
ATOM 3213 C C . GLN A 1 373 ? 64.551 16.524 -64.674 1.00 72.38 373 GLN A C 1
ATOM 3215 O O . GLN A 1 373 ? 65.006 16.996 -65.702 1.00 72.38 373 GLN A O 1
ATOM 3220 N N . GLU A 1 374 ? 65.314 15.892 -63.788 1.00 75.88 374 GLU A N 1
ATOM 3221 C CA . GLU A 1 374 ? 66.749 15.652 -63.947 1.00 75.88 374 GLU A CA 1
ATOM 3222 C C . GLU A 1 374 ? 67.030 14.728 -65.132 1.00 75.88 374 GLU A C 1
ATOM 3224 O O . GLU A 1 374 ? 67.866 15.060 -65.963 1.00 75.88 374 GLU A O 1
ATOM 3229 N N . LEU A 1 375 ? 66.277 13.636 -65.295 1.00 74.50 375 LEU A N 1
ATOM 3230 C CA . LEU A 1 375 ? 66.370 12.772 -66.476 1.00 74.50 375 LEU A CA 1
ATOM 3231 C C . LEU A 1 375 ? 66.020 13.519 -67.763 1.00 74.50 375 LEU A C 1
ATOM 3233 O O . LEU A 1 375 ? 66.727 13.377 -68.756 1.00 74.50 375 LEU A O 1
ATOM 3237 N N . LYS A 1 376 ? 64.974 14.353 -67.743 1.00 76.50 376 LYS A N 1
ATOM 3238 C CA . LYS A 1 376 ? 64.622 15.223 -68.871 1.00 76.50 376 LYS A CA 1
ATOM 3239 C C . LYS A 1 376 ? 65.693 16.270 -69.137 1.00 76.50 376 LYS A C 1
ATOM 3241 O O . LYS A 1 376 ? 65.934 16.567 -70.295 1.00 76.50 376 LYS A O 1
ATOM 3246 N N . ASN A 1 377 ? 66.345 16.805 -68.109 1.00 71.44 377 ASN A N 1
ATOM 3247 C CA . ASN A 1 377 ? 67.447 17.752 -68.251 1.00 71.44 377 ASN A CA 1
ATOM 3248 C C . ASN A 1 377 ? 68.697 17.057 -68.800 1.00 71.44 377 ASN A C 1
ATOM 3250 O O . ASN A 1 377 ? 69.381 17.640 -69.626 1.00 71.44 377 ASN A O 1
ATOM 3254 N N . ILE A 1 378 ? 68.966 15.806 -68.423 1.00 74.25 378 ILE A N 1
ATOM 3255 C CA . ILE A 1 378 ? 70.050 14.986 -68.983 1.00 74.25 378 ILE A CA 1
ATOM 3256 C C . ILE A 1 378 ? 69.745 14.607 -70.439 1.00 74.25 378 ILE A C 1
ATOM 3258 O O . ILE A 1 378 ? 70.622 14.707 -71.289 1.00 74.25 378 ILE A O 1
ATOM 3262 N N . GLU A 1 379 ? 68.508 14.220 -70.766 1.00 67.25 379 GLU A N 1
ATOM 3263 C CA . GLU A 1 379 ? 68.069 14.031 -72.156 1.00 67.25 379 GLU A CA 1
ATOM 3264 C C . GLU A 1 379 ? 68.128 15.332 -72.955 1.00 67.25 379 GLU A C 1
ATOM 3266 O O . GLU A 1 379 ? 68.497 15.309 -74.123 1.00 67.25 379 GLU A O 1
ATOM 3271 N N . HIS A 1 380 ? 67.781 16.463 -72.340 1.00 65.88 380 HIS A N 1
ATOM 3272 C CA . HIS A 1 380 ? 67.882 17.784 -72.946 1.00 65.88 380 HIS A CA 1
ATOM 3273 C C . HIS A 1 380 ? 69.344 18.178 -73.156 1.00 65.88 380 HIS A C 1
ATOM 3275 O O . HIS A 1 380 ? 69.657 18.710 -74.204 1.00 65.88 380 HIS A O 1
ATOM 3281 N N . LEU A 1 381 ? 70.257 17.863 -72.235 1.00 62.31 381 LEU A N 1
ATOM 3282 C CA . LEU A 1 381 ? 71.698 18.083 -72.397 1.00 62.31 381 LEU A CA 1
ATOM 3283 C C . LEU A 1 381 ? 72.290 17.183 -73.490 1.00 62.31 381 LEU A C 1
ATOM 3285 O O . LEU A 1 381 ? 73.042 17.671 -74.320 1.00 62.31 381 LEU A O 1
ATOM 3289 N N . LYS A 1 382 ? 71.862 15.917 -73.586 1.00 64.69 382 LYS A N 1
ATOM 3290 C CA . LYS A 1 382 ? 72.214 15.020 -74.704 1.00 64.69 382 LYS A CA 1
ATOM 3291 C C . LYS A 1 382 ? 71.609 15.467 -76.038 1.00 64.69 382 LYS A C 1
ATOM 3293 O O . LYS A 1 382 ? 72.198 15.244 -77.093 1.00 64.69 382 LYS A O 1
ATOM 3298 N N . LYS A 1 383 ? 70.428 16.095 -76.008 1.00 59.06 383 LYS A N 1
ATOM 3299 C CA . LYS A 1 383 ? 69.825 16.759 -77.171 1.00 59.06 383 LYS A CA 1
ATOM 3300 C C . LYS A 1 383 ? 70.551 18.055 -77.518 1.00 59.06 383 LYS A C 1
ATOM 3302 O O . LYS A 1 383 ? 70.716 18.278 -78.700 1.00 59.06 383 LYS A O 1
ATOM 3307 N N . ILE A 1 384 ? 71.036 18.835 -76.549 1.00 55.59 384 ILE A N 1
ATOM 3308 C CA . ILE A 1 384 ? 71.880 20.023 -76.761 1.00 55.59 384 ILE A CA 1
ATOM 3309 C C . ILE A 1 384 ? 73.238 19.616 -77.345 1.00 55.59 384 ILE A C 1
ATOM 3311 O O . ILE A 1 384 ? 73.723 20.297 -78.230 1.00 55.59 384 ILE A O 1
ATOM 3315 N N . GLU A 1 385 ? 73.840 18.503 -76.920 1.00 55.50 385 GLU A N 1
ATOM 3316 C CA . GLU A 1 385 ? 75.084 17.996 -77.523 1.00 55.50 385 GLU A CA 1
ATOM 3317 C C . GLU A 1 385 ? 74.869 17.538 -78.973 1.00 55.50 385 GLU A C 1
ATOM 3319 O O . GLU A 1 385 ? 75.664 17.888 -79.839 1.00 55.50 385 GLU A O 1
ATOM 3324 N N . LYS A 1 386 ? 73.749 16.858 -79.274 1.00 55.09 386 LYS A N 1
ATOM 3325 C CA . LYS A 1 386 ? 73.347 16.550 -80.662 1.00 55.09 386 LYS A CA 1
ATOM 3326 C C . LYS A 1 386 ? 72.954 17.793 -81.470 1.00 55.09 386 LYS A C 1
ATOM 3328 O O . LYS A 1 386 ? 73.223 17.859 -82.661 1.00 55.09 386 LYS A O 1
ATOM 3333 N N . GLN A 1 387 ? 72.340 18.784 -80.830 1.00 46.22 387 GLN A N 1
ATOM 3334 C CA . GLN A 1 387 ? 71.954 20.052 -81.449 1.00 46.22 387 GLN A CA 1
ATOM 3335 C C . GLN A 1 387 ? 73.136 21.012 -81.587 1.00 46.22 387 GLN A C 1
ATOM 3337 O O . GLN A 1 387 ? 73.075 21.871 -82.445 1.00 46.22 387 GLN A O 1
ATOM 3342 N N . GLY A 1 388 ? 74.235 20.855 -80.846 1.00 48.62 388 GLY A N 1
ATOM 3343 C CA . GLY A 1 388 ? 75.470 21.624 -81.029 1.00 48.62 388 GLY A CA 1
ATOM 3344 C C . GLY A 1 388 ? 76.198 21.288 -82.335 1.00 48.62 388 GLY A C 1
ATOM 3345 O O . GLY A 1 388 ? 76.941 22.121 -82.861 1.00 48.62 388 GLY A O 1
ATOM 3346 N N . GLU A 1 389 ? 75.940 20.101 -82.891 1.00 50.94 389 GLU A N 1
ATOM 3347 C CA . GLU A 1 389 ? 76.391 19.695 -84.227 1.00 50.94 389 GLU A CA 1
ATOM 3348 C C . GLU A 1 389 ? 75.459 20.228 -85.337 1.00 50.94 389 GLU A C 1
ATOM 3350 O O . GLU A 1 389 ? 75.941 20.571 -86.413 1.00 50.94 389 GLU A O 1
ATOM 3355 N N . GLU A 1 390 ? 74.165 20.437 -85.053 1.00 48.91 390 GLU A N 1
ATOM 3356 C CA . GLU A 1 390 ? 73.164 20.999 -85.988 1.00 48.91 390 GLU A CA 1
ATOM 3357 C C . GLU A 1 390 ? 73.024 22.551 -85.895 1.00 48.91 390 GLU A C 1
ATOM 3359 O O . GLU A 1 390 ? 72.635 23.223 -86.853 1.00 48.91 390 GLU A O 1
ATOM 3364 N N . GLU A 1 391 ? 73.417 23.178 -84.775 1.00 45.72 391 GLU A N 1
ATOM 3365 C CA . GLU A 1 391 ? 73.365 24.632 -84.506 1.00 45.72 391 GLU A CA 1
ATOM 3366 C C . GLU A 1 391 ? 74.455 25.436 -85.234 1.00 45.72 391 GLU A C 1
ATOM 3368 O O . GLU A 1 391 ? 74.355 26.665 -85.324 1.00 45.72 391 GLU A O 1
ATOM 3373 N N . LYS A 1 392 ? 75.479 24.782 -85.800 1.00 50.62 392 LYS A N 1
ATOM 3374 C CA . LYS A 1 392 ? 76.382 25.442 -86.760 1.00 50.62 392 LYS A CA 1
ATOM 3375 C C . LYS A 1 392 ? 75.709 25.681 -88.116 1.00 50.62 392 LYS A C 1
ATOM 3377 O O . LYS A 1 392 ? 76.132 26.584 -88.829 1.00 50.62 392 LYS A O 1
ATOM 3382 N N . GLU A 1 393 ? 74.634 24.959 -88.432 1.00 50.38 393 GLU A N 1
ATOM 3383 C CA . GLU A 1 393 ? 73.932 25.047 -89.720 1.00 50.38 393 GLU A CA 1
ATOM 3384 C C . GLU A 1 393 ? 72.626 25.866 -89.654 1.00 50.38 393 GLU A C 1
ATOM 3386 O O . GLU A 1 393 ? 72.188 26.427 -90.656 1.00 50.38 393 GLU A O 1
ATOM 3391 N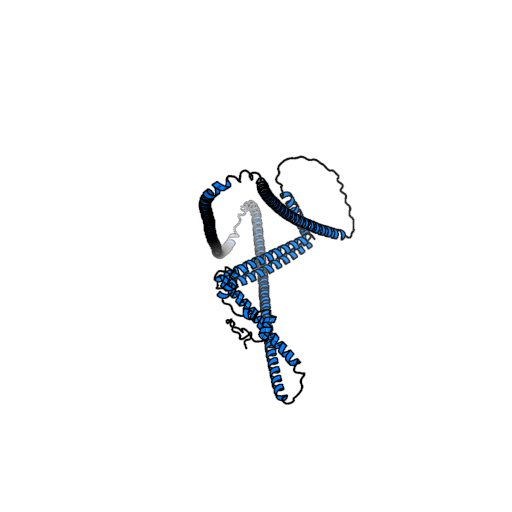 N . GLN A 1 394 ? 72.019 26.028 -88.469 1.00 48.00 394 GLN A N 1
ATOM 3392 C CA . GLN A 1 394 ? 70.744 26.757 -88.303 1.00 48.00 394 GLN A CA 1
ATOM 3393 C C . GLN A 1 394 ? 70.854 28.165 -87.693 1.00 48.00 394 GLN A C 1
ATOM 3395 O O . GLN A 1 394 ? 69.856 28.889 -87.643 1.00 48.00 394 GLN A O 1
ATOM 3400 N N . LYS A 1 395 ? 72.061 28.626 -87.330 1.00 47.22 395 LYS A N 1
ATOM 3401 C CA . LYS A 1 395 ? 72.313 30.026 -86.920 1.00 47.22 395 LYS A CA 1
ATOM 3402 C C . LYS A 1 395 ? 72.105 31.067 -88.033 1.00 47.22 395 LYS A C 1
ATOM 3404 O O . LYS A 1 395 ? 72.111 32.253 -87.733 1.00 47.22 395 LYS A O 1
ATOM 3409 N N . GLN A 1 396 ? 71.856 30.649 -89.277 1.00 49.53 396 GLN A N 1
ATOM 3410 C CA . GLN A 1 396 ? 71.454 31.541 -90.376 1.00 49.53 396 GLN A CA 1
ATOM 3411 C C . GLN A 1 396 ? 69.932 31.650 -90.593 1.00 49.53 396 GLN A C 1
ATOM 3413 O O . GLN A 1 396 ? 69.509 32.507 -91.357 1.00 49.53 396 GLN A O 1
ATOM 3418 N N . LYS A 1 397 ? 69.085 30.828 -89.948 1.00 50.47 397 LYS A N 1
ATOM 3419 C CA . LYS A 1 397 ? 67.629 30.794 -90.239 1.00 50.47 397 LYS A CA 1
ATOM 3420 C C . LYS A 1 397 ? 66.708 31.230 -89.094 1.00 50.47 397 LYS A C 1
ATOM 3422 O O . LYS A 1 397 ? 65.496 31.273 -89.273 1.00 50.47 397 LYS A O 1
ATOM 3427 N N . ILE A 1 398 ? 67.244 31.591 -87.928 1.00 47.97 398 ILE A N 1
ATOM 3428 C CA . ILE A 1 398 ? 66.450 31.977 -86.741 1.00 47.97 398 ILE A CA 1
ATOM 3429 C C . ILE A 1 398 ? 66.783 33.418 -86.317 1.00 47.97 398 ILE A C 1
ATOM 3431 O O . ILE A 1 398 ? 66.927 33.744 -85.142 1.00 47.97 398 ILE A O 1
ATOM 3435 N N . GLU A 1 399 ? 66.896 34.310 -87.299 1.00 46.09 399 GLU A N 1
ATOM 3436 C CA . GLU A 1 399 ? 66.716 35.754 -87.096 1.00 46.09 399 GLU A CA 1
ATOM 3437 C C . GLU A 1 399 ? 65.309 36.211 -87.549 1.00 46.09 399 GLU A C 1
ATOM 3439 O O . GLU A 1 399 ? 64.841 37.271 -87.148 1.00 46.09 399 GLU A O 1
ATOM 3444 N N . GLU A 1 400 ? 64.549 35.357 -88.253 1.00 48.62 400 GLU A N 1
ATOM 3445 C CA . GLU A 1 400 ? 63.255 35.724 -88.862 1.00 48.62 400 GLU A CA 1
ATOM 3446 C C . GLU A 1 400 ? 61.988 35.336 -88.066 1.00 48.62 400 GLU A C 1
ATOM 3448 O O . GLU A 1 400 ? 60.900 35.803 -88.391 1.00 48.62 400 GLU A O 1
ATOM 3453 N N . LEU A 1 401 ? 62.063 34.546 -86.984 1.00 45.56 401 LEU A N 1
ATOM 3454 C CA . LEU A 1 401 ? 60.858 34.037 -86.286 1.00 45.56 401 LEU A CA 1
ATOM 3455 C C . LEU A 1 401 ? 60.686 34.508 -84.832 1.00 45.56 401 LEU A C 1
ATOM 3457 O O . LEU A 1 401 ? 60.052 33.842 -84.015 1.00 45.56 401 LEU A O 1
ATOM 3461 N N . LYS A 1 402 ? 61.183 35.702 -84.493 1.00 45.50 402 LYS A N 1
ATOM 3462 C CA . LYS A 1 402 ? 60.984 36.321 -83.164 1.00 45.50 402 LYS A CA 1
ATOM 3463 C C . LYS A 1 402 ? 59.673 37.110 -82.991 1.00 45.50 402 LYS A C 1
ATOM 3465 O O . LYS A 1 402 ? 59.530 37.806 -81.990 1.00 45.50 402 LYS A O 1
ATOM 3470 N N . ASN A 1 403 ? 58.692 36.966 -83.890 1.00 51.38 403 ASN A N 1
ATOM 3471 C CA . ASN A 1 403 ? 57.448 37.756 -83.858 1.00 51.38 403 ASN A CA 1
ATOM 3472 C C . ASN A 1 403 ? 56.130 36.997 -83.602 1.00 51.38 403 ASN A C 1
ATOM 3474 O O . ASN A 1 403 ? 55.071 37.611 -83.683 1.00 51.38 403 ASN A O 1
ATOM 3478 N N . ILE A 1 404 ? 56.135 35.717 -83.210 1.00 52.25 404 ILE A N 1
ATOM 3479 C CA . ILE A 1 404 ? 54.879 34.994 -82.912 1.00 52.25 404 ILE A CA 1
ATOM 3480 C C . ILE A 1 404 ? 54.982 34.224 -81.593 1.00 52.25 404 ILE A C 1
ATOM 3482 O O . ILE A 1 404 ? 55.118 33.008 -81.585 1.00 52.25 404 ILE A O 1
ATOM 3486 N N . ASN A 1 405 ? 54.916 34.920 -80.452 1.00 47.78 405 ASN A N 1
ATOM 3487 C CA . ASN A 1 405 ? 54.349 34.316 -79.235 1.00 47.78 405 ASN A CA 1
ATOM 3488 C C . ASN A 1 405 ? 53.944 35.353 -78.176 1.00 47.78 405 ASN A C 1
ATOM 3490 O O . ASN A 1 405 ? 54.361 35.307 -77.016 1.00 47.78 405 ASN A O 1
ATOM 3494 N N . LYS A 1 406 ? 53.125 36.326 -78.589 1.00 48.47 406 LYS A N 1
ATOM 3495 C CA . LYS A 1 406 ? 52.477 37.267 -77.663 1.00 48.47 406 LYS A CA 1
ATOM 3496 C C . LYS A 1 406 ? 51.074 36.806 -77.221 1.00 48.47 406 LYS A C 1
ATOM 3498 O O . LYS A 1 406 ? 50.573 37.323 -76.226 1.00 48.47 406 LYS A O 1
ATOM 3503 N N . ASP A 1 407 ? 50.507 35.766 -77.843 1.00 51.69 407 ASP A N 1
ATOM 3504 C CA . ASP A 1 407 ? 49.093 35.393 -77.655 1.00 51.69 407 ASP A CA 1
ATOM 3505 C C . ASP A 1 407 ? 48.814 34.321 -76.585 1.00 51.69 407 ASP A C 1
ATOM 3507 O O . ASP A 1 407 ? 47.704 34.252 -76.062 1.00 51.69 407 ASP A O 1
ATOM 3511 N N . GLN A 1 408 ? 49.804 33.547 -76.124 1.00 51.06 408 GLN A N 1
ATOM 3512 C CA . GLN A 1 408 ? 49.561 32.539 -75.070 1.00 51.06 408 GLN A CA 1
ATOM 3513 C C . GLN A 1 408 ? 49.539 33.111 -73.639 1.00 51.06 408 GLN A C 1
ATOM 3515 O O . GLN A 1 408 ? 49.118 32.438 -72.695 1.00 51.06 408 GLN A O 1
ATOM 3520 N N . ARG A 1 409 ? 49.947 34.375 -73.448 1.00 52.06 409 ARG A N 1
ATOM 3521 C CA . ARG A 1 409 ? 49.936 35.036 -72.128 1.00 52.06 409 ARG A CA 1
ATOM 3522 C C . ARG A 1 409 ? 48.572 35.620 -71.738 1.00 52.06 409 ARG A C 1
ATOM 3524 O O . ARG A 1 409 ? 48.319 35.790 -70.547 1.00 52.06 409 ARG A O 1
ATOM 3531 N N . VAL A 1 410 ? 47.681 35.879 -72.698 1.00 54.78 410 VAL A N 1
ATOM 3532 C CA . VAL A 1 410 ? 46.341 36.438 -72.427 1.00 54.78 410 VAL A CA 1
ATOM 3533 C C . VAL A 1 410 ? 45.359 35.344 -71.980 1.00 54.78 410 VAL A C 1
ATOM 3535 O O . VAL A 1 410 ? 44.575 35.552 -71.052 1.00 54.78 410 VAL A O 1
ATOM 3538 N N . GLU A 1 411 ? 45.471 34.135 -72.534 1.00 53.16 411 GLU A N 1
ATOM 3539 C CA . GLU A 1 411 ? 44.558 33.018 -72.241 1.00 53.16 411 GLU A CA 1
ATOM 3540 C C . GLU A 1 411 ? 44.744 32.431 -70.824 1.00 53.16 411 GLU A C 1
ATOM 3542 O O . GLU A 1 411 ? 43.794 31.989 -70.168 1.00 53.16 411 GLU A O 1
ATOM 3547 N N . LEU A 1 412 ? 45.978 32.461 -70.311 1.00 56.19 412 LEU A N 1
ATOM 3548 C CA . LEU A 1 412 ? 46.320 31.976 -68.970 1.00 56.19 412 LEU A CA 1
ATOM 3549 C C . LEU A 1 412 ? 45.831 32.933 -67.871 1.00 56.19 412 LEU A C 1
ATOM 3551 O O . LEU A 1 412 ? 45.325 32.476 -66.844 1.00 56.19 412 LEU A O 1
ATOM 3555 N N . ASN A 1 413 ? 45.871 34.246 -68.119 1.00 56.47 413 ASN A N 1
ATOM 3556 C CA . ASN A 1 413 ? 45.332 35.246 -67.195 1.00 56.47 413 ASN A CA 1
ATOM 3557 C C . ASN A 1 413 ? 43.793 35.247 -67.163 1.00 56.47 413 ASN A C 1
ATOM 3559 O O . ASN A 1 413 ? 43.211 35.385 -66.088 1.00 56.47 413 ASN A O 1
ATOM 3563 N N . GLN A 1 414 ? 43.112 34.981 -68.284 1.00 58.31 414 GLN A N 1
ATOM 3564 C CA . GLN A 1 414 ? 41.648 34.829 -68.297 1.00 58.31 414 GLN A CA 1
ATOM 3565 C C . GLN A 1 414 ? 41.167 33.592 -67.516 1.00 58.31 414 GLN A C 1
ATOM 3567 O O . GLN A 1 414 ? 40.169 33.663 -66.794 1.00 58.31 414 GLN A O 1
ATOM 3572 N N . LYS A 1 415 ? 41.897 32.468 -67.573 1.00 62.44 415 LYS A N 1
ATOM 3573 C CA . LYS A 1 415 ? 41.570 31.254 -66.794 1.00 62.44 415 LYS A CA 1
ATOM 3574 C C . LYS A 1 415 ? 41.774 31.433 -65.285 1.00 62.44 415 LYS A C 1
ATOM 3576 O O . LYS A 1 415 ? 41.059 30.800 -64.505 1.00 62.44 415 LYS A O 1
ATOM 3581 N N . ILE A 1 416 ? 42.711 32.286 -64.869 1.00 64.19 416 ILE A N 1
ATOM 3582 C CA . ILE A 1 416 ? 42.924 32.629 -63.454 1.00 64.19 416 ILE A CA 1
ATOM 3583 C C . ILE A 1 416 ? 41.790 33.534 -62.952 1.00 64.19 416 ILE A C 1
ATOM 3585 O O . ILE A 1 416 ? 41.180 33.222 -61.931 1.00 64.19 416 ILE A O 1
ATOM 3589 N N . ILE A 1 417 ? 41.403 34.551 -63.730 1.00 62.41 417 ILE A N 1
ATOM 3590 C CA . ILE A 1 417 ? 40.279 35.443 -63.395 1.00 62.41 417 ILE A CA 1
ATOM 3591 C C . ILE A 1 417 ? 38.955 34.662 -63.285 1.00 62.41 417 ILE A C 1
ATOM 3593 O O . ILE A 1 417 ? 38.197 34.872 -62.341 1.00 62.41 417 ILE A O 1
ATOM 3597 N N . LEU A 1 418 ? 38.697 33.694 -64.175 1.00 62.00 418 LEU A N 1
ATOM 3598 C CA . LEU A 1 418 ? 37.503 32.834 -64.116 1.00 62.00 418 LEU A CA 1
ATOM 3599 C C . LEU A 1 418 ? 37.478 31.895 -62.899 1.00 62.00 418 LEU A C 1
ATOM 3601 O O . LEU A 1 418 ? 36.405 31.593 -62.372 1.00 62.00 418 LEU A O 1
ATOM 3605 N N . LYS A 1 419 ? 38.640 31.418 -62.434 1.00 68.50 419 LYS A N 1
ATOM 3606 C CA . LYS A 1 419 ? 38.720 30.601 -61.213 1.00 68.50 419 LYS A CA 1
ATOM 3607 C C . LYS A 1 419 ? 38.474 31.441 -59.964 1.00 68.50 419 LYS A C 1
ATOM 3609 O O . LYS A 1 419 ? 37.726 30.992 -59.097 1.00 68.50 419 LYS A O 1
ATOM 3614 N N . ASP A 1 420 ? 39.010 32.655 -59.907 1.00 65.69 420 ASP A N 1
ATOM 3615 C CA . ASP A 1 420 ? 38.741 33.585 -58.807 1.00 65.69 420 ASP A CA 1
ATOM 3616 C C . ASP A 1 420 ? 37.276 34.036 -58.783 1.00 65.69 420 ASP A C 1
ATOM 3618 O O . ASP A 1 420 ? 36.688 34.162 -57.706 1.00 65.69 420 ASP A O 1
ATOM 3622 N N . PHE A 1 421 ? 36.644 34.180 -59.953 1.00 70.19 421 PHE A N 1
ATOM 3623 C CA . PHE A 1 421 ? 35.209 34.443 -60.050 1.00 70.19 421 PHE A CA 1
ATOM 3624 C C . PHE A 1 421 ? 34.380 33.278 -59.489 1.00 70.19 421 PHE A C 1
ATOM 3626 O O . PHE A 1 421 ? 33.530 33.498 -58.630 1.00 70.19 421 PHE A O 1
ATOM 3633 N N . LYS A 1 422 ? 34.697 32.029 -59.861 1.00 72.12 422 LYS A N 1
ATOM 3634 C CA . LYS A 1 422 ? 34.026 30.826 -59.325 1.00 72.12 422 LYS A CA 1
ATOM 3635 C C . LYS A 1 422 ? 34.245 30.625 -57.825 1.00 72.12 422 LYS A C 1
ATOM 3637 O O . LYS A 1 422 ? 33.380 30.090 -57.134 1.00 72.12 422 LYS A O 1
ATOM 3642 N N . ILE A 1 423 ? 35.401 31.025 -57.295 1.00 73.00 423 ILE A N 1
ATOM 3643 C CA . ILE A 1 423 ? 35.667 30.965 -55.851 1.00 73.00 423 ILE A CA 1
ATOM 3644 C C . ILE A 1 423 ? 34.826 32.013 -55.115 1.00 73.00 423 ILE A C 1
ATOM 3646 O O . ILE A 1 423 ? 34.221 31.687 -54.092 1.00 73.00 423 ILE A O 1
ATOM 3650 N N . LYS A 1 424 ? 34.735 33.241 -55.640 1.00 72.25 424 LYS A N 1
ATOM 3651 C CA . LYS A 1 424 ? 33.873 34.291 -55.076 1.00 72.25 424 LYS A CA 1
ATOM 3652 C C . LYS A 1 424 ? 32.389 33.929 -55.168 1.00 72.25 424 LYS A C 1
ATOM 3654 O O . LYS A 1 424 ? 31.667 34.148 -54.201 1.00 72.25 424 LYS A O 1
ATOM 3659 N N . GLU A 1 425 ? 31.962 33.302 -56.260 1.00 74.06 425 GLU A N 1
ATOM 3660 C CA . GLU A 1 425 ? 30.605 32.779 -56.454 1.00 74.06 425 GLU A CA 1
ATOM 3661 C C . GLU A 1 425 ? 30.260 31.716 -55.400 1.00 74.06 425 GLU A C 1
ATOM 3663 O O . GLU A 1 425 ? 29.295 31.877 -54.659 1.00 74.06 425 GLU A O 1
ATOM 3668 N N . LYS A 1 426 ? 31.125 30.714 -55.188 1.00 76.19 426 LYS A N 1
ATOM 3669 C CA . LYS A 1 426 ? 30.923 29.708 -54.125 1.00 76.19 426 LYS A CA 1
ATOM 3670 C C . LYS A 1 426 ? 30.949 30.291 -52.710 1.00 76.19 426 LYS A C 1
ATOM 3672 O O . LYS A 1 426 ? 30.289 29.777 -51.805 1.00 76.19 426 LYS A O 1
ATOM 3677 N N . GLN A 1 427 ? 31.724 31.350 -52.476 1.00 72.50 427 GLN A N 1
ATOM 3678 C CA . GLN A 1 427 ? 31.710 32.061 -51.194 1.00 72.50 427 GLN A CA 1
ATOM 3679 C C . GLN A 1 427 ? 30.418 32.866 -50.997 1.00 72.50 427 GLN A C 1
ATOM 3681 O O . GLN A 1 427 ? 29.925 32.943 -49.869 1.00 72.50 427 GLN A O 1
ATOM 3686 N N . LEU A 1 428 ? 29.858 33.424 -52.073 1.00 77.06 428 LEU A N 1
ATOM 3687 C CA . LEU A 1 428 ? 28.563 34.096 -52.068 1.00 77.06 428 LEU A CA 1
ATOM 3688 C C . LEU A 1 428 ? 27.427 33.092 -51.825 1.00 77.06 428 LEU A C 1
ATOM 3690 O O . LEU A 1 428 ? 26.621 33.317 -50.927 1.00 77.06 428 LEU A O 1
ATOM 3694 N N . GLU A 1 429 ? 27.432 31.946 -52.508 1.00 76.19 429 GLU A N 1
ATOM 3695 C CA . GLU A 1 429 ? 26.487 30.842 -52.281 1.00 76.19 429 GLU A CA 1
ATOM 3696 C C . GLU A 1 429 ? 26.540 30.348 -50.831 1.00 76.19 429 GLU A C 1
ATOM 3698 O O . GLU A 1 429 ? 25.511 30.179 -50.183 1.00 76.19 429 GLU A O 1
ATOM 3703 N N . LYS A 1 430 ? 27.742 30.181 -50.262 1.00 80.94 430 LYS A N 1
ATOM 3704 C CA . LYS A 1 430 ? 27.901 29.795 -48.853 1.00 80.94 430 LYS A CA 1
ATOM 3705 C C . LYS A 1 430 ? 27.333 30.849 -47.895 1.00 80.94 430 LYS A C 1
ATOM 3707 O O . LYS A 1 430 ? 26.752 30.482 -46.872 1.00 80.94 430 LYS A O 1
ATOM 3712 N N 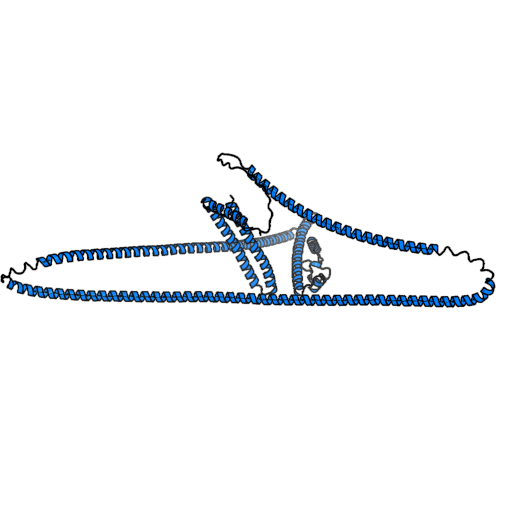. LYS A 1 431 ? 27.496 32.144 -48.199 1.00 76.31 431 LYS A N 1
ATOM 3713 C CA . LYS A 1 431 ? 26.891 33.236 -47.417 1.00 76.31 431 LYS A CA 1
ATOM 3714 C C . LYS A 1 431 ? 25.366 33.219 -47.527 1.00 76.31 431 LYS A C 1
ATOM 3716 O O . LYS A 1 431 ? 24.709 33.267 -46.491 1.00 76.31 431 LYS A O 1
ATOM 3721 N N . GLN A 1 432 ? 24.825 33.053 -48.731 1.00 77.25 432 GLN A N 1
ATOM 3722 C CA . GLN A 1 432 ? 23.385 32.939 -48.971 1.00 77.25 432 GLN A CA 1
ATOM 3723 C C . GLN A 1 432 ? 22.788 31.717 -48.265 1.00 77.25 432 GLN A C 1
ATOM 3725 O O . GLN A 1 432 ? 21.744 31.832 -47.636 1.00 77.25 432 GLN A O 1
ATOM 3730 N N . LEU A 1 433 ? 23.476 30.570 -48.268 1.00 78.06 433 LEU A N 1
ATOM 3731 C CA . LEU A 1 433 ? 23.027 29.360 -47.575 1.00 78.06 433 LEU A CA 1
ATOM 3732 C C . LEU A 1 433 ? 22.995 29.554 -46.051 1.00 78.06 433 LEU A C 1
ATOM 3734 O O . LEU A 1 433 ? 22.042 29.157 -45.382 1.00 78.06 433 LEU A O 1
ATOM 3738 N N . LEU A 1 434 ? 24.020 30.200 -45.486 1.00 74.31 434 LEU A N 1
ATOM 3739 C CA . LEU A 1 434 ? 24.058 30.551 -44.062 1.00 74.31 434 LEU A CA 1
ATOM 3740 C C . LEU A 1 434 ? 22.955 31.547 -43.686 1.00 74.31 434 LEU A C 1
ATOM 3742 O O . LEU A 1 434 ? 22.373 31.444 -42.604 1.00 74.31 434 LEU A O 1
ATOM 3746 N N . GLU A 1 435 ? 22.646 32.488 -44.571 1.00 79.12 435 GLU A N 1
ATOM 3747 C CA . GLU A 1 435 ? 21.550 33.437 -44.404 1.00 79.12 435 GLU A CA 1
ATOM 3748 C C . GLU A 1 435 ? 20.183 32.746 -44.504 1.00 79.12 435 GLU A C 1
ATOM 3750 O O . GLU A 1 435 ? 19.318 32.975 -43.661 1.00 79.12 435 GLU A O 1
ATOM 3755 N N . GLN A 1 436 ? 20.023 31.788 -45.418 1.00 74.81 436 GLN A N 1
ATOM 3756 C CA . GLN A 1 436 ? 18.838 30.934 -45.517 1.00 74.81 436 GLN A CA 1
ATOM 3757 C C . GLN A 1 436 ? 18.632 30.089 -44.256 1.00 74.81 436 GLN A C 1
ATOM 3759 O O . GLN A 1 436 ? 17.512 29.992 -43.755 1.00 74.81 436 GLN A O 1
ATOM 3764 N N . ILE A 1 437 ? 19.704 29.522 -43.695 1.00 74.50 437 ILE A N 1
ATOM 3765 C CA . ILE A 1 437 ? 19.647 28.776 -42.431 1.00 74.50 437 ILE A CA 1
ATOM 3766 C C . ILE A 1 437 ? 19.238 29.702 -41.277 1.00 74.50 437 ILE A C 1
ATOM 3768 O O . ILE A 1 437 ? 18.396 29.322 -40.460 1.00 74.50 437 ILE A O 1
ATOM 3772 N N . LYS A 1 438 ? 19.766 30.933 -41.221 1.00 73.94 438 LYS A N 1
ATOM 3773 C CA . LYS A 1 438 ? 19.340 31.938 -40.231 1.00 73.94 438 LYS A CA 1
ATOM 3774 C C . LYS A 1 438 ? 17.868 32.316 -40.397 1.00 73.94 438 LYS A C 1
ATOM 3776 O O . LYS A 1 438 ? 17.143 32.358 -39.405 1.00 73.94 438 LYS A O 1
ATOM 3781 N N . LEU A 1 439 ? 17.400 32.526 -41.626 1.00 74.00 439 LEU A N 1
ATOM 3782 C CA . LEU A 1 439 ? 15.998 32.830 -41.923 1.00 74.00 439 LEU A CA 1
ATOM 3783 C C . LEU A 1 439 ? 15.072 31.656 -41.576 1.00 74.00 439 LEU A C 1
ATOM 3785 O O . LEU A 1 439 ? 14.012 31.871 -40.989 1.00 74.00 439 LEU A O 1
ATOM 3789 N N . GLN A 1 440 ? 15.481 30.412 -41.833 1.00 73.56 440 GLN A N 1
ATOM 3790 C CA . GLN A 1 440 ? 14.743 29.221 -41.401 1.00 73.56 440 GLN A CA 1
ATOM 3791 C C . GLN A 1 440 ? 14.727 29.071 -39.875 1.00 73.56 440 GLN A C 1
ATOM 3793 O O . GLN A 1 440 ? 13.694 28.717 -39.307 1.00 73.56 440 GLN A O 1
ATOM 3798 N N . GLY A 1 441 ? 15.837 29.364 -39.193 1.00 75.94 441 GLY A N 1
ATOM 3799 C CA . GLY A 1 441 ? 15.907 29.401 -37.731 1.00 75.94 441 GLY A CA 1
ATOM 3800 C C . GLY A 1 441 ? 14.962 30.448 -37.135 1.00 75.94 441 GLY A C 1
ATOM 3801 O O . GLY A 1 441 ? 14.181 30.138 -36.233 1.00 75.94 441 GLY A O 1
ATOM 3802 N N . ASN A 1 442 ? 14.954 31.651 -37.708 1.00 76.38 442 ASN A N 1
ATOM 3803 C CA . ASN A 1 442 ? 14.054 32.737 -37.323 1.00 76.38 442 ASN A CA 1
ATOM 3804 C C . ASN A 1 442 ? 12.589 32.408 -37.630 1.00 76.38 442 ASN A C 1
ATOM 3806 O O . ASN A 1 442 ? 11.723 32.692 -36.809 1.00 76.38 442 ASN A O 1
ATOM 3810 N N . SER A 1 443 ? 12.301 31.747 -38.752 1.00 72.38 443 SER A N 1
ATOM 3811 C CA . SER A 1 443 ? 10.958 31.260 -39.087 1.00 72.38 443 SER A CA 1
ATOM 3812 C C . SER A 1 443 ? 10.482 30.190 -38.099 1.00 72.38 443 SER A C 1
ATOM 3814 O O . SER A 1 443 ? 9.373 30.277 -37.579 1.00 72.38 443 SER A O 1
ATOM 3816 N N . LYS A 1 444 ? 11.343 29.237 -37.713 1.00 73.69 444 LYS A N 1
ATOM 3817 C CA . LYS A 1 444 ? 11.030 28.239 -36.673 1.00 73.69 444 LYS A CA 1
ATOM 3818 C C . LYS A 1 444 ? 10.785 28.885 -35.307 1.00 73.69 444 LYS A C 1
ATOM 3820 O O . LYS A 1 444 ? 9.863 28.477 -34.606 1.00 73.69 444 LYS A O 1
ATOM 3825 N N . MET A 1 445 ? 11.566 29.900 -34.935 1.00 69.75 445 MET A N 1
ATOM 3826 C CA . MET A 1 445 ? 11.355 30.687 -33.711 1.00 69.75 445 MET A CA 1
ATOM 3827 C C . MET A 1 445 ? 10.051 31.490 -33.766 1.00 69.75 445 MET A C 1
ATOM 3829 O O . MET A 1 445 ? 9.293 31.486 -32.800 1.00 69.75 445 MET A O 1
ATOM 3833 N N . LYS A 1 446 ? 9.742 32.112 -34.909 1.00 77.31 446 LYS A N 1
ATOM 3834 C CA . LYS A 1 446 ? 8.486 32.834 -35.145 1.00 77.31 446 LYS A CA 1
ATOM 3835 C C . LYS A 1 446 ? 7.284 31.892 -35.088 1.00 77.31 446 LYS A C 1
ATOM 3837 O O . LYS A 1 446 ? 6.296 32.232 -34.455 1.00 77.31 446 LYS A O 1
ATOM 3842 N N . ASN A 1 447 ? 7.396 30.682 -35.634 1.00 73.69 447 ASN A N 1
ATOM 3843 C CA . ASN A 1 447 ? 6.356 29.655 -35.563 1.00 73.69 447 ASN A CA 1
ATOM 3844 C C . ASN A 1 447 ? 6.179 29.104 -34.145 1.00 73.69 447 ASN A C 1
ATOM 3846 O O . ASN A 1 447 ? 5.050 28.889 -33.724 1.00 73.69 447 ASN A O 1
ATOM 3850 N N . LYS A 1 448 ? 7.264 28.925 -33.377 1.00 78.12 448 LYS A N 1
ATOM 3851 C CA . LYS A 1 448 ? 7.172 28.574 -31.949 1.00 78.12 448 LYS A CA 1
ATOM 3852 C C . LYS A 1 448 ? 6.509 29.685 -31.137 1.00 78.12 448 LYS A C 1
ATOM 3854 O O . LYS A 1 448 ? 5.650 29.391 -30.313 1.00 78.12 448 LYS A O 1
ATOM 3859 N N . LYS A 1 449 ? 6.862 30.948 -31.397 1.00 82.12 449 LYS A N 1
ATOM 3860 C CA . LYS A 1 449 ? 6.230 32.114 -30.766 1.00 82.12 449 LYS A CA 1
ATOM 3861 C C . LYS A 1 449 ? 4.744 32.197 -31.127 1.00 82.12 449 LYS A C 1
ATOM 3863 O O . LYS A 1 449 ? 3.926 32.324 -30.231 1.00 82.12 449 LYS A O 1
ATOM 3868 N N . LEU A 1 450 ? 4.398 32.010 -32.400 1.00 82.56 450 LEU A N 1
ATOM 3869 C CA . LEU A 1 450 ? 3.016 31.980 -32.881 1.00 82.56 450 LEU A CA 1
ATOM 3870 C C . LEU A 1 450 ? 2.225 30.799 -32.298 1.00 82.56 450 LEU A C 1
ATOM 3872 O O . LEU A 1 450 ? 1.051 30.944 -31.987 1.00 82.56 450 LEU A O 1
ATOM 3876 N N . ALA A 1 451 ? 2.846 29.629 -32.127 1.00 76.19 451 ALA A N 1
ATOM 3877 C CA . ALA A 1 451 ? 2.210 28.475 -31.495 1.00 76.19 451 ALA A CA 1
ATOM 3878 C C . ALA A 1 451 ? 1.935 28.722 -30.005 1.00 76.19 451 ALA A C 1
ATOM 3880 O O . ALA A 1 451 ? 0.858 28.385 -29.525 1.00 76.19 451 ALA A O 1
ATOM 3881 N N . LEU A 1 452 ? 2.875 29.352 -29.293 1.00 79.31 452 LEU A N 1
ATOM 3882 C CA . LEU A 1 452 ? 2.678 29.781 -27.907 1.00 79.31 452 LEU A CA 1
ATOM 3883 C C . LEU A 1 452 ? 1.597 30.861 -27.794 1.00 79.31 452 LEU A C 1
ATOM 3885 O O . LEU A 1 452 ? 0.768 30.801 -26.895 1.00 79.31 452 LEU A O 1
ATOM 3889 N N . GLU A 1 453 ? 1.559 31.805 -28.730 1.00 85.06 453 GLU A N 1
ATOM 3890 C CA . GLU A 1 453 ? 0.541 32.854 -28.786 1.00 85.06 453 GLU A CA 1
ATOM 3891 C C . GLU A 1 453 ? -0.849 32.280 -29.094 1.00 85.06 453 GLU A C 1
ATOM 3893 O O . GLU A 1 453 ? -1.816 32.642 -28.434 1.00 85.06 453 GLU A O 1
ATOM 3898 N N . LYS A 1 454 ? -0.950 31.295 -29.997 1.00 80.94 454 LYS A N 1
ATOM 3899 C CA . LYS A 1 454 ? -2.189 30.538 -30.244 1.00 80.94 454 LYS A CA 1
ATOM 3900 C C . LYS A 1 454 ? -2.623 29.713 -29.035 1.00 80.94 454 LYS A C 1
ATOM 3902 O O . LYS A 1 454 ? -3.813 29.651 -28.752 1.00 80.94 454 LYS A O 1
ATOM 3907 N N . LEU A 1 455 ? -1.685 29.087 -28.321 1.00 82.38 455 LEU A N 1
ATOM 3908 C CA . LEU A 1 455 ? -1.980 28.358 -27.084 1.00 82.38 455 LEU A CA 1
ATOM 3909 C C . LEU A 1 455 ? -2.536 29.312 -26.020 1.00 82.38 455 LEU A C 1
ATOM 3911 O O . LEU A 1 455 ? -3.549 29.019 -25.394 1.00 82.38 455 LEU A O 1
ATOM 3915 N N . TYR A 1 456 ? -1.903 30.474 -25.870 1.00 86.38 456 TYR A N 1
ATOM 3916 C CA . TYR A 1 456 ? -2.332 31.509 -24.940 1.00 86.38 456 TYR A CA 1
ATOM 3917 C C . TYR A 1 456 ? -3.702 32.089 -25.318 1.00 86.38 456 TYR A C 1
ATOM 3919 O O . TYR A 1 456 ? -4.580 32.188 -24.466 1.00 86.38 456 TYR A O 1
ATOM 3927 N N . GLN A 1 457 ? -3.938 32.395 -26.598 1.00 82.06 457 GLN A N 1
ATOM 3928 C CA . GLN A 1 457 ? -5.250 32.832 -27.084 1.00 82.06 457 GLN A CA 1
ATOM 3929 C C . GLN A 1 457 ? -6.322 31.756 -26.894 1.00 82.06 457 GLN A C 1
ATOM 3931 O O . GLN A 1 457 ? -7.434 32.084 -26.496 1.00 82.06 457 GLN A O 1
ATOM 3936 N N . LYS A 1 458 ? -5.997 30.474 -27.110 1.00 82.88 458 LYS A N 1
ATOM 3937 C CA . LYS A 1 458 ? -6.918 29.362 -26.847 1.00 82.88 458 LYS A CA 1
ATOM 3938 C C . LYS A 1 458 ? -7.313 29.308 -25.370 1.00 82.88 458 LYS A C 1
ATOM 3940 O O . LYS A 1 458 ? -8.497 29.224 -25.072 1.00 82.88 458 LYS A O 1
ATOM 3945 N N . GLN A 1 459 ? -6.346 29.421 -24.461 1.00 82.06 459 GLN A N 1
ATOM 3946 C CA . GLN A 1 459 ? -6.610 29.470 -23.019 1.00 82.06 459 GLN A CA 1
ATOM 3947 C C . GLN A 1 459 ? -7.437 30.702 -22.628 1.00 82.06 459 GLN A C 1
ATOM 3949 O O . GLN A 1 459 ? -8.322 30.609 -21.780 1.00 82.06 459 GLN A O 1
ATOM 3954 N N . LEU A 1 460 ? -7.182 31.854 -23.253 1.00 86.62 460 LEU A N 1
ATOM 3955 C CA . LEU A 1 460 ? -7.956 33.074 -23.029 1.00 86.62 460 LEU A CA 1
ATOM 3956 C C . LEU A 1 460 ? -9.410 32.908 -23.497 1.00 86.62 460 LEU A C 1
ATOM 3958 O O . LEU A 1 460 ? -10.324 33.270 -22.762 1.00 86.62 460 LEU A O 1
ATOM 3962 N N . MET A 1 461 ? -9.615 32.317 -24.676 1.00 82.94 461 MET A N 1
ATOM 3963 C CA . MET A 1 461 ? -10.936 32.008 -25.229 1.00 82.94 461 MET A CA 1
ATOM 3964 C C . MET A 1 461 ? -11.675 30.972 -24.384 1.00 82.94 461 MET A C 1
ATOM 3966 O O . MET A 1 461 ? -12.845 31.171 -24.101 1.00 82.94 461 MET A O 1
ATOM 3970 N N . GLU A 1 462 ? -11.012 29.910 -23.918 1.00 81.31 462 GLU A N 1
ATOM 3971 C CA . GLU A 1 462 ? -11.606 28.941 -22.983 1.00 81.31 462 GLU A CA 1
ATOM 3972 C C . GLU A 1 462 ? -12.034 29.624 -21.681 1.00 81.31 462 GLU A C 1
ATOM 3974 O O . GLU A 1 462 ? -13.124 29.376 -21.174 1.00 81.31 462 GLU A O 1
ATOM 3979 N N . ARG A 1 463 ? -11.219 30.547 -21.163 1.00 82.38 463 ARG A N 1
ATOM 3980 C CA . ARG A 1 463 ? -11.546 31.306 -19.953 1.00 82.38 463 ARG A CA 1
ATOM 3981 C C . ARG A 1 463 ? -12.709 32.275 -20.172 1.00 82.38 463 ARG A C 1
ATOM 3983 O O . ARG A 1 463 ? -13.550 32.415 -19.290 1.00 82.38 463 ARG A O 1
ATOM 3990 N N . GLN A 1 464 ? -12.769 32.929 -21.330 1.00 83.75 464 GLN A N 1
ATOM 3991 C CA . GLN A 1 464 ? -13.889 33.789 -21.717 1.00 83.75 464 GLN A CA 1
ATOM 3992 C C . GLN A 1 464 ? -15.159 32.983 -21.985 1.00 83.75 464 GLN A C 1
ATOM 3994 O O . GLN A 1 464 ? -16.228 33.431 -21.600 1.00 83.75 464 GLN A O 1
ATOM 3999 N N . PHE A 1 465 ? -15.049 31.793 -22.571 1.00 82.62 465 PHE A N 1
ATOM 4000 C CA . PHE A 1 465 ? -16.166 30.884 -22.800 1.00 82.62 465 PHE A CA 1
ATOM 4001 C C . PHE A 1 465 ? -16.724 30.358 -21.480 1.00 82.62 465 PHE A C 1
ATOM 4003 O O . PHE A 1 465 ? -17.921 30.436 -21.256 1.00 82.62 465 PHE A O 1
ATOM 4010 N N . LEU A 1 466 ? -15.864 29.920 -20.557 1.00 79.19 466 LEU A N 1
ATOM 4011 C CA . LEU A 1 466 ? -16.280 29.531 -19.208 1.00 79.19 466 LEU A CA 1
ATOM 4012 C C . LEU A 1 466 ? -16.942 30.694 -18.465 1.00 79.19 466 LEU A C 1
ATOM 4014 O O . LEU A 1 466 ? -17.942 30.489 -17.784 1.00 79.19 466 LEU A O 1
ATOM 4018 N N . LYS A 1 467 ? -16.418 31.914 -18.628 1.00 80.81 467 LYS A N 1
ATOM 4019 C CA . LYS A 1 467 ? -17.028 33.121 -18.069 1.00 80.81 467 LYS A CA 1
ATOM 4020 C C . LYS A 1 467 ? -18.381 33.430 -18.716 1.00 80.81 467 LYS A C 1
ATOM 4022 O O . LYS A 1 467 ? -19.328 33.694 -17.997 1.00 80.81 467 LYS A O 1
ATOM 4027 N N . ALA A 1 468 ? -18.501 33.326 -20.036 1.00 72.19 468 ALA A N 1
ATOM 4028 C CA . ALA A 1 468 ? -19.755 33.527 -20.751 1.00 72.19 468 ALA A CA 1
ATOM 4029 C C . ALA A 1 468 ? -20.795 32.464 -20.376 1.00 72.19 468 ALA A C 1
ATOM 4031 O O . ALA A 1 468 ? -21.921 32.828 -20.084 1.00 72.19 468 ALA A O 1
ATOM 4032 N N . CYS A 1 469 ? -20.424 31.183 -20.280 1.00 73.94 469 CYS A N 1
ATOM 4033 C CA . CYS A 1 469 ? -21.311 30.126 -19.790 1.00 73.94 469 CYS A CA 1
ATOM 4034 C C . CYS A 1 469 ? -21.739 30.365 -18.340 1.00 73.94 469 CYS A C 1
ATOM 4036 O O . CYS A 1 469 ? -22.873 30.070 -17.978 1.00 73.94 469 CYS A O 1
ATOM 4038 N N . PHE A 1 470 ? -20.844 30.887 -17.500 1.00 77.00 470 PHE A N 1
ATOM 4039 C CA . PHE A 1 470 ? -21.172 31.255 -16.127 1.00 77.00 470 PHE A CA 1
ATOM 4040 C C . PHE A 1 470 ? -22.154 32.433 -16.082 1.00 77.00 470 PHE A C 1
ATOM 4042 O O . PHE A 1 470 ? -23.179 32.340 -15.414 1.00 77.00 470 PHE A O 1
ATOM 4049 N N . ASP A 1 471 ? -21.891 33.489 -16.851 1.00 73.12 471 ASP A N 1
ATOM 4050 C CA . ASP A 1 471 ? -22.732 34.684 -16.947 1.00 73.12 471 ASP A CA 1
ATOM 4051 C C . ASP A 1 471 ? -24.089 34.375 -17.612 1.00 73.12 471 ASP A C 1
ATOM 4053 O O . ASP A 1 471 ? -25.113 34.933 -17.231 1.00 73.12 471 ASP A O 1
ATOM 4057 N N . GLU A 1 472 ? -24.132 33.452 -18.573 1.00 67.75 472 GLU A N 1
ATOM 4058 C CA . GLU A 1 472 ? -25.350 32.972 -19.233 1.00 67.75 472 GLU A CA 1
ATOM 4059 C C . GLU A 1 472 ? -26.180 32.095 -18.289 1.00 67.75 472 GLU A C 1
ATOM 4061 O O . GLU A 1 472 ? -27.397 32.231 -18.247 1.00 67.75 472 GLU A O 1
ATOM 4066 N N . LYS A 1 473 ? -25.536 31.285 -17.440 1.00 64.94 473 LYS A N 1
ATOM 4067 C CA . LYS A 1 473 ? -26.198 30.532 -16.362 1.00 64.94 473 LYS A CA 1
ATOM 4068 C C . LYS A 1 473 ? -26.731 31.456 -15.260 1.00 64.94 473 LYS A C 1
ATOM 4070 O O . LYS A 1 473 ? -27.807 31.208 -14.722 1.00 64.94 473 LYS A O 1
ATOM 4075 N N . LEU A 1 474 ? -26.022 32.549 -14.971 1.00 63.25 474 LEU A N 1
ATOM 4076 C CA . LEU A 1 474 ? -26.484 33.630 -14.095 1.00 63.25 474 LEU A CA 1
ATOM 4077 C C . LEU A 1 474 ? -27.690 34.361 -14.693 1.00 63.25 474 LEU A C 1
ATOM 4079 O O . LEU A 1 474 ? -28.699 34.515 -14.013 1.00 63.25 474 LEU A O 1
ATOM 4083 N N . LYS A 1 475 ? -27.639 34.710 -15.983 1.00 62.53 475 LYS A N 1
ATOM 4084 C CA . LYS A 1 475 ? -28.773 35.304 -16.701 1.00 62.53 475 LYS A CA 1
ATOM 4085 C C . LYS A 1 475 ? -29.960 34.359 -16.803 1.00 62.53 475 LYS A C 1
ATOM 4087 O O . LYS A 1 475 ? -31.085 34.826 -16.707 1.00 62.53 475 LYS A O 1
ATOM 4092 N N . TRP A 1 476 ? -29.752 33.054 -16.963 1.00 52.28 476 TRP A N 1
ATOM 4093 C CA . TRP A 1 476 ? -30.837 32.066 -16.967 1.00 52.28 476 TRP A CA 1
ATOM 4094 C C . TRP A 1 476 ? -31.517 31.983 -15.593 1.00 52.28 476 TRP A C 1
ATOM 4096 O O . TRP A 1 476 ? -32.742 31.948 -15.513 1.00 52.28 476 TRP A O 1
ATOM 4106 N N . ASN A 1 477 ? -30.737 32.079 -14.512 1.00 53.06 477 ASN A N 1
ATOM 4107 C CA . ASN A 1 477 ? -31.256 32.188 -13.146 1.00 53.06 477 ASN A CA 1
ATOM 4108 C C . ASN A 1 477 ? -31.954 33.529 -12.859 1.00 53.06 477 ASN A C 1
ATOM 4110 O O . ASN A 1 477 ? -32.905 33.564 -12.082 1.00 53.06 477 ASN A O 1
ATOM 4114 N N . GLU A 1 478 ? -31.530 34.627 -13.486 1.00 49.97 478 GLU A N 1
ATOM 4115 C CA . GLU A 1 478 ? -32.235 35.914 -13.408 1.00 49.97 478 GLU A CA 1
ATOM 4116 C C . GLU A 1 478 ? -33.495 35.948 -14.290 1.00 49.97 478 GLU A C 1
ATOM 4118 O O . GLU A 1 478 ? -34.492 36.548 -13.900 1.00 49.97 478 GLU A O 1
ATOM 4123 N N . SER A 1 479 ? -33.497 35.246 -15.428 1.00 44.28 479 SER A N 1
ATOM 4124 C CA . SER A 1 479 ? -34.626 35.169 -16.374 1.00 44.28 479 SER A CA 1
ATOM 4125 C C . SER A 1 479 ? -35.740 34.223 -15.910 1.00 44.28 479 SER A C 1
ATOM 4127 O O . SER A 1 479 ? -36.861 34.310 -16.402 1.00 44.28 479 SER A O 1
ATOM 4129 N N . LEU A 1 480 ? -35.453 33.332 -14.953 1.00 44.44 480 LEU A N 1
ATOM 4130 C CA . LEU A 1 480 ? -36.436 32.463 -14.296 1.00 44.44 480 LEU A CA 1
ATOM 4131 C C . LEU A 1 480 ? -37.072 33.100 -13.048 1.00 44.44 480 LEU A C 1
ATOM 4133 O O . LEU A 1 480 ? -37.892 32.464 -12.384 1.00 44.44 480 LEU A O 1
ATOM 4137 N N . LYS A 1 481 ? -36.767 34.371 -12.748 1.00 43.62 481 LYS A N 1
ATOM 4138 C CA . LYS A 1 481 ? -37.529 35.151 -11.766 1.00 43.62 481 LYS A CA 1
ATOM 4139 C C . LYS A 1 481 ? -38.837 35.643 -12.382 1.00 43.62 481 LYS A C 1
ATOM 4141 O O . LYS A 1 481 ? -38.940 36.746 -12.910 1.00 43.62 481 LYS A O 1
ATOM 4146 N N . ILE A 1 482 ? -39.850 34.796 -12.256 1.00 38.34 482 ILE A N 1
ATOM 4147 C CA . ILE A 1 482 ? -41.259 35.183 -12.229 1.00 38.34 482 ILE A CA 1
ATOM 4148 C C . ILE A 1 482 ? -41.411 36.301 -11.180 1.00 38.34 482 ILE A C 1
ATOM 4150 O O . ILE A 1 482 ? -41.100 36.100 -10.009 1.00 38.34 482 ILE A O 1
ATOM 4154 N N . SER A 1 483 ? -41.844 37.490 -11.603 1.00 38.41 483 SER A N 1
ATOM 4155 C CA . SER A 1 483 ? -42.398 38.520 -10.704 1.00 38.41 483 SER A CA 1
ATOM 4156 C C . SER A 1 483 ? -43.750 38.016 -10.166 1.00 38.41 483 SER A C 1
ATOM 4158 O O . SER A 1 483 ? -44.446 37.348 -10.935 1.00 38.41 483 SER A O 1
ATOM 4160 N N . PRO A 1 484 ? -44.158 38.276 -8.907 1.00 41.47 484 PRO A N 1
ATOM 4161 C CA . PRO A 1 484 ? -44.306 39.615 -8.303 1.00 41.47 484 PRO A CA 1
ATOM 4162 C C . PRO A 1 484 ? -43.772 39.625 -6.838 1.00 41.47 484 PRO A C 1
ATOM 4164 O O . PRO A 1 484 ? -43.221 38.626 -6.400 1.00 41.47 484 PRO A O 1
ATOM 4167 N N . SER A 1 485 ? -43.804 40.641 -5.980 1.00 33.75 485 SER A N 1
ATOM 4168 C CA . SER A 1 485 ? -44.492 41.926 -5.833 1.00 33.75 485 SER A CA 1
ATOM 4169 C C . SER A 1 485 ? -43.714 42.727 -4.776 1.00 33.75 485 SER A C 1
ATOM 4171 O O . SER A 1 485 ? -43.167 42.134 -3.852 1.00 33.75 485 SER A O 1
ATOM 4173 N N . GLU A 1 486 ? -43.705 44.049 -4.943 1.00 42.12 486 GLU A N 1
ATOM 4174 C CA . GLU A 1 486 ? -43.839 45.065 -3.886 1.00 42.12 486 GLU A CA 1
ATOM 4175 C C . GLU A 1 486 ? -43.130 44.808 -2.545 1.00 42.12 486 GLU A C 1
ATOM 4177 O O . GLU A 1 486 ? -43.613 44.057 -1.711 1.00 42.12 486 GLU A O 1
ATOM 4182 N N . ASP A 1 487 ? -42.064 45.561 -2.273 1.00 34.94 487 ASP A N 1
ATOM 4183 C CA . ASP A 1 487 ? -42.225 46.619 -1.279 1.00 34.94 487 ASP A CA 1
ATOM 4184 C C . ASP A 1 487 ? -41.113 47.666 -1.329 1.00 34.94 487 ASP A C 1
ATOM 4186 O O . ASP A 1 487 ? -39.941 47.408 -1.607 1.00 34.94 487 ASP A O 1
ATOM 4190 N N . LYS A 1 488 ? -41.576 48.891 -1.104 1.00 45.50 488 LYS A N 1
ATOM 4191 C CA . LYS A 1 488 ? -40.836 50.144 -0.998 1.00 45.50 488 LYS A CA 1
ATOM 4192 C C . LYS A 1 488 ? -39.785 50.047 0.108 1.00 45.50 488 LYS A C 1
ATOM 4194 O O . LYS A 1 488 ? -40.072 49.458 1.136 1.00 45.50 488 LYS A O 1
ATOM 4199 N N . TYR A 1 489 ? -38.640 50.706 -0.055 1.00 38.19 489 TYR A N 1
ATOM 4200 C CA . TYR A 1 489 ? -38.178 51.733 0.887 1.00 38.19 489 TYR A CA 1
ATOM 4201 C C . TYR A 1 489 ? -36.986 52.489 0.299 1.00 38.19 489 TYR A C 1
ATOM 4203 O O . TYR A 1 489 ? -36.009 51.908 -0.174 1.00 38.19 489 TYR A O 1
ATOM 4211 N N . ASP A 1 490 ? -37.134 53.807 0.339 1.00 42.16 490 ASP A N 1
ATOM 4212 C CA . ASP A 1 490 ? -36.163 54.830 -0.007 1.00 42.16 490 ASP A CA 1
ATOM 4213 C C . ASP A 1 490 ? -34.847 54.680 0.766 1.00 42.16 490 ASP A C 1
ATOM 4215 O O . ASP A 1 490 ? -34.846 54.401 1.965 1.00 42.16 490 ASP A O 1
ATOM 4219 N N . ASN A 1 491 ? -33.729 54.947 0.087 1.00 37.84 491 ASN A N 1
ATOM 4220 C CA . ASN A 1 491 ? -32.655 55.769 0.646 1.00 37.84 491 ASN A CA 1
ATOM 4221 C C . ASN A 1 491 ? -31.746 56.283 -0.478 1.00 37.84 491 ASN A C 1
ATOM 4223 O O . ASN A 1 491 ? -30.805 55.625 -0.927 1.00 37.84 491 ASN A O 1
ATOM 4227 N N . GLU A 1 492 ? -32.075 57.496 -0.917 1.00 40.00 492 GLU A N 1
ATOM 4228 C CA . GLU A 1 492 ? -31.158 58.481 -1.486 1.00 40.00 492 GLU A CA 1
ATOM 4229 C C . GLU A 1 492 ? -29.918 58.654 -0.599 1.00 40.00 492 GLU A C 1
ATOM 4231 O O . GLU A 1 492 ? -30.050 58.883 0.601 1.00 40.00 492 GLU A O 1
ATOM 4236 N N . LEU A 1 493 ? -28.722 58.617 -1.200 1.00 41.22 493 LEU A N 1
ATOM 4237 C CA . LEU A 1 493 ? -27.610 59.504 -0.828 1.00 41.22 493 LEU A CA 1
ATOM 4238 C C . LEU A 1 493 ? -26.496 59.485 -1.890 1.00 41.22 493 LEU A C 1
ATOM 4240 O O . LEU A 1 493 ? -25.586 58.659 -1.892 1.00 41.22 493 LEU A O 1
ATOM 4244 N N . ASP A 1 494 ? -26.662 60.409 -2.833 1.00 34.69 494 ASP A N 1
ATOM 4245 C CA . ASP A 1 494 ? -25.681 61.323 -3.427 1.00 34.69 494 ASP A CA 1
ATOM 4246 C C . ASP A 1 494 ? -24.187 60.950 -3.552 1.00 34.69 494 ASP A C 1
ATOM 4248 O O . ASP A 1 494 ? -23.409 60.913 -2.602 1.00 34.69 494 ASP A O 1
ATOM 4252 N N . LEU A 1 495 ? -23.776 60.868 -4.826 1.00 42.62 495 LEU A N 1
ATOM 4253 C CA . LEU A 1 495 ? -22.806 61.760 -5.489 1.00 42.62 495 LEU A CA 1
ATOM 4254 C C . LEU A 1 495 ? -21.518 62.150 -4.720 1.00 42.62 495 LEU A C 1
ATOM 4256 O O . LEU A 1 495 ? -21.510 63.081 -3.920 1.00 42.62 495 LEU A O 1
ATOM 4260 N N . LYS A 1 496 ? -20.358 61.660 -5.189 1.00 40.75 496 LYS A N 1
ATOM 4261 C CA . LYS A 1 496 ? -19.478 62.410 -6.125 1.00 40.75 496 LYS A CA 1
ATOM 4262 C C . LYS A 1 496 ? -18.177 61.660 -6.477 1.00 40.75 496 LYS A C 1
ATOM 4264 O O . LYS A 1 496 ? -17.670 60.879 -5.676 1.00 40.75 496 LYS A O 1
ATOM 4269 N N . PRO A 1 497 ? -17.600 61.941 -7.662 1.00 59.81 497 PRO A N 1
ATOM 4270 C CA . PRO A 1 497 ? -16.297 61.451 -8.088 1.00 59.81 497 PRO A CA 1
ATOM 4271 C C . PRO A 1 497 ? -15.187 62.384 -7.582 1.00 59.81 497 PRO A C 1
ATOM 4273 O O . PRO A 1 497 ? -15.351 63.603 -7.587 1.00 59.81 497 PRO A O 1
ATOM 4276 N N . SER A 1 498 ? -14.032 61.839 -7.197 1.00 36.22 498 SER A N 1
ATOM 4277 C CA . SER A 1 498 ? -12.833 62.654 -6.996 1.00 36.22 498 SER A CA 1
ATOM 4278 C C . SER A 1 498 ? -11.610 61.974 -7.594 1.00 36.22 498 SER A C 1
ATOM 4280 O O . SER A 1 498 ? -11.095 60.967 -7.113 1.00 36.22 498 SER A O 1
ATOM 4282 N N . THR A 1 499 ? -11.197 62.549 -8.714 1.00 51.44 499 THR A N 1
ATOM 4283 C CA . THR A 1 499 ? -9.870 62.484 -9.308 1.00 51.44 499 THR A CA 1
ATOM 4284 C C . THR A 1 499 ? -8.807 62.961 -8.318 1.00 51.44 499 THR A C 1
ATOM 4286 O O . THR A 1 499 ? -8.988 64.024 -7.736 1.00 51.44 499 THR A O 1
ATOM 4289 N N . ALA A 1 500 ? -7.666 62.278 -8.220 1.00 37.19 500 ALA A N 1
ATOM 4290 C CA . ALA A 1 500 ? -6.345 62.893 -8.400 1.00 37.19 500 ALA A CA 1
ATOM 4291 C C . ALA A 1 500 ? -5.214 61.931 -8.027 1.00 37.19 500 ALA A C 1
ATOM 4293 O O . ALA A 1 500 ? -5.242 61.201 -7.043 1.00 37.19 500 ALA A O 1
ATOM 4294 N N . ILE A 1 501 ? -4.206 61.993 -8.880 1.00 48.97 501 ILE A N 1
ATOM 4295 C CA . ILE A 1 501 ? -2.913 61.334 -8.844 1.00 48.97 501 ILE A CA 1
ATOM 4296 C C . ILE A 1 501 ? -2.064 61.931 -7.718 1.00 48.97 501 ILE A C 1
ATOM 4298 O O . ILE A 1 501 ? -1.868 63.142 -7.713 1.00 48.97 501 ILE A O 1
ATOM 4302 N N . THR A 1 502 ? -1.420 61.097 -6.901 1.00 38.06 502 THR A N 1
ATOM 4303 C CA . THR A 1 502 ? -0.070 61.385 -6.395 1.00 38.06 502 THR A CA 1
ATOM 4304 C C . THR A 1 502 ? 0.760 60.108 -6.303 1.00 38.06 502 THR A C 1
ATOM 4306 O O . THR A 1 502 ? 0.320 59.052 -5.854 1.00 38.06 502 THR A O 1
ATOM 4309 N N . LYS A 1 503 ? 1.979 60.237 -6.821 1.00 46.06 503 LYS A N 1
ATOM 4310 C CA . LYS A 1 503 ? 3.100 59.311 -6.704 1.00 46.06 503 LYS A CA 1
ATOM 4311 C C . LYS A 1 503 ? 3.567 59.305 -5.244 1.00 46.06 503 LYS A C 1
ATOM 4313 O O . LYS A 1 503 ? 3.672 60.381 -4.672 1.00 46.06 503 LYS A O 1
ATOM 4318 N N . ASP A 1 504 ? 3.854 58.142 -4.665 1.00 37.50 504 ASP A N 1
ATOM 4319 C CA . ASP A 1 504 ? 5.227 57.768 -4.295 1.00 37.50 504 ASP A CA 1
ATOM 4320 C C . ASP A 1 504 ? 5.297 56.492 -3.439 1.00 37.50 504 ASP A C 1
ATOM 4322 O O . ASP A 1 504 ? 4.531 56.270 -2.508 1.00 37.50 504 ASP A O 1
ATOM 4326 N N . SER A 1 505 ? 6.279 55.673 -3.824 1.00 46.19 505 SER A N 1
ATOM 4327 C CA . SER A 1 505 ? 7.100 54.747 -3.034 1.00 46.19 505 SER A CA 1
ATOM 4328 C C . SER A 1 505 ? 6.460 53.766 -2.035 1.00 46.19 505 SER A C 1
ATOM 4330 O O . SER A 1 505 ? 5.985 54.132 -0.968 1.00 46.19 505 SER A O 1
ATOM 4332 N N . LEU A 1 506 ? 6.707 52.480 -2.326 1.00 48.81 506 LEU A N 1
ATOM 4333 C CA . LEU A 1 506 ? 7.027 51.416 -1.363 1.00 48.81 506 LEU A CA 1
ATOM 4334 C C . LEU A 1 506 ? 5.977 51.127 -0.278 1.00 48.81 506 LEU A C 1
ATOM 4336 O O . LEU A 1 506 ? 6.120 51.535 0.868 1.00 48.81 506 LEU A O 1
ATOM 4340 N N . ASN A 1 507 ? 5.001 50.273 -0.596 1.00 42.31 507 ASN A N 1
ATOM 4341 C CA . ASN A 1 507 ? 4.370 49.440 0.425 1.00 42.31 507 ASN A CA 1
ATOM 4342 C C . ASN A 1 507 ? 4.016 48.055 -0.122 1.00 42.31 507 ASN A C 1
ATOM 4344 O O . ASN A 1 507 ? 3.346 47.901 -1.141 1.00 42.31 507 ASN A O 1
ATOM 4348 N N . ILE A 1 508 ? 4.521 47.047 0.582 1.00 45.97 508 ILE A N 1
ATOM 4349 C CA . ILE A 1 508 ? 4.270 45.622 0.376 1.00 45.97 508 ILE A CA 1
ATOM 4350 C C . ILE A 1 508 ? 2.748 45.392 0.460 1.00 45.97 508 ILE A C 1
ATOM 4352 O O . ILE A 1 508 ? 2.132 45.863 1.420 1.00 45.97 508 ILE A O 1
ATOM 4356 N N . PRO A 1 509 ? 2.101 44.696 -0.498 1.00 45.97 509 PRO A N 1
ATOM 4357 C CA . PRO A 1 509 ? 0.657 44.528 -0.463 1.00 45.97 509 PRO A CA 1
ATOM 4358 C C . PRO A 1 509 ? 0.251 43.694 0.755 1.00 45.97 509 PRO A C 1
ATOM 4360 O O . PRO A 1 509 ? 0.581 42.514 0.879 1.00 45.97 509 PRO A O 1
ATOM 4363 N N . ARG A 1 510 ? -0.508 44.323 1.653 1.00 52.34 510 ARG A N 1
ATOM 4364 C CA . ARG A 1 510 ? -1.219 43.703 2.773 1.00 52.34 510 ARG A CA 1
ATOM 4365 C C . ARG A 1 510 ? -2.392 42.878 2.223 1.00 52.34 510 ARG A C 1
ATOM 4367 O O . ARG A 1 510 ? -3.536 43.314 2.253 1.00 52.34 510 ARG A O 1
ATOM 4374 N N . VAL A 1 511 ? -2.105 41.679 1.710 1.00 51.19 511 VAL A N 1
ATOM 4375 C CA . VAL A 1 511 ? -3.095 40.719 1.160 1.00 51.19 511 VAL A CA 1
ATOM 4376 C C . VAL A 1 511 ? -4.055 40.164 2.234 1.00 51.19 511 VAL A C 1
ATOM 4378 O O . VAL A 1 511 ? -5.075 39.562 1.918 1.00 51.19 511 VAL A O 1
ATOM 4381 N N . GLN A 1 512 ? -3.810 40.426 3.520 1.00 52.22 512 GLN A N 1
ATOM 4382 C CA . GLN A 1 512 ? -4.636 39.901 4.616 1.00 52.22 512 GLN A CA 1
ATOM 4383 C C . GLN A 1 512 ? -6.029 40.556 4.755 1.00 52.22 512 GLN A C 1
ATOM 4385 O O . GLN A 1 512 ? -6.891 39.991 5.416 1.00 52.22 512 GLN A O 1
ATOM 4390 N N . ALA A 1 513 ? -6.302 41.705 4.122 1.00 53.16 513 ALA A N 1
ATOM 4391 C CA . ALA A 1 513 ? -7.577 42.412 4.324 1.00 53.16 513 ALA A CA 1
ATOM 4392 C C . ALA A 1 513 ? -8.754 41.886 3.471 1.00 53.16 513 ALA A C 1
ATOM 4394 O O . ALA A 1 513 ? -9.908 42.100 3.837 1.00 53.16 513 ALA A O 1
ATOM 4395 N N . GLN A 1 514 ? -8.496 41.203 2.348 1.00 53.94 514 GLN A N 1
ATOM 4396 C CA . GLN A 1 514 ? -9.562 40.648 1.495 1.00 53.94 514 GLN A CA 1
ATOM 4397 C C . GLN A 1 514 ? -9.988 39.233 1.906 1.00 53.94 514 GLN A C 1
ATOM 4399 O O . GLN A 1 514 ? -11.155 38.894 1.745 1.00 53.94 514 GLN A O 1
ATOM 4404 N N . VAL A 1 515 ? -9.089 38.436 2.494 1.00 53.72 515 VAL A N 1
ATOM 4405 C CA . VAL A 1 515 ? -9.427 37.090 2.994 1.00 53.72 515 VAL A CA 1
ATOM 4406 C C . VAL A 1 515 ? -10.370 37.177 4.202 1.00 53.72 515 VAL A C 1
ATOM 4408 O O . VAL A 1 515 ? -11.336 36.424 4.280 1.00 53.72 515 VAL A O 1
ATOM 4411 N N . ASN A 1 516 ? -10.173 38.168 5.079 1.00 54.59 516 ASN A N 1
ATOM 4412 C CA . ASN A 1 516 ? -11.001 38.336 6.278 1.00 54.59 516 ASN A CA 1
ATOM 4413 C C . ASN A 1 516 ? -12.455 38.735 5.971 1.00 54.59 516 ASN A C 1
ATOM 4415 O O . ASN A 1 516 ? -13.357 38.323 6.690 1.00 54.59 516 ASN A O 1
ATOM 4419 N N . LYS A 1 517 ? -12.715 39.470 4.879 1.00 62.00 517 LYS A N 1
ATOM 4420 C CA . LYS A 1 517 ? -14.090 39.850 4.502 1.00 62.00 517 LYS A CA 1
ATOM 4421 C C . LYS A 1 517 ? -14.920 38.687 3.954 1.00 62.00 517 LYS A C 1
ATOM 4423 O O . LYS A 1 517 ? -16.140 38.710 4.084 1.00 62.00 517 LYS A O 1
ATOM 4428 N N . ASN A 1 518 ? -14.282 37.688 3.344 1.00 62.97 518 ASN A N 1
ATOM 4429 C CA . ASN A 1 518 ? -14.988 36.493 2.876 1.00 62.97 518 ASN A CA 1
ATOM 4430 C C . ASN A 1 518 ? -15.338 35.575 4.057 1.00 62.97 518 ASN A C 1
ATOM 4432 O O . ASN A 1 518 ? -16.479 35.140 4.151 1.00 62.97 518 ASN A O 1
ATOM 4436 N N . LEU A 1 519 ? -14.414 35.405 5.011 1.00 66.25 519 LEU A N 1
ATOM 4437 C CA . LEU A 1 519 ? -14.654 34.646 6.245 1.00 66.25 519 LEU A CA 1
ATOM 4438 C C . LEU A 1 519 ? -15.800 35.234 7.087 1.00 66.25 519 LEU A C 1
ATOM 4440 O O . LEU A 1 519 ? -16.685 34.496 7.506 1.00 66.25 519 LEU A O 1
ATOM 4444 N N . GLU A 1 520 ? -15.856 36.560 7.258 1.00 72.25 520 GLU A N 1
ATOM 4445 C CA . GLU A 1 520 ? -16.953 37.212 7.997 1.00 72.25 520 GLU A CA 1
ATOM 4446 C C . GLU A 1 520 ? -18.329 37.034 7.330 1.00 72.25 520 GLU A C 1
ATOM 4448 O O . GLU A 1 520 ? -19.359 37.027 8.009 1.00 72.25 520 GLU A O 1
ATOM 4453 N N . ASN A 1 521 ? -18.376 36.911 6.001 1.00 73.69 521 ASN A N 1
ATOM 4454 C CA . ASN A 1 521 ? -19.625 36.674 5.278 1.00 73.69 521 ASN A CA 1
ATOM 4455 C C . ASN A 1 521 ? -20.081 35.215 5.383 1.00 73.69 521 ASN A C 1
ATOM 4457 O O . ASN A 1 521 ? -21.285 34.970 5.459 1.00 73.69 521 ASN A O 1
ATOM 4461 N N . ASP A 1 522 ? -19.149 34.266 5.417 1.00 72.69 522 ASP A N 1
ATOM 4462 C CA . ASP A 1 522 ? -19.465 32.847 5.582 1.00 72.69 522 ASP A CA 1
ATOM 4463 C C . ASP A 1 522 ? -19.914 32.544 7.022 1.00 72.69 522 ASP A C 1
ATOM 4465 O O . ASP A 1 522 ? -20.913 31.853 7.227 1.00 72.69 522 ASP A O 1
ATOM 4469 N N . GLU A 1 523 ? -19.292 33.170 8.027 1.00 79.12 523 GLU A N 1
ATOM 4470 C CA . GLU A 1 523 ? -19.725 33.073 9.429 1.00 79.12 523 GLU A CA 1
ATOM 4471 C C . GLU A 1 523 ? -21.151 33.599 9.640 1.00 79.12 523 GLU A C 1
ATOM 4473 O O . GLU A 1 523 ? -21.956 32.973 10.334 1.00 79.12 523 GLU A O 1
ATOM 4478 N N . LYS A 1 524 ? -21.510 34.723 9.005 1.00 82.38 524 LYS A N 1
ATOM 4479 C CA . LYS A 1 524 ? -22.870 35.281 9.100 1.00 82.38 524 LYS A CA 1
ATOM 4480 C C . LYS A 1 524 ? -23.928 34.338 8.527 1.00 82.38 524 LYS A C 1
ATOM 4482 O O . LYS A 1 524 ? -24.988 34.200 9.133 1.00 82.38 524 LYS A O 1
ATOM 4487 N N . LYS A 1 525 ? -23.630 33.657 7.416 1.00 80.12 525 LYS A N 1
ATOM 4488 C CA . LYS A 1 525 ? -24.543 32.688 6.784 1.00 80.12 525 LYS A CA 1
ATOM 4489 C C . LYS A 1 525 ? -24.735 31.439 7.638 1.00 80.12 525 LYS A C 1
ATOM 4491 O O . LYS A 1 525 ? -25.861 30.982 7.813 1.00 80.12 525 LYS A O 1
ATOM 4496 N N . ILE A 1 526 ? -23.660 30.935 8.245 1.00 79.19 526 ILE A N 1
ATOM 4497 C CA . ILE A 1 526 ? -23.736 29.808 9.184 1.00 79.19 526 ILE A CA 1
ATOM 4498 C C . ILE A 1 526 ? -24.610 30.180 10.392 1.00 79.19 526 ILE A C 1
ATOM 4500 O O . ILE A 1 526 ? -25.482 29.410 10.794 1.00 79.19 526 ILE A O 1
ATOM 4504 N N . ILE A 1 527 ? -24.438 31.387 10.942 1.00 84.44 527 ILE A N 1
ATOM 4505 C CA . ILE A 1 527 ? -25.262 31.885 12.055 1.00 84.44 527 ILE A CA 1
ATOM 4506 C C . ILE A 1 527 ? -26.740 32.001 11.655 1.00 84.44 527 ILE A C 1
ATOM 4508 O O . ILE A 1 527 ? -27.619 31.725 12.470 1.00 84.44 527 ILE A O 1
ATOM 4512 N N . GLU A 1 528 ? -27.034 32.406 10.422 1.00 83.94 528 GLU A N 1
ATOM 4513 C CA . GLU A 1 528 ? -28.403 32.534 9.916 1.00 83.94 528 GLU A CA 1
ATOM 4514 C C . GLU A 1 528 ? -29.095 31.173 9.757 1.00 83.94 528 GLU A C 1
ATOM 4516 O O . GLU A 1 528 ? -30.240 31.006 10.179 1.00 83.94 528 GLU A O 1
ATOM 4521 N N . ILE A 1 529 ? -28.377 30.163 9.269 1.00 78.25 529 ILE A N 1
ATOM 4522 C CA . ILE A 1 529 ? -28.887 28.790 9.155 1.00 78.25 529 ILE A CA 1
ATOM 4523 C C . ILE A 1 529 ? -29.100 28.156 10.527 1.00 78.25 529 ILE A C 1
ATOM 4525 O O . ILE A 1 529 ? -30.125 27.516 10.754 1.00 78.25 529 ILE A O 1
ATOM 4529 N N . LEU A 1 530 ? -28.205 28.409 11.485 1.00 79.44 530 LEU A N 1
ATOM 4530 C CA . LEU A 1 530 ? -28.355 27.935 12.863 1.00 79.44 530 LEU A CA 1
ATOM 4531 C C . LEU A 1 530 ? -29.567 28.537 13.592 1.00 79.44 530 LEU A C 1
ATOM 4533 O O . LEU A 1 530 ? -30.026 27.949 14.576 1.00 79.44 530 LEU A O 1
ATOM 4537 N N . LYS A 1 531 ? -30.097 29.677 13.127 1.00 90.19 531 LYS A N 1
ATOM 4538 C CA . LYS A 1 531 ? -31.339 30.268 13.651 1.00 90.19 531 LYS A CA 1
ATOM 4539 C C . LYS A 1 531 ? -32.594 29.574 13.121 1.00 90.19 531 LYS A C 1
ATOM 4541 O O . LYS A 1 531 ? -33.623 29.639 13.790 1.00 90.19 531 LYS A O 1
ATOM 4546 N N . ASN A 1 532 ? -32.529 28.907 11.965 1.00 91.38 532 ASN A N 1
ATOM 4547 C CA . ASN A 1 532 ? -33.654 28.156 11.419 1.00 91.38 532 ASN A CA 1
ATOM 4548 C C . ASN A 1 532 ? -33.611 26.692 11.912 1.00 91.38 532 ASN A C 1
ATOM 4550 O O . ASN A 1 532 ? -32.729 25.933 11.503 1.00 91.38 532 ASN A O 1
ATOM 4554 N N . PRO A 1 533 ? -34.559 26.252 12.762 1.00 88.19 533 PRO A N 1
ATOM 4555 C CA . PRO A 1 533 ? -34.535 24.908 13.337 1.00 88.19 533 PRO A CA 1
ATOM 4556 C C . PRO A 1 533 ? -34.670 23.792 12.290 1.00 88.19 533 PRO A C 1
ATOM 4558 O O . PRO A 1 533 ? -34.100 22.725 12.493 1.00 88.19 533 PRO A O 1
ATOM 4561 N N . GLN A 1 534 ? -35.364 24.034 11.170 1.00 89.81 534 GLN A N 1
ATOM 4562 C CA . GLN A 1 534 ? -35.528 23.041 10.100 1.00 89.81 534 GLN A CA 1
ATOM 4563 C C . GLN A 1 534 ? -34.230 22.849 9.312 1.00 89.81 534 GLN A C 1
ATOM 4565 O O . GLN A 1 534 ? -33.733 21.730 9.237 1.00 89.81 534 GLN A O 1
ATOM 4570 N N . LYS A 1 535 ? -33.613 23.936 8.824 1.00 88.62 535 LYS A N 1
ATOM 4571 C CA . LYS A 1 535 ? -32.321 23.851 8.116 1.00 88.62 535 LYS A CA 1
ATOM 4572 C C . LYS A 1 535 ? -31.212 23.290 9.009 1.00 88.62 535 LYS A C 1
ATOM 4574 O O . LYS A 1 535 ? -30.349 22.557 8.543 1.00 88.62 535 LYS A O 1
ATOM 4579 N N . LYS A 1 536 ? -31.251 23.590 10.311 1.00 89.94 536 LYS A N 1
ATOM 4580 C CA . LYS A 1 536 ? -30.339 22.993 11.292 1.00 89.94 536 LYS A CA 1
ATOM 4581 C C . LYS A 1 536 ? -30.532 21.479 11.420 1.00 89.94 536 LYS A C 1
ATOM 4583 O O . LYS A 1 536 ? -29.549 20.756 11.536 1.00 89.94 536 LYS A O 1
ATOM 4588 N N . GLN A 1 537 ? -31.775 20.999 11.415 1.00 91.94 537 GLN A N 1
ATOM 4589 C CA . GLN A 1 537 ? -32.053 19.565 11.434 1.00 91.94 537 GLN A CA 1
ATOM 4590 C C . GLN A 1 537 ? -31.578 18.891 10.139 1.00 91.94 537 GLN A C 1
ATOM 4592 O O . GLN A 1 537 ? -30.898 17.874 10.214 1.00 91.94 537 GLN A O 1
ATOM 4597 N N . GLU A 1 538 ? -31.853 19.483 8.975 1.00 92.44 538 GLU A N 1
ATOM 4598 C CA . GLU A 1 538 ? -31.383 18.977 7.677 1.00 92.44 538 GLU A CA 1
ATOM 4599 C C . GLU A 1 538 ? -29.850 18.928 7.591 1.00 92.44 538 GLU A C 1
ATOM 4601 O O . GLU A 1 538 ? -29.292 17.949 7.097 1.00 92.44 538 GLU A O 1
ATOM 4606 N N . LEU A 1 539 ? -29.164 19.949 8.120 1.00 93.31 539 LEU A N 1
ATOM 4607 C CA . LEU A 1 539 ? -27.705 19.974 8.218 1.00 93.31 539 LEU A CA 1
ATOM 4608 C C . LEU A 1 539 ? -27.188 18.836 9.107 1.00 93.31 539 LEU A C 1
ATOM 4610 O O . LEU A 1 539 ? -26.292 18.111 8.689 1.00 93.31 539 LEU A O 1
ATOM 4614 N N . ASN A 1 540 ? -27.784 18.627 10.286 1.00 93.06 540 ASN A N 1
ATOM 4615 C CA . ASN A 1 540 ? -27.397 17.531 11.178 1.00 93.06 540 ASN A CA 1
ATOM 4616 C C . ASN A 1 540 ? -27.626 16.153 10.529 1.00 93.06 540 ASN A C 1
ATOM 4618 O O . ASN A 1 540 ? -26.768 15.281 10.616 1.00 93.06 540 ASN A O 1
ATOM 4622 N N . GLU A 1 541 ? -28.765 15.945 9.859 1.00 95.06 541 GLU A N 1
ATOM 4623 C CA . GLU A 1 541 ? -29.067 14.689 9.157 1.00 95.06 541 GLU A CA 1
ATOM 4624 C C . GLU A 1 541 ? -28.100 14.441 7.986 1.00 95.06 541 GLU A C 1
ATOM 4626 O O . GLU A 1 541 ? -27.711 13.298 7.717 1.00 95.06 541 GLU A O 1
ATOM 4631 N N . LEU A 1 542 ? -27.690 15.507 7.290 1.00 95.75 542 LEU A N 1
ATOM 4632 C CA . LEU A 1 542 ? -26.672 15.440 6.249 1.00 95.75 542 LEU A CA 1
ATOM 4633 C C . LEU A 1 542 ? -25.305 15.080 6.841 1.00 95.75 542 LEU A C 1
ATOM 4635 O O . LEU A 1 542 ? -24.676 14.147 6.347 1.00 95.75 542 LEU A O 1
ATOM 4639 N N . GLU A 1 543 ? -24.869 15.757 7.903 1.00 94.56 543 GLU A N 1
ATOM 4640 C CA . GLU A 1 543 ? -23.607 15.474 8.597 1.00 94.56 543 GLU A CA 1
ATOM 4641 C C . GLU A 1 543 ? -23.563 14.035 9.131 1.00 94.56 543 GLU A C 1
ATOM 4643 O O . GLU A 1 543 ? -22.562 13.341 8.952 1.00 94.56 543 GLU A O 1
ATOM 4648 N N . GLU A 1 544 ? -24.657 13.535 9.715 1.00 94.75 544 GLU A N 1
ATOM 4649 C CA . GLU A 1 544 ? -24.757 12.144 10.166 1.00 94.75 544 GLU A CA 1
ATOM 4650 C C . GLU A 1 544 ? -24.621 11.154 9.002 1.00 94.75 544 GLU A C 1
ATOM 4652 O O . GLU A 1 544 ? -23.902 10.156 9.115 1.00 94.75 544 GLU A O 1
ATOM 4657 N N . ARG A 1 545 ? -25.266 11.427 7.860 1.00 95.56 545 ARG A N 1
ATOM 4658 C CA . ARG A 1 545 ? -25.155 10.587 6.659 1.00 95.56 545 ARG A CA 1
ATOM 4659 C C . ARG A 1 545 ? -23.737 10.599 6.095 1.00 95.56 545 ARG A C 1
ATOM 4661 O O . ARG A 1 545 ? -23.204 9.543 5.760 1.00 95.56 545 ARG A O 1
ATOM 4668 N N . GLN A 1 546 ? -23.117 11.772 6.017 1.00 95.81 546 GLN A N 1
ATOM 4669 C CA . GLN A 1 546 ? -21.740 11.936 5.556 1.00 95.81 546 GLN A CA 1
ATOM 4670 C C . GLN A 1 546 ? -20.757 11.205 6.472 1.00 95.81 546 GLN A C 1
ATOM 4672 O O . GLN A 1 546 ? -19.892 10.467 5.997 1.00 95.81 546 GLN A O 1
ATOM 4677 N N . LEU A 1 547 ? -20.940 11.320 7.789 1.00 94.56 547 LEU A N 1
ATOM 4678 C CA . LEU A 1 547 ? -20.151 10.591 8.773 1.00 94.56 547 LEU A CA 1
ATOM 4679 C C . LEU A 1 547 ? -20.296 9.074 8.594 1.00 94.56 547 LEU A C 1
ATOM 4681 O O . LEU A 1 547 ? -19.293 8.362 8.606 1.00 94.56 547 LEU A O 1
ATOM 4685 N N . GLN A 1 548 ? -21.513 8.570 8.383 1.00 94.19 548 GLN A N 1
ATOM 4686 C CA . GLN A 1 548 ? -21.743 7.146 8.126 1.00 94.19 548 GLN A CA 1
ATOM 4687 C C . GLN A 1 548 ? -21.077 6.668 6.829 1.00 94.19 548 GLN A C 1
ATOM 4689 O O . GLN A 1 548 ? -20.432 5.621 6.839 1.00 94.19 548 GLN A O 1
ATOM 4694 N N . GLU A 1 549 ? -21.183 7.424 5.732 1.00 96.00 549 GLU A N 1
ATOM 4695 C CA . GLU A 1 549 ? -20.496 7.110 4.469 1.00 96.00 549 GLU A CA 1
ATOM 4696 C C . GLU A 1 549 ? -18.970 7.080 4.650 1.00 96.00 549 GLU A C 1
ATOM 4698 O O . GLU A 1 549 ? -18.298 6.176 4.149 1.00 96.00 549 GLU A O 1
ATOM 4703 N N . MET A 1 550 ? -18.423 8.041 5.401 1.00 97.38 550 MET A N 1
ATOM 4704 C CA . MET A 1 550 ? -16.993 8.116 5.700 1.00 97.38 550 MET A CA 1
ATOM 4705 C C . MET A 1 550 ? -16.528 6.912 6.523 1.00 97.38 550 MET A C 1
ATOM 4707 O O . MET A 1 550 ? -15.516 6.296 6.197 1.00 97.38 550 MET A O 1
ATOM 4711 N N . ILE A 1 551 ? -17.284 6.543 7.562 1.00 93.94 551 ILE A N 1
ATOM 4712 C CA . ILE A 1 551 ? -16.999 5.365 8.390 1.00 93.94 551 ILE A CA 1
ATOM 4713 C C . ILE A 1 551 ? -17.019 4.099 7.533 1.00 93.94 551 ILE A C 1
ATOM 4715 O O . ILE A 1 551 ? -16.072 3.322 7.595 1.00 93.94 551 ILE A O 1
ATOM 4719 N N . GLN A 1 552 ? -18.038 3.911 6.689 1.00 95.38 552 GLN A N 1
ATOM 4720 C CA . GLN A 1 552 ? -18.132 2.737 5.816 1.00 95.38 552 GLN A CA 1
ATOM 4721 C C . GLN A 1 552 ? -16.944 2.630 4.854 1.00 95.38 552 GLN A C 1
ATOM 4723 O O . GLN A 1 552 ? -16.413 1.536 4.656 1.00 95.38 552 GLN A O 1
ATOM 4728 N N . LEU A 1 553 ? -16.501 3.751 4.274 1.00 96.62 553 LEU A N 1
ATOM 4729 C CA . LEU A 1 553 ? -15.332 3.767 3.397 1.00 96.62 553 LEU A CA 1
ATOM 4730 C C . LEU A 1 553 ? -14.046 3.427 4.164 1.00 96.62 553 LEU A C 1
ATOM 4732 O O . LEU A 1 553 ? -13.246 2.626 3.686 1.00 96.62 553 LEU A O 1
ATOM 4736 N N . ILE A 1 554 ? -13.856 3.998 5.357 1.00 94.56 554 ILE A N 1
ATOM 4737 C CA . ILE A 1 554 ? -12.682 3.722 6.198 1.00 94.56 554 ILE A CA 1
ATOM 4738 C C . ILE A 1 554 ? -12.661 2.255 6.639 1.00 94.56 554 ILE A C 1
ATOM 4740 O O . ILE A 1 554 ? -11.620 1.610 6.539 1.00 94.56 554 ILE A O 1
ATOM 4744 N N . GLU A 1 555 ? -13.794 1.706 7.080 1.00 93.44 555 GLU A N 1
ATOM 4745 C CA . GLU A 1 555 ? -13.909 0.295 7.467 1.00 93.44 555 GLU A CA 1
ATOM 4746 C C . GLU A 1 555 ? -13.603 -0.640 6.290 1.00 93.44 555 GLU A C 1
ATOM 4748 O O . GLU A 1 555 ? -12.917 -1.649 6.462 1.00 93.44 555 GLU A O 1
ATOM 4753 N N . TYR A 1 556 ? -14.074 -0.299 5.088 1.00 96.38 556 TYR A N 1
ATOM 4754 C CA . TYR A 1 556 ? -13.770 -1.047 3.871 1.00 96.38 556 TYR A CA 1
ATOM 4755 C C . TYR A 1 556 ? -12.270 -1.021 3.538 1.00 96.38 556 TYR A C 1
ATOM 4757 O O . TYR A 1 556 ? -11.668 -2.075 3.324 1.00 96.38 556 TYR A O 1
ATOM 4765 N N . GLU A 1 557 ? -11.637 0.155 3.554 1.00 96.19 557 GLU A N 1
ATOM 4766 C CA . GLU A 1 557 ? -10.198 0.282 3.284 1.00 96.19 557 GLU A CA 1
ATOM 4767 C C . GLU A 1 557 ? -9.339 -0.389 4.365 1.00 96.19 557 GLU A C 1
ATOM 4769 O O . GLU A 1 557 ? -8.299 -0.973 4.058 1.00 96.19 557 GLU A O 1
ATOM 4774 N N . GLN A 1 558 ? -9.790 -0.377 5.623 1.00 94.69 558 GLN A N 1
ATOM 4775 C CA . GLN A 1 558 ? -9.132 -1.088 6.716 1.00 94.69 558 GLN A CA 1
ATOM 4776 C C . GLN A 1 558 ? -9.195 -2.609 6.524 1.00 94.69 558 GLN A C 1
ATOM 4778 O O . GLN A 1 558 ? -8.186 -3.285 6.714 1.00 94.69 558 GLN A O 1
ATOM 4783 N N . GLN A 1 559 ? -10.336 -3.157 6.092 1.00 94.69 559 GLN A N 1
ATOM 4784 C CA . GLN A 1 559 ? -10.448 -4.586 5.774 1.00 94.69 559 GLN A CA 1
ATOM 4785 C C . GLN A 1 559 ? -9.495 -4.994 4.647 1.00 94.69 559 GLN A C 1
ATOM 4787 O O . GLN A 1 559 ? -8.824 -6.023 4.754 1.00 94.69 559 GLN A O 1
ATOM 4792 N N . LEU A 1 560 ? -9.392 -4.176 3.594 1.00 96.19 560 LEU A N 1
ATOM 4793 C CA . LEU A 1 560 ? -8.427 -4.406 2.519 1.00 96.19 560 LEU A CA 1
ATOM 4794 C C . LEU A 1 560 ? -6.986 -4.346 3.034 1.00 96.19 560 LEU A C 1
ATOM 4796 O O . LEU A 1 560 ? -6.165 -5.173 2.648 1.00 96.19 560 LEU A O 1
ATOM 4800 N N . GLU A 1 561 ? -6.665 -3.414 3.931 1.00 97.25 561 GLU A N 1
ATOM 4801 C CA . GLU A 1 561 ? -5.332 -3.325 4.528 1.00 97.25 561 GLU A CA 1
ATOM 4802 C C . GLU A 1 561 ? -4.978 -4.572 5.355 1.00 97.25 561 GLU A C 1
ATOM 4804 O O . GLU A 1 561 ? -3.893 -5.128 5.194 1.00 97.25 561 GLU A O 1
ATOM 4809 N N . GLU A 1 562 ? -5.911 -5.093 6.152 1.00 95.44 562 GLU A N 1
ATOM 4810 C CA . GLU A 1 562 ? -5.724 -6.353 6.884 1.00 95.44 562 GLU A CA 1
ATOM 4811 C C . GLU A 1 562 ? -5.531 -7.558 5.947 1.00 95.44 562 GLU A C 1
ATOM 4813 O O . GLU A 1 562 ? -4.817 -8.513 6.271 1.00 95.44 562 GLU A O 1
ATOM 4818 N N . GLU A 1 563 ? -6.190 -7.574 4.786 1.00 96.50 563 GLU A N 1
ATOM 4819 C CA . GLU A 1 563 ? -5.957 -8.592 3.755 1.00 96.50 563 GLU A CA 1
ATOM 4820 C C . GLU A 1 563 ? -4.566 -8.450 3.125 1.00 96.50 563 GLU A C 1
ATOM 4822 O O . GLU A 1 563 ? -3.855 -9.450 2.991 1.00 96.50 563 GLU A O 1
ATOM 4827 N N . ARG A 1 564 ? -4.130 -7.222 2.818 1.00 97.56 564 ARG A N 1
ATOM 4828 C CA . ARG A 1 564 ? -2.777 -6.932 2.313 1.00 97.56 564 ARG A CA 1
ATOM 4829 C C . ARG A 1 564 ? -1.705 -7.387 3.300 1.00 97.56 564 ARG A C 1
ATOM 4831 O O . ARG A 1 564 ? -0.759 -8.063 2.895 1.00 97.56 564 ARG A O 1
ATOM 4838 N N . GLU A 1 565 ? -1.858 -7.082 4.588 1.00 96.69 565 GLU A N 1
ATOM 4839 C CA . GLU A 1 565 ? -0.934 -7.524 5.640 1.00 96.69 565 GLU A CA 1
ATOM 4840 C C . GLU A 1 565 ? -0.888 -9.050 5.756 1.00 96.69 565 GLU A C 1
ATOM 4842 O O . GLU A 1 565 ? 0.196 -9.637 5.810 1.00 96.69 565 GLU A O 1
ATOM 4847 N N . ARG A 1 566 ? -2.050 -9.718 5.712 1.00 96.94 566 ARG A N 1
ATOM 4848 C CA . ARG A 1 566 ? -2.121 -11.188 5.695 1.00 96.94 566 ARG A CA 1
ATOM 4849 C C . ARG A 1 566 ? -1.390 -11.781 4.493 1.00 96.94 566 ARG A C 1
ATOM 4851 O O . ARG A 1 566 ? -0.646 -12.746 4.660 1.00 96.94 566 ARG A O 1
ATOM 4858 N N . ILE A 1 567 ? -1.555 -11.197 3.307 1.00 96.00 567 ILE A N 1
ATOM 4859 C CA . ILE A 1 567 ? -0.853 -11.628 2.091 1.00 96.00 567 ILE A CA 1
ATOM 4860 C C . ILE A 1 567 ? 0.660 -11.408 2.234 1.00 96.00 567 ILE A C 1
ATOM 4862 O O . ILE A 1 567 ? 1.433 -12.317 1.938 1.00 96.00 567 ILE A O 1
ATOM 4866 N N . LEU A 1 568 ? 1.105 -10.243 2.723 1.00 97.06 568 LEU A N 1
ATOM 4867 C CA . LEU A 1 568 ? 2.532 -9.962 2.938 1.00 97.06 568 LEU A CA 1
ATOM 4868 C C . LEU A 1 568 ? 3.168 -10.912 3.954 1.00 97.06 568 LEU A C 1
ATOM 4870 O O . LEU A 1 568 ? 4.330 -11.282 3.784 1.00 97.06 568 LEU A O 1
ATOM 4874 N N . PHE A 1 569 ? 2.424 -11.306 4.989 1.00 96.81 569 PHE A N 1
ATOM 4875 C CA . PHE A 1 569 ? 2.894 -12.229 6.018 1.00 96.81 569 PHE A CA 1
ATOM 4876 C C . PHE A 1 569 ? 3.048 -13.664 5.498 1.00 96.81 569 PHE A C 1
ATOM 4878 O O . PHE A 1 569 ? 3.984 -14.362 5.877 1.00 96.81 569 PHE A O 1
ATOM 4885 N N . GLN A 1 570 ? 2.162 -14.107 4.601 1.00 94.31 570 GLN A N 1
ATOM 4886 C CA . GLN A 1 570 ? 2.201 -15.459 4.028 1.00 94.31 570 GLN A CA 1
ATOM 4887 C C . GLN A 1 570 ? 3.334 -15.667 3.009 1.00 94.31 570 GLN A C 1
ATOM 4889 O O . GLN A 1 570 ? 3.627 -16.802 2.630 1.00 94.31 570 GLN A O 1
ATOM 4894 N N . ILE A 1 571 ? 3.977 -14.598 2.533 1.00 96.06 571 ILE A N 1
ATOM 4895 C CA . ILE A 1 571 ? 4.972 -14.679 1.462 1.00 96.06 571 ILE A CA 1
ATOM 4896 C C . ILE A 1 571 ? 6.381 -14.791 2.035 1.00 96.06 571 ILE A C 1
ATOM 4898 O O . ILE A 1 571 ? 6.992 -13.816 2.457 1.00 96.06 571 ILE A O 1
ATOM 4902 N N . GLU A 1 572 ? 6.951 -15.990 1.933 1.00 92.75 572 GLU A N 1
ATOM 4903 C CA . GLU A 1 572 ? 8.320 -16.279 2.385 1.00 92.75 572 GLU A CA 1
ATOM 4904 C C . GLU A 1 572 ? 9.400 -15.638 1.489 1.00 92.75 572 GLU A C 1
ATOM 4906 O O . GLU A 1 572 ? 10.541 -15.411 1.895 1.00 92.75 572 GLU A O 1
ATOM 4911 N N . ASN A 1 573 ? 9.068 -15.341 0.228 1.00 95.06 573 ASN A N 1
ATOM 4912 C CA . ASN A 1 573 ? 10.025 -14.783 -0.721 1.00 95.06 573 ASN A CA 1
ATOM 4913 C C . ASN A 1 573 ? 10.114 -13.258 -0.600 1.00 95.06 573 ASN A C 1
ATOM 4915 O O . ASN A 1 573 ? 9.313 -12.532 -1.188 1.00 95.06 573 ASN A O 1
ATOM 4919 N N . TYR A 1 574 ? 11.184 -12.778 0.034 1.00 91.56 574 TYR A N 1
ATOM 4920 C CA . TYR A 1 574 ? 11.462 -11.352 0.250 1.00 91.56 574 TYR A CA 1
ATOM 4921 C C . TYR A 1 574 ? 11.320 -10.455 -0.997 1.00 91.56 574 TYR A C 1
ATOM 4923 O O . TYR A 1 574 ? 10.892 -9.305 -0.909 1.00 91.56 574 TYR A O 1
ATOM 4931 N N . LYS A 1 575 ? 11.660 -10.948 -2.198 1.00 87.75 575 LYS A N 1
ATOM 4932 C CA . LYS A 1 575 ? 11.522 -10.140 -3.427 1.00 87.75 575 LYS A CA 1
ATOM 4933 C C . LYS A 1 575 ? 10.081 -9.994 -3.878 1.00 87.75 575 LYS A C 1
ATOM 4935 O O . LYS A 1 575 ? 9.733 -8.955 -4.432 1.00 87.75 575 LYS A O 1
ATOM 4940 N N . GLU A 1 576 ? 9.291 -11.041 -3.685 1.00 93.25 576 GLU A N 1
ATOM 4941 C CA . GLU A 1 576 ? 7.866 -11.017 -3.989 1.00 93.25 576 GLU A CA 1
ATOM 4942 C C . GLU A 1 576 ? 7.137 -10.147 -2.968 1.00 93.25 576 GLU A C 1
ATOM 4944 O O . GLU A 1 576 ? 6.366 -9.278 -3.361 1.00 93.25 576 GLU A O 1
ATOM 4949 N N . GLN A 1 577 ? 7.509 -10.265 -1.691 1.00 94.81 577 GLN A N 1
ATOM 4950 C CA . GLN A 1 577 ? 7.063 -9.372 -0.626 1.00 94.81 577 GLN A CA 1
ATOM 4951 C C . GLN A 1 577 ? 7.357 -7.903 -0.974 1.00 94.81 577 GLN A C 1
ATOM 4953 O O . GLN A 1 577 ? 6.442 -7.096 -1.038 1.00 94.81 577 GLN A O 1
ATOM 4958 N N . THR A 1 578 ? 8.595 -7.567 -1.366 1.00 90.06 578 THR A N 1
ATOM 4959 C CA . THR A 1 578 ? 8.965 -6.198 -1.791 1.00 90.06 578 THR A CA 1
ATOM 4960 C C . THR A 1 578 ? 8.189 -5.721 -3.030 1.00 90.06 578 THR A C 1
ATOM 4962 O O . THR A 1 578 ? 7.958 -4.523 -3.208 1.00 90.06 578 THR A O 1
ATOM 4965 N N . ARG A 1 579 ? 7.833 -6.628 -3.949 1.00 97.19 579 ARG A N 1
ATOM 4966 C CA . ARG A 1 579 ? 7.036 -6.294 -5.139 1.00 97.19 579 ARG A CA 1
ATOM 4967 C C . ARG A 1 579 ? 5.607 -5.945 -4.741 1.00 97.19 579 ARG A C 1
ATOM 4969 O O . ARG A 1 579 ? 5.103 -4.925 -5.201 1.00 97.19 579 ARG A O 1
ATOM 4976 N N . LEU A 1 580 ? 4.994 -6.766 -3.895 1.00 95.62 580 LEU A N 1
ATOM 4977 C CA . LEU A 1 580 ? 3.644 -6.542 -3.389 1.00 95.62 580 LEU A CA 1
ATOM 4978 C C . LEU A 1 580 ? 3.574 -5.310 -2.499 1.00 95.62 580 LEU A C 1
ATOM 4980 O O . LEU A 1 580 ? 2.671 -4.513 -2.682 1.00 95.62 580 LEU A O 1
ATOM 4984 N N . GLU A 1 581 ? 4.588 -5.053 -1.676 1.00 96.69 581 GLU A N 1
ATOM 4985 C CA . GLU A 1 581 ? 4.712 -3.814 -0.899 1.00 96.69 581 GLU A CA 1
ATOM 4986 C C . GLU A 1 581 ? 4.605 -2.563 -1.792 1.00 96.69 581 GLU A C 1
ATOM 4988 O O . GLU A 1 581 ? 3.956 -1.578 -1.446 1.00 96.69 581 GLU A O 1
ATOM 4993 N N . LYS A 1 582 ? 5.210 -2.596 -2.989 1.00 97.00 582 LYS A N 1
ATOM 4994 C CA . LYS A 1 582 ? 5.113 -1.488 -3.954 1.00 97.00 582 LYS A CA 1
ATOM 4995 C C . LYS A 1 582 ? 3.729 -1.370 -4.578 1.00 97.00 582 LYS A C 1
ATOM 4997 O O . LYS A 1 582 ? 3.298 -0.250 -4.828 1.00 97.00 582 LYS A O 1
ATOM 5002 N N . ILE A 1 583 ? 3.071 -2.493 -4.854 1.00 96.38 583 ILE A N 1
ATOM 5003 C CA . ILE A 1 583 ? 1.703 -2.514 -5.388 1.00 96.38 583 ILE A CA 1
ATOM 5004 C C . ILE A 1 583 ? 0.745 -1.971 -4.324 1.00 96.38 583 ILE A C 1
ATOM 5006 O O . ILE A 1 583 ? 0.046 -0.997 -4.577 1.00 96.38 583 ILE A O 1
ATOM 5010 N N . PHE A 1 584 ? 0.827 -2.484 -3.099 1.00 98.06 584 PHE A N 1
ATOM 5011 C CA . PHE A 1 584 ? 0.046 -2.022 -1.955 1.00 98.06 584 PHE A CA 1
ATOM 5012 C C . PHE A 1 584 ? 0.333 -0.559 -1.609 1.00 98.06 584 PHE A C 1
ATOM 5014 O O . PHE A 1 584 ? -0.575 0.172 -1.240 1.00 98.06 584 PHE A O 1
ATOM 5021 N N . SER A 1 585 ? 1.553 -0.058 -1.825 1.00 96.62 585 SER A N 1
ATOM 5022 C CA . SER A 1 585 ? 1.828 1.379 -1.706 1.00 96.62 585 SER A CA 1
ATOM 5023 C C . SER A 1 585 ? 1.077 2.232 -2.738 1.00 96.62 585 SER A C 1
ATOM 5025 O O . SER A 1 585 ? 0.757 3.381 -2.431 1.00 96.62 585 SER A O 1
ATOM 5027 N N . ILE A 1 586 ? 0.822 1.720 -3.946 1.00 96.62 586 ILE A N 1
ATOM 5028 C CA . ILE A 1 586 ? 0.005 2.409 -4.956 1.00 96.62 586 ILE A CA 1
ATOM 5029 C C . ILE A 1 586 ? -1.467 2.351 -4.542 1.00 96.62 586 ILE A C 1
ATOM 5031 O O . ILE A 1 586 ? -2.119 3.390 -4.527 1.00 96.62 586 ILE A O 1
ATOM 5035 N N . GLU A 1 587 ? -1.952 1.183 -4.122 1.00 96.44 587 GLU A N 1
ATOM 5036 C CA . GLU A 1 587 ? -3.332 1.005 -3.654 1.00 96.44 587 GLU A CA 1
ATOM 5037 C C . GLU A 1 587 ? -3.647 1.873 -2.426 1.00 96.44 587 GLU A C 1
ATOM 5039 O O . GLU A 1 587 ? -4.675 2.536 -2.400 1.00 96.44 587 GLU A O 1
ATOM 5044 N N . ARG A 1 588 ? -2.737 1.984 -1.447 1.00 97.62 588 ARG A N 1
ATOM 5045 C CA . ARG A 1 588 ? -2.895 2.892 -0.291 1.00 97.62 588 ARG A CA 1
ATOM 5046 C C . ARG A 1 588 ? -3.021 4.358 -0.713 1.00 97.62 588 ARG A C 1
ATOM 5048 O O . ARG A 1 588 ? -3.774 5.113 -0.105 1.00 97.62 588 ARG A O 1
ATOM 5055 N N . LYS A 1 589 ? -2.294 4.783 -1.754 1.00 96.00 589 LYS A N 1
ATOM 5056 C CA . LYS A 1 589 ? -2.431 6.144 -2.305 1.00 96.00 589 LYS A CA 1
ATOM 5057 C C . LYS A 1 589 ? -3.773 6.337 -3.003 1.00 96.00 589 LYS A C 1
ATOM 5059 O O . LYS A 1 589 ? -4.333 7.426 -2.951 1.00 96.00 589 LYS A O 1
ATOM 5064 N N . GLU A 1 590 ? -4.275 5.303 -3.665 1.00 95.56 590 GLU A N 1
ATOM 5065 C CA . GLU A 1 590 ? -5.598 5.323 -4.282 1.00 95.56 590 GLU A CA 1
ATOM 5066 C C . GLU A 1 590 ? -6.710 5.376 -3.224 1.00 95.56 590 GLU A C 1
ATOM 5068 O O . GLU A 1 590 ? -7.593 6.222 -3.329 1.00 95.56 590 GLU A O 1
ATOM 5073 N N . ALA A 1 591 ? -6.593 4.596 -2.147 1.00 95.81 591 ALA A N 1
ATOM 5074 C CA . ALA A 1 591 ? -7.471 4.653 -0.978 1.00 95.81 591 ALA A CA 1
ATOM 5075 C C . ALA A 1 591 ? -7.510 6.060 -0.352 1.00 95.81 591 ALA A C 1
ATOM 5077 O O . ALA A 1 591 ? -8.584 6.622 -0.140 1.00 95.81 591 ALA A O 1
ATOM 5078 N N . GLN A 1 592 ? -6.343 6.684 -0.140 1.00 95.25 592 GLN A N 1
ATOM 5079 C CA . GLN A 1 592 ? -6.255 8.072 0.338 1.00 95.25 592 GLN A CA 1
ATOM 5080 C C . GLN A 1 592 ? -6.980 9.044 -0.596 1.00 95.25 592 GLN A C 1
ATOM 5082 O O . GLN A 1 592 ? -7.752 9.885 -0.143 1.00 95.25 592 GLN A O 1
ATOM 5087 N N . LYS A 1 593 ? -6.792 8.893 -1.910 1.00 96.31 593 LYS A N 1
ATOM 5088 C CA . LYS A 1 593 ? -7.476 9.720 -2.906 1.00 96.31 593 LYS A CA 1
ATOM 5089 C C . LYS A 1 593 ? -8.995 9.516 -2.881 1.00 96.31 593 LYS A C 1
ATOM 5091 O O . LYS A 1 593 ? -9.733 10.478 -3.072 1.00 96.31 593 LYS A O 1
ATOM 5096 N N . ASN A 1 594 ? -9.472 8.294 -2.648 1.00 95.69 594 ASN A N 1
ATOM 5097 C CA . ASN A 1 594 ? -10.901 8.003 -2.521 1.00 95.69 594 ASN A CA 1
ATOM 5098 C C . ASN A 1 594 ? -11.506 8.700 -1.296 1.00 95.69 594 ASN A C 1
ATOM 5100 O O . ASN A 1 594 ? -12.560 9.323 -1.422 1.00 95.69 594 ASN A O 1
ATOM 5104 N N . ILE A 1 595 ? -10.809 8.669 -0.156 1.00 95.88 595 ILE A N 1
ATOM 5105 C CA . ILE A 1 595 ? -11.205 9.386 1.065 1.00 95.88 595 ILE A CA 1
ATOM 5106 C C . ILE A 1 595 ? -11.243 10.899 0.811 1.00 95.88 595 ILE A C 1
ATOM 5108 O O . ILE A 1 595 ? -12.258 11.534 1.084 1.00 95.88 595 ILE A O 1
ATOM 5112 N N . GLU A 1 596 ? -10.195 11.475 0.213 1.00 96.00 596 GLU A N 1
ATOM 5113 C CA . GLU A 1 596 ? -10.156 12.907 -0.126 1.00 96.00 596 GLU A CA 1
ATOM 5114 C C . GLU A 1 596 ? -11.286 13.316 -1.083 1.00 96.00 596 GLU A C 1
ATOM 5116 O O . GLU A 1 596 ? -11.881 14.384 -0.940 1.00 96.00 596 GLU A O 1
ATOM 5121 N N . ASN A 1 597 ? -11.593 12.486 -2.083 1.00 96.06 597 ASN A N 1
ATOM 5122 C CA . ASN A 1 597 ? -12.687 12.756 -3.014 1.00 96.06 597 ASN A CA 1
ATOM 5123 C C . ASN A 1 597 ? -14.048 12.720 -2.309 1.00 96.06 597 ASN A C 1
ATOM 5125 O O . ASN A 1 597 ? -14.914 13.537 -2.628 1.00 96.06 597 ASN A O 1
ATOM 5129 N N . LEU A 1 598 ? -14.239 11.795 -1.362 1.00 96.88 598 LEU A N 1
ATOM 5130 C CA . LEU A 1 598 ? -15.462 11.718 -0.570 1.00 96.88 598 LEU A CA 1
ATOM 5131 C C . LEU A 1 598 ? -15.598 12.938 0.353 1.00 96.88 598 LEU A C 1
ATOM 5133 O O . LEU A 1 598 ? -16.665 13.539 0.382 1.00 96.88 598 LEU A O 1
ATOM 5137 N N . GLN A 1 599 ? -14.512 13.368 1.004 1.00 96.19 599 GLN A N 1
ATOM 5138 C CA . GLN A 1 599 ? -14.484 14.595 1.812 1.00 96.19 599 GLN A CA 1
ATOM 5139 C C . GLN A 1 599 ? -14.869 15.825 0.987 1.00 96.19 599 GLN A C 1
ATOM 5141 O O . GLN A 1 599 ? -15.774 16.554 1.370 1.00 96.19 599 GLN A O 1
ATOM 5146 N N . LYS A 1 600 ? -14.274 16.008 -0.198 1.00 96.31 600 LYS A N 1
ATOM 5147 C CA . LYS A 1 600 ? -14.629 17.124 -1.096 1.00 96.31 600 LYS A CA 1
ATOM 5148 C C . LYS A 1 600 ? -16.089 17.077 -1.541 1.00 96.31 600 LYS A C 1
ATOM 5150 O O . LYS A 1 600 ? -16.729 18.113 -1.694 1.00 96.31 600 LYS A O 1
ATOM 5155 N N . LYS A 1 601 ? -16.629 15.875 -1.770 1.00 97.06 601 LYS A N 1
ATOM 5156 C CA . LYS A 1 601 ? -18.052 15.689 -2.082 1.00 97.06 601 LYS A CA 1
ATOM 5157 C C . LYS A 1 601 ? -18.928 16.099 -0.893 1.00 97.06 601 LYS A C 1
ATOM 5159 O O . LYS A 1 601 ? -19.953 16.739 -1.109 1.00 97.06 601 LYS A O 1
ATOM 5164 N N . HIS A 1 602 ? -18.536 15.743 0.330 1.00 97.31 602 HIS A N 1
ATOM 5165 C CA . HIS A 1 602 ? -19.239 16.109 1.562 1.00 97.31 602 HIS A CA 1
ATOM 5166 C C . HIS A 1 602 ? -19.198 17.619 1.820 1.00 97.31 602 HIS A C 1
ATOM 5168 O O . HIS A 1 602 ? -20.249 18.222 2.031 1.00 97.31 602 HIS A O 1
ATOM 5174 N N . GLU A 1 603 ? -18.027 18.242 1.680 1.00 94.81 603 GLU A N 1
ATOM 5175 C CA . GLU A 1 603 ? -17.847 19.700 1.743 1.00 94.81 603 GLU A CA 1
ATOM 5176 C C . GLU A 1 603 ? -18.758 20.408 0.737 1.00 94.81 603 GLU A C 1
ATOM 5178 O O . GLU A 1 603 ? -19.514 21.301 1.108 1.00 94.81 603 GLU A O 1
ATOM 5183 N N . HIS A 1 604 ? -18.775 19.949 -0.517 1.00 95.00 604 HIS A N 1
ATOM 5184 C CA . HIS A 1 604 ? -19.631 20.533 -1.545 1.00 95.00 604 HIS A CA 1
ATOM 5185 C C . HIS A 1 604 ? -21.129 20.396 -1.227 1.00 95.00 604 HIS A C 1
ATOM 5187 O O . HIS A 1 604 ? -21.905 21.308 -1.497 1.00 95.00 604 HIS A O 1
ATOM 5193 N N . GLN A 1 605 ? -21.562 19.273 -0.649 1.00 95.12 605 GLN A N 1
ATOM 5194 C CA . GLN A 1 605 ? -22.956 19.092 -0.228 1.00 95.12 605 GLN A CA 1
ATOM 5195 C C . GLN A 1 605 ? -23.339 20.041 0.913 1.00 95.12 605 GLN A C 1
ATOM 5197 O O . GLN A 1 605 ? -24.441 20.588 0.887 1.00 95.12 605 GLN A O 1
ATOM 5202 N N . ILE A 1 606 ? -22.438 20.255 1.879 1.00 92.56 606 ILE A N 1
ATOM 5203 C CA . ILE A 1 606 ? -22.635 21.234 2.953 1.00 92.56 606 ILE A CA 1
ATOM 5204 C C . ILE A 1 606 ? -22.705 22.638 2.354 1.00 92.56 606 ILE A C 1
ATOM 5206 O O . ILE A 1 606 ? -23.650 23.361 2.638 1.00 92.56 606 ILE A O 1
ATOM 5210 N N . GLU A 1 607 ? -21.774 23.013 1.472 1.00 92.00 607 GLU A N 1
ATOM 5211 C CA . GLU A 1 607 ? -21.809 24.305 0.780 1.00 92.00 607 GLU A CA 1
ATOM 5212 C C . GLU A 1 607 ? -23.141 24.518 0.053 1.00 92.00 607 GLU A C 1
ATOM 5214 O O . GLU A 1 607 ? -23.773 25.557 0.222 1.00 92.00 607 GLU A O 1
ATOM 5219 N N . VAL A 1 608 ? -23.617 23.533 -0.714 1.00 92.25 608 VAL A N 1
ATOM 5220 C CA . VAL A 1 608 ? -24.908 23.627 -1.413 1.00 92.25 608 VAL A CA 1
ATOM 5221 C C . VAL A 1 608 ? -26.054 23.863 -0.428 1.00 92.25 608 VAL A C 1
ATOM 5223 O O . VAL A 1 608 ? -26.887 24.728 -0.687 1.00 92.25 608 VAL A O 1
ATOM 5226 N N . LEU A 1 609 ? -26.080 23.158 0.705 1.00 90.19 609 LEU A N 1
ATOM 5227 C CA . LEU A 1 609 ? -27.101 23.344 1.741 1.00 90.19 609 LEU A CA 1
ATOM 5228 C C . LEU A 1 609 ? -26.963 24.691 2.474 1.00 90.19 609 LEU A C 1
ATOM 5230 O O . LEU A 1 609 ? -27.957 25.246 2.927 1.00 90.19 609 LEU A O 1
ATOM 5234 N N . LEU A 1 610 ? -25.748 25.241 2.564 1.00 85.50 610 LEU A N 1
ATOM 5235 C CA . LEU A 1 610 ? -25.498 26.561 3.146 1.00 85.50 610 LEU A CA 1
ATOM 5236 C C . LEU A 1 610 ? -25.846 27.721 2.194 1.00 85.50 610 LEU A C 1
ATOM 5238 O O . LEU A 1 610 ? -26.142 28.825 2.651 1.00 85.50 610 LEU A O 1
ATOM 5242 N N . PHE A 1 611 ? -25.787 27.496 0.878 1.00 83.00 611 PHE A N 1
ATOM 5243 C CA . PHE A 1 611 ? -26.041 28.514 -0.151 1.00 83.00 611 PHE A CA 1
ATOM 5244 C C . PHE A 1 611 ? -27.432 28.419 -0.806 1.00 83.00 611 PHE A C 1
ATOM 5246 O O . PHE A 1 611 ? -27.749 29.250 -1.661 1.00 83.00 611 PHE A O 1
ATOM 5253 N N . THR A 1 612 ? -28.255 27.451 -0.397 1.00 77.50 612 THR A N 1
ATOM 5254 C CA . THR A 1 612 ? -29.692 27.336 -0.717 1.00 77.50 612 THR A CA 1
ATOM 5255 C C . THR A 1 612 ? -30.521 27.607 0.532 1.00 77.50 612 THR A C 1
ATOM 5257 O O . THR A 1 612 ? -31.627 28.188 0.439 1.00 77.50 612 THR A O 1
#

Radius of gyration: 61.56 Å; chains: 1; bounding box: 125×116×209 Å

Organism: NCBI:txid65129

pLDDT: mean 77.05, std 17.39, range [33.75, 98.06]

Sequence (612 aa):
MLTLENFNQISFKPPIINSPRSIKACQICGVLPEELIRISIKELKLRNPDLRLNKQGWKIMWKHHEFRRQETLELCLQKRLFIIQTGQEEDQIHNQKSESEFQMQSAFDQQEIHKIQERTKRELLQMQHVQKLQQEINEKNLKKQQKRQQIEQERQQEQLLKKLKSEQDQMRRDQEKQLNEQLEQQKQKQIAQEQYQKELEKVQQGIKRQQELQEECKRKDEEKKIKLQQFRQELKNKELQHEQELLYKKELLQYKEKQRLFKQNQKQLERTKASKQAQEELNKKLRQVKELQQNKILKMQEEYQNKQNLSENQQKLFEQAKHFKTIEVQKKIQQQKEKMQQSAEKCRSQQVIKLETNIEKQKKKNERIKFIQELKNIEHLKKIEKQGEEEKEQKQKIEELKNINKDQRVELNQKIILKDFKIKEKQLEKKQLLEQIKLQGNSKMKNKKLALEKLYQKQLMERQFLKACFDEKLKWNESLKISPSEDKYDNELDLKPSTAITKDSLNIPRVQAQVNKNLENDEKKIIEILKNPQKKQELNELEERQLQEMIQLIEYEQQLEEERERILFQIENYKEQTRLEKIFSIERKEAQKNIENLQKKHEHQIEVLLFT

Secondary structure (DSSP, 8-state):
---TTTS-TT--PSPS---HHHHHHHHHHT--GGGGS---HHHHHHH-TT----HHHHHHHHHHHHHHHHHHHHHHHHHHHHHHHHHHHHHHHHSSS-----S-HHHHHHHHHHHHHHHHHHHHHHHHHHHHHHHHHHHHHHHHHHHHHHHHHHHHHHHHHHHHHHHHHHHHHHHHHHHHHHHHHHHHHHHHHHHHHHHHHHHHHHHHHHHHHHHTTSSSS-----STTTHHHHHHHHHHHHHHHHHHHHHHHHHHHHHHHHHHHHHHHHHHHHHHHHHHHHHHHHHHHHHHHHHHHHHHHHHHHHHHHHHHHHHHHHHHHHHHHHHHHHHHHHHHHHHHHHHHHHHHHHHHHHHHHHHHHHHHHHHHHHHHHHHHHHHHHHHHHHHHHHHHHHTTTSSS-TTS-SSHHHHHHHHHHHHHHHHHHHHHHHHHHHHHHHHHHHHHHHHHHHHHHHHHHHHHHHHHHHHHHHHHHHHHHHHT------------------------------THHHHHHHHHHHHHHHHHHHH-HHHHHHHHHHHHHHHHHHHHHHHHHHHHHHHHHHHHHH---HHHHHHHHHHHHHHHHHHHHHHHHHHHHHHHHHHHHHH-

Foldseek 3Di:
DAALVRFDLADPDPPRHDDPLLVVLCVVLVHDSNLLHQDDLVVVCVVCVVDPDDPVRSVVVSVVSNVVSVVSSVSSVVSSVVCVVVVVVVVVVVVVPDDDDDDDPPPVVVVVVVVVVVVVVVVVVVVVVVVVVVVVVVVVVVVVVVVVVVVVVVVVVVVVVVVVVVVVVVVVVVVVVVVVVVVVVVVVVVVVVVVVVVVVVVVVVVVVVVVVVVPVVPPPDDPDDDPVPPVVVVVVVVVVVVVVVVVVVVVVVVVVVVVVVVVVVVVVVVVVVVVVVVVVVVVVVVVVVVVVVVVVVVVVVVVVVVVVVVVVVVVVVVVVVVVVVVVVVVVVVVVVVVVVVVVVVVVVVVVVVVVVVVVVVVVVVVVVVVVVVVVVVVVVVVVVVVVVVVVVPCVVPPVPPPPPDPPVVVVVVVVVVVVVVVVVVVVVVVVVVVVVVVVVVVVVVVVVVVVVVVVVVVVVVVVVVVVVVVVVVVVVVVVPDDDDDDDDDDDDDDDDDDDDDDDDDDDDDPPVPVVVVVVVVLVVLVVVLVVDPVLVVVLVVLVVVLVVVLVVLVVVVVVVVVVLVVVLVPDPDPVVSVVSVVVVVVVVVVSVVVSVVSVVVSVVVSVVSSVD